Protein AF-J9EA24-F1 (afdb_monomer)

InterPro domains:
  IPR001423 Lysophospholipase patatin, conserved site [PS01237] (153-185)
  IPR002641 Patatin-like phospholipase domain [PF01734] (150-312)
  IPR002641 Patatin-like phospholipase domain [PS51635] (150-314)
  IPR016035 Acyl transferase/acyl hydrolase/lysophospholipase [SSF52151] (144-358)
  IPR050301 Neuropathy target esterase [PTHR14226] (118-351)
  IPR056556 Lysophospholipase NTE1-like, P-loop domain [PF24179] (1-145)

Mean predicted aligned error: 7.75 Å

Nearest PDB structures (foldseek):
  5fya-assembly1_A  TM=8.480E-01  e=3.368E-13  Pseudomonas aeruginosa PAO1
  5fqu-assembly1_A  TM=8.178E-01  e=2.805E-11  Pseudomonas aeruginosa PAO1
  4pka-assembly1_X  TM=7.188E-01  e=1.635E-08  Solanum cardiophyllum
  1oxw-assembly1_B  TM=7.095E-01  e=4.200E-08  Solanum cardiophyllum

Organism: Wuchereria bancrofti (NCBI:txid6293)

pLDDT: mean 87.62, std 10.11, range [52.34, 98.62]

Solvent-accessible surface area (backbone atoms only — not comparable to full-atom values): 20803 Å² total; per-residue (Å²): 116,69,67,61,55,51,47,62,75,70,41,98,73,85,84,79,85,65,60,99,53,93,41,78,62,27,57,47,48,68,70,70,42,74,59,48,78,47,78,44,59,44,91,53,59,61,86,77,50,86,57,57,68,63,57,56,64,72,37,70,91,49,82,80,49,48,28,38,37,37,30,38,35,60,70,80,59,80,64,62,62,68,45,61,67,60,55,59,95,49,82,58,79,46,71,46,53,31,64,44,57,68,88,77,71,71,72,54,74,93,80,47,56,68,68,58,54,51,51,48,43,56,74,67,48,73,79,48,85,81,60,63,79,38,47,64,43,35,50,51,24,49,78,68,53,58,16,31,23,39,26,28,13,23,38,60,83,49,29,64,53,52,57,55,51,55,48,53,33,56,78,70,66,52,58,75,46,29,36,22,15,8,18,43,12,16,48,55,31,50,41,47,24,50,42,68,89,56,36,66,63,52,52,50,52,50,54,56,58,70,69,45,61,67,65,55,66,74,32,52,45,83,65,83,69,16,42,26,68,42,61,66,60,50,50,52,32,33,70,71,46,50,91,42,37,36,59,27,27,59,29,52,47,38,33,29,21,22,30,67,76,78,71,41,78,41,79,46,55,64,50,55,38,33,57,55,32,49,17,7,54,15,45,83,51,49,25,49,61,39,67,40,89,88,80,64,44,36,21,23,23,8,50,86,71,44,34,62,52,52,65,59,47,44,74,73,51,30,63,43,76,51,73,46,81,40,56,80,77,86,77,83,84,60,55,87,64,75,97,63,85,55,70,66,57,54,50,56,46,73,71,35,92,86,49,78,88,78,43,70,80,49,85,78,67,72,107

Secondary structure (DSSP, 8-state):
-HHHHHHHHH-S---PPPPSS--HHHHHHHHH-SEEEEEEETTS-GGG-TTHHHHHHTTTT-TTSEEEEEEEEETT-SS---HHHHHTT---SEEEEEEEPHHHH---TTTS-HHHHHHHHHHHTTTSPP-TTSHHHHHHHHHTT--EEEEE---GGGGHHHHHHHHHHHHTT---SEEEESTHHHHHHHHHHH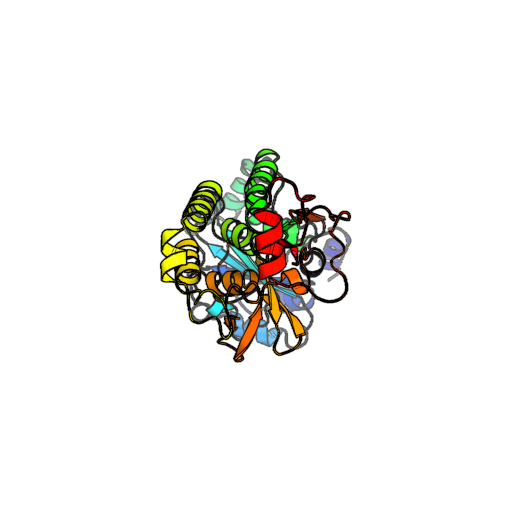-STTHHHHHHHHHHHHH-HHHHHHTB--TTS-SB-SHHHHHHHHHHHTT-BGGG-SS-EEEEEEETTTTEEEEE-SSBHHHHHHHHT--TTTSPPEEPTTT--EEEETHHHHSS-HHHHHHTT-SEEEEE--PPP--------TT---HHHHHHHHH-TTS-------TTT--

Sequence (367 aa):
MHWLNLQEDTYPLIIYECDTSATSWTRRCLRQADAILFVANGEQKPFQQSLMDDYLNMNEDGIRTNKELILLWDEKTVEPQGTIEWLKGSWFSGHHHVRIHKRMVQWNLKKVSESDIVSFYEQNIYGGKVDSGSDFSRLARILTGNAIGVVLGGGGARGASHVGVLRAMQEHGIPIDMIGGTSIGSMIGGLYAQEVEDLEQRAKSWFMMMASIWPKIWDLTYAHSAMFTGAGFNHGLQDLFSDSLIEDLWIPYFCISTDISNSEMRVHRTGPLWAYCRASMSLAGYLPPLCDPVDGHLLLDGGYVNNLPADVMQSMGAKIVIAVDVGSAAETNLYNYGDSLSGFWVLLKKLNPFAEPIKVLNMEEIQ

Foldseek 3Di:
DVVVVVVVVVDPDDDDDADLDDDPSNLVCLVPDLEAEAEDALVDAPVVSVCPVVSVVSCPVVLPRAYEYEHEYEQPDLWRDDVCRVVVVDSHPYYAYFHDDPLVVVDDCVPDPPVNSVVCCVVPPPPDDDQCAHSVVLVVCQVSLNAEEEEEFDDPPLSLCVLVVLVVCVVVSNYHSAYEYFASRLLLRQLCQSPPPCSNVLVVVLSVLVPDPVVLVVQADDQPWARGACPSVLVSLCVSQPQDWLSTGNHQYWYWWQFPVVRDIDIDRTDGSSQVSSLLNAQGRHYFFRQDPPPRTGTHHNCVPCRWPQVVVVVSSHPHYHTDDSHDDDDPPAACPDPDDDPVVLVVQVPDPPHDDHHDDDSSRVD

Structure (mmCIF, N/CA/C/O backbone):
data_AF-J9EA24-F1
#
_entry.id   AF-J9EA24-F1
#
loop_
_atom_site.group_PDB
_atom_site.id
_atom_site.type_symbol
_atom_site.label_atom_id
_atom_site.label_alt_id
_atom_site.label_comp_id
_atom_site.label_asym_id
_atom_site.label_entity_id
_atom_site.label_seq_id
_atom_site.pdbx_PDB_ins_code
_atom_site.Cartn_x
_atom_site.Cartn_y
_atom_site.Cartn_z
_atom_site.occupancy
_atom_site.B_iso_or_equiv
_atom_site.auth_seq_id
_atom_site.auth_comp_id
_atom_site.auth_asym_id
_atom_site.auth_atom_id
_atom_site.pdbx_PDB_model_num
ATOM 1 N N . MET A 1 1 ? -25.204 -18.818 28.331 1.00 59.34 1 MET A N 1
ATOM 2 C CA . MET A 1 1 ? -24.541 -19.207 27.063 1.00 59.34 1 MET A CA 1
ATOM 3 C C . MET A 1 1 ? -25.438 -18.998 25.852 1.00 59.34 1 MET A C 1
ATOM 5 O O . MET A 1 1 ? -24.945 -18.462 24.881 1.00 59.34 1 MET A O 1
ATOM 9 N N . HIS A 1 2 ? -26.732 -19.326 25.920 1.00 78.94 2 HIS A N 1
ATOM 10 C CA . HIS A 1 2 ? -27.647 -19.216 24.775 1.00 78.94 2 HIS A CA 1
ATOM 11 C C . HIS A 1 2 ? -27.789 -17.804 24.169 1.00 78.94 2 HIS A C 1
ATOM 13 O O . HIS A 1 2 ? -27.882 -17.683 22.957 1.00 78.94 2 HIS A O 1
ATOM 19 N N . TRP A 1 3 ? -27.756 -16.743 24.987 1.00 89.44 3 TRP A N 1
ATOM 20 C CA . TRP A 1 3 ? -27.942 -15.374 24.489 1.00 89.44 3 TRP A CA 1
ATOM 21 C C . TRP A 1 3 ? -26.831 -14.899 23.540 1.00 89.44 3 TRP A C 1
ATOM 23 O O . TRP A 1 3 ? -27.152 -14.326 22.509 1.00 89.44 3 TRP A O 1
ATOM 33 N N . LEU A 1 4 ? -25.553 -15.157 23.855 1.00 85.12 4 LEU A N 1
ATOM 34 C CA . LEU A 1 4 ? -24.433 -14.698 23.019 1.00 85.12 4 LEU A CA 1
ATOM 35 C C . LEU A 1 4 ? -24.449 -15.399 21.656 1.00 85.12 4 LEU A C 1
ATOM 37 O O . LEU A 1 4 ? -24.400 -14.730 20.636 1.00 85.12 4 LEU A O 1
ATOM 41 N N . ASN A 1 5 ? -24.644 -16.721 21.656 1.00 86.31 5 ASN A N 1
ATOM 42 C CA . ASN A 1 5 ? -24.787 -17.499 20.427 1.00 86.31 5 ASN A CA 1
ATOM 43 C C . ASN A 1 5 ? -25.972 -16.999 19.584 1.00 86.31 5 ASN A C 1
ATOM 45 O O . ASN A 1 5 ? -25.868 -16.907 18.373 1.00 86.31 5 ASN A O 1
ATOM 49 N N . LEU A 1 6 ? -27.086 -16.613 20.220 1.00 90.81 6 LEU A N 1
ATOM 50 C CA . LEU A 1 6 ? -28.213 -16.021 19.499 1.00 90.81 6 LEU A CA 1
ATOM 51 C C . LEU A 1 6 ? -27.837 -14.681 18.854 1.00 90.81 6 LEU A C 1
ATOM 53 O O . LEU A 1 6 ? -28.303 -14.398 17.755 1.00 90.81 6 LEU A O 1
ATOM 57 N N . GLN A 1 7 ? -27.024 -13.849 19.518 1.00 91.38 7 GLN A N 1
ATOM 58 C CA . GLN A 1 7 ? -26.512 -12.632 18.886 1.00 91.38 7 GLN A CA 1
ATOM 59 C C . GLN A 1 7 ? -25.631 -12.992 17.684 1.00 91.38 7 GLN A C 1
ATOM 61 O O . GLN A 1 7 ? -25.868 -12.438 16.614 1.00 91.38 7 GLN A O 1
ATOM 66 N N . GLU A 1 8 ? -24.687 -13.930 17.849 1.00 87.69 8 GLU A N 1
ATOM 67 C CA . GLU A 1 8 ? -23.779 -14.437 16.796 1.00 87.69 8 GLU A CA 1
ATOM 68 C C . GLU A 1 8 ? -24.547 -14.957 15.573 1.00 87.69 8 GLU A C 1
ATOM 70 O O . GLU A 1 8 ? -24.171 -14.663 14.444 1.00 87.69 8 GLU A O 1
ATOM 75 N N . ASP A 1 9 ? -25.677 -15.634 15.785 1.00 88.69 9 ASP A N 1
ATOM 76 C CA . ASP A 1 9 ? -26.545 -16.111 14.701 1.00 88.69 9 ASP A CA 1
ATOM 77 C C . ASP A 1 9 ? -27.373 -14.986 14.046 1.00 88.69 9 ASP A C 1
ATOM 79 O O . ASP A 1 9 ? -27.813 -15.112 12.902 1.00 88.69 9 ASP A O 1
ATOM 83 N N . THR A 1 10 ? -27.640 -13.895 14.772 1.00 93.62 10 THR A N 1
ATOM 84 C CA . THR A 1 10 ? -28.529 -12.809 14.319 1.00 93.62 10 THR A CA 1
ATOM 85 C C . THR A 1 10 ? -27.782 -11.728 13.545 1.00 93.62 10 THR A C 1
ATOM 87 O O . THR A 1 10 ? -28.318 -11.188 12.574 1.00 93.62 10 THR A O 1
ATOM 90 N N . TYR A 1 11 ? -26.574 -11.370 13.984 1.00 90.94 11 TYR A N 1
ATOM 91 C CA . TYR A 1 11 ? -25.823 -10.246 13.431 1.00 90.94 11 TYR A CA 1
ATOM 92 C C . TYR A 1 11 ? -24.631 -10.725 12.600 1.00 90.94 11 TYR A C 1
ATOM 94 O O . TYR A 1 11 ? -23.867 -11.565 13.060 1.00 90.94 11 TYR A O 1
ATOM 102 N N . PRO A 1 12 ? -24.405 -10.141 11.408 1.00 85.38 12 PRO A N 1
ATOM 103 C CA . PRO A 1 12 ? -23.291 -10.533 10.543 1.00 85.38 12 PRO A CA 1
ATOM 104 C C . PRO A 1 12 ? -21.921 -10.094 11.080 1.00 85.38 12 PRO A C 1
ATOM 106 O O . PRO A 1 12 ? -20.898 -10.556 10.589 1.00 85.38 12 PRO A O 1
ATOM 109 N N . LEU A 1 13 ? -21.898 -9.165 12.039 1.00 88.19 13 LEU A N 1
ATOM 110 C CA . LEU A 1 13 ? -20.693 -8.673 12.693 1.00 88.19 13 LEU A CA 1
ATOM 111 C C . LEU A 1 13 ? -21.010 -8.383 14.159 1.00 88.19 13 LEU A C 1
ATOM 113 O O . LEU A 1 13 ? -21.983 -7.687 14.457 1.00 88.19 13 LEU A O 1
ATOM 117 N N . ILE A 1 14 ? -20.159 -8.877 15.055 1.00 90.75 14 ILE A N 1
ATOM 118 C CA . ILE A 1 14 ? -20.225 -8.606 16.490 1.00 90.75 14 ILE A CA 1
ATOM 119 C C . ILE A 1 14 ? -18.840 -8.211 16.967 1.00 90.75 14 ILE A C 1
ATOM 121 O O . ILE A 1 14 ? -17.849 -8.850 16.625 1.00 90.75 14 ILE A O 1
ATOM 125 N N . ILE A 1 15 ? -18.785 -7.153 17.768 1.00 90.75 15 ILE A N 1
ATOM 126 C CA . ILE A 1 15 ? -17.555 -6.680 18.391 1.00 90.75 15 ILE A CA 1
ATOM 127 C C . ILE A 1 15 ? -17.640 -7.012 19.876 1.00 90.75 15 ILE A C 1
ATOM 129 O O . ILE A 1 15 ? -18.575 -6.590 20.557 1.00 90.75 15 ILE A O 1
ATOM 133 N N . TYR A 1 16 ? -16.662 -7.765 20.373 1.00 91.62 16 TYR A N 1
ATOM 134 C CA . TYR A 1 16 ? -16.484 -7.964 21.805 1.00 91.62 16 TYR A CA 1
ATOM 135 C C . TYR A 1 16 ? -15.452 -6.976 22.337 1.00 91.62 16 TYR A C 1
ATOM 137 O O . TYR A 1 16 ? -14.303 -6.972 21.899 1.00 91.62 16 TYR A O 1
ATOM 145 N N . GLU A 1 17 ? -15.845 -6.172 23.317 1.00 91.75 17 GLU A N 1
ATOM 146 C CA . GLU A 1 17 ? -14.912 -5.350 24.081 1.00 91.75 17 GLU A CA 1
ATOM 147 C C . GLU A 1 17 ? -14.310 -6.190 25.213 1.00 91.75 17 GLU A C 1
ATOM 149 O O . GLU A 1 17 ? -15.036 -6.807 25.995 1.00 91.75 17 GLU A O 1
ATOM 154 N N . CYS A 1 18 ? -12.981 -6.271 25.267 1.00 88.25 18 CYS A N 1
ATOM 155 C CA . CYS A 1 18 ? -12.272 -6.994 26.321 1.00 88.25 18 CYS A CA 1
ATOM 156 C C . CYS A 1 18 ? -12.068 -6.102 27.549 1.00 88.25 18 CYS A C 1
ATOM 158 O O . CYS A 1 18 ? -11.883 -4.893 27.425 1.00 88.25 18 CYS A O 1
ATOM 160 N N . ASP A 1 19 ? -12.030 -6.713 28.734 1.00 86.75 19 ASP A N 1
ATOM 161 C CA . ASP A 1 19 ? -11.658 -5.992 29.948 1.00 86.75 19 ASP A CA 1
ATOM 162 C C . ASP A 1 19 ? -10.172 -5.608 29.911 1.00 86.75 19 ASP A C 1
ATOM 164 O O . ASP A 1 19 ? -9.358 -6.250 29.249 1.00 86.75 19 ASP A O 1
ATOM 168 N N . THR A 1 20 ? -9.785 -4.621 30.720 1.00 78.44 20 THR A N 1
ATOM 169 C CA . THR A 1 20 ? -8.378 -4.216 30.898 1.00 78.44 20 THR A CA 1
ATOM 170 C C . THR A 1 20 ? -7.525 -5.254 31.626 1.00 78.44 20 THR A C 1
ATOM 172 O O . THR A 1 20 ? -6.310 -5.091 31.709 1.00 78.44 20 THR A O 1
ATOM 175 N N . SER A 1 21 ? -8.132 -6.334 32.127 1.00 80.44 21 SER A N 1
ATOM 176 C CA . SER A 1 21 ? -7.436 -7.458 32.753 1.00 80.44 21 SER A CA 1
ATOM 177 C C . SER A 1 21 ? -7.869 -8.803 32.166 1.00 80.44 21 SER A C 1
ATOM 179 O O . SER A 1 21 ? -8.876 -8.928 31.467 1.00 80.44 21 SER A O 1
ATOM 181 N N . ALA A 1 22 ? -7.112 -9.844 32.503 1.00 78.19 22 ALA A N 1
ATOM 182 C CA . ALA A 1 22 ? -7.307 -11.221 32.068 1.00 78.19 22 ALA A CA 1
ATOM 183 C C . ALA A 1 22 ? -8.506 -11.942 32.718 1.00 78.19 22 ALA A C 1
ATOM 185 O O . ALA A 1 22 ? -8.363 -13.010 33.330 1.00 78.19 22 ALA A O 1
ATOM 186 N N . THR A 1 23 ? -9.694 -11.357 32.600 1.00 87.06 23 THR A N 1
ATOM 187 C CA . THR A 1 23 ? -10.938 -11.898 33.151 1.00 87.06 23 THR A CA 1
ATOM 188 C C . THR A 1 23 ? -11.407 -13.137 32.380 1.00 87.06 23 THR A C 1
ATOM 190 O O . THR A 1 23 ? -10.930 -13.466 31.289 1.00 87.06 23 THR A O 1
ATOM 193 N N . SER A 1 24 ? -12.388 -13.849 32.942 1.00 87.25 24 SER A N 1
ATOM 194 C CA . SER A 1 24 ? -13.070 -14.939 32.236 1.00 87.25 24 SER A CA 1
ATOM 195 C C . SER A 1 24 ? -13.804 -14.462 30.979 1.00 87.25 24 SER A C 1
ATOM 197 O O . SER A 1 24 ? -13.957 -15.250 30.045 1.00 87.25 24 SER A O 1
ATOM 199 N N . TRP A 1 25 ? -14.229 -13.195 30.945 1.00 89.50 25 TRP A N 1
ATOM 200 C CA . TRP A 1 25 ? -14.815 -12.562 29.769 1.00 89.50 25 TRP A CA 1
ATOM 201 C C . TRP A 1 25 ? -13.758 -12.347 28.685 1.00 89.50 25 TRP A C 1
ATOM 203 O O . TRP A 1 25 ? -13.912 -12.895 27.598 1.00 89.50 25 TRP A O 1
ATOM 213 N N . THR A 1 26 ? -12.628 -11.708 29.001 1.00 86.81 26 THR A N 1
ATOM 214 C CA . THR A 1 26 ? -11.543 -11.492 28.029 1.00 86.81 26 THR A CA 1
ATOM 215 C C . THR A 1 26 ? -11.041 -12.803 27.422 1.00 86.81 26 THR A C 1
ATOM 217 O O . THR A 1 26 ? -10.947 -12.928 26.203 1.00 86.81 26 THR A O 1
ATOM 220 N N . ARG A 1 27 ? -10.822 -13.846 28.236 1.00 83.75 27 ARG A N 1
ATOM 221 C CA . ARG A 1 27 ? -10.434 -15.177 27.720 1.00 83.75 27 ARG A CA 1
ATOM 222 C C . ARG A 1 27 ? -11.481 -15.781 26.787 1.00 83.75 27 ARG A C 1
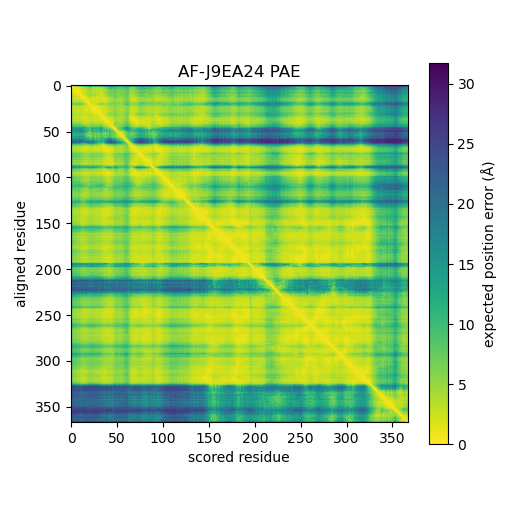ATOM 224 O O . ARG A 1 27 ? -11.139 -16.507 25.858 1.00 83.75 27 ARG A O 1
ATOM 231 N N . ARG A 1 28 ? -12.765 -15.515 27.039 1.00 85.56 28 ARG A N 1
ATOM 232 C CA . ARG A 1 28 ? -13.853 -15.968 26.171 1.00 85.56 28 ARG A CA 1
ATOM 233 C C . ARG A 1 28 ? -13.836 -15.219 24.840 1.00 85.56 28 ARG A C 1
ATOM 235 O O . ARG A 1 28 ? -13.918 -15.890 23.816 1.00 85.56 28 ARG A O 1
ATOM 242 N N . CYS A 1 29 ? -13.695 -13.893 24.863 1.00 87.94 29 CYS A N 1
ATOM 243 C CA . CYS A 1 29 ? -13.591 -13.061 23.663 1.00 87.94 29 CYS A CA 1
ATOM 244 C C . CYS A 1 29 ? -12.446 -13.538 22.767 1.00 87.94 29 CYS A C 1
ATOM 246 O O . CYS A 1 29 ? -12.671 -13.847 21.602 1.00 87.94 29 CYS A O 1
ATOM 248 N N . LEU A 1 30 ? -11.247 -13.704 23.340 1.00 84.75 30 LEU A N 1
ATOM 249 C CA . LEU A 1 30 ? -10.053 -14.132 22.603 1.00 84.75 30 LEU A CA 1
ATOM 250 C C . LEU A 1 30 ? -10.203 -15.520 21.966 1.00 84.75 30 LEU A C 1
ATOM 252 O O . LEU A 1 30 ? -9.674 -15.756 20.886 1.00 84.75 30 LEU A O 1
ATOM 256 N N . ARG A 1 31 ? -10.941 -16.431 22.613 1.00 82.00 31 ARG A N 1
ATOM 257 C CA . ARG A 1 31 ? -11.166 -17.792 22.105 1.00 82.00 31 ARG A CA 1
ATOM 258 C C . ARG A 1 31 ? -12.258 -17.872 21.034 1.00 82.00 31 ARG A C 1
ATOM 260 O O . ARG A 1 31 ? -12.216 -18.780 20.213 1.00 82.00 31 ARG A O 1
ATOM 267 N N . GLN A 1 32 ? -13.278 -17.014 21.098 1.00 84.75 32 GLN A N 1
ATOM 268 C CA . GLN A 1 32 ? -14.404 -17.038 20.152 1.00 84.75 32 GLN A CA 1
ATOM 269 C C . GLN A 1 32 ? -14.184 -16.152 18.924 1.00 84.75 32 GLN A C 1
ATOM 271 O O . GLN A 1 32 ? -14.878 -16.343 17.935 1.00 84.75 32 GLN A O 1
ATOM 276 N N . ALA A 1 33 ? -13.275 -15.182 18.989 1.00 87.12 33 ALA A N 1
ATOM 277 C CA . ALA A 1 33 ? -13.077 -14.229 17.910 1.00 87.12 33 ALA A CA 1
ATOM 278 C C . ALA A 1 33 ? -12.471 -14.874 16.651 1.00 87.12 33 ALA A C 1
ATOM 280 O O . ALA A 1 33 ? -11.490 -15.615 16.736 1.00 87.12 33 ALA A O 1
ATOM 281 N N . ASP A 1 34 ? -13.007 -14.508 15.484 1.00 86.06 34 ASP A N 1
ATOM 282 C CA . ASP A 1 34 ? -12.403 -14.799 14.175 1.00 86.06 34 ASP A CA 1
ATOM 283 C C . ASP A 1 34 ? -11.206 -13.880 13.878 1.00 86.06 34 ASP A C 1
ATOM 285 O O . ASP A 1 34 ? -10.247 -14.270 13.208 1.00 86.06 34 ASP A O 1
ATOM 289 N N . ALA A 1 35 ? -11.249 -12.658 14.417 1.00 87.81 35 ALA A N 1
ATOM 290 C CA . ALA A 1 35 ? -10.183 -11.671 14.346 1.00 87.81 35 ALA A CA 1
ATOM 291 C C . ALA A 1 35 ? -10.051 -10.928 15.681 1.00 87.81 35 ALA A C 1
ATOM 293 O O . ALA A 1 35 ? -11.047 -10.540 16.293 1.00 87.81 35 ALA A O 1
ATOM 294 N N . ILE A 1 36 ? -8.815 -10.712 16.125 1.00 88.81 36 ILE A N 1
ATOM 295 C CA . ILE A 1 36 ? -8.498 -9.981 17.351 1.00 88.81 36 ILE A CA 1
ATOM 296 C C . ILE A 1 36 ? -7.889 -8.640 16.964 1.00 88.81 36 ILE A C 1
ATOM 298 O O . ILE A 1 36 ? -6.860 -8.584 16.291 1.00 88.81 36 ILE A O 1
ATOM 302 N N . LEU A 1 37 ? -8.526 -7.567 17.423 1.00 91.31 37 LEU A N 1
ATOM 303 C CA . LEU A 1 37 ? -8.092 -6.198 17.184 1.00 91.31 37 LEU A CA 1
ATOM 304 C C . LEU A 1 37 ? -7.349 -5.683 18.414 1.00 91.31 37 LEU A C 1
ATOM 306 O O . LEU A 1 37 ? -7.948 -5.497 19.475 1.00 91.31 37 LEU A O 1
ATOM 310 N N . PHE A 1 38 ? -6.052 -5.439 18.273 1.00 89.38 38 PHE A N 1
ATOM 311 C CA . PHE A 1 38 ? -5.259 -4.790 19.311 1.00 89.38 38 PHE A CA 1
ATOM 312 C C . PHE A 1 38 ? -5.244 -3.292 19.056 1.00 89.38 38 PHE A C 1
ATOM 314 O O . PHE A 1 38 ? -4.629 -2.833 18.101 1.00 89.38 38 PHE A O 1
ATOM 321 N N . VAL A 1 39 ? -5.930 -2.528 19.902 1.00 91.06 39 VAL A N 1
ATOM 322 C CA . VAL A 1 39 ? -6.009 -1.071 19.776 1.00 91.06 39 VAL A CA 1
ATOM 323 C C . VAL A 1 39 ? -5.009 -0.429 20.726 1.00 91.06 39 VAL A C 1
ATOM 325 O O . VAL A 1 39 ? -5.075 -0.643 21.935 1.00 91.06 39 VAL A O 1
ATOM 328 N N . ALA A 1 40 ? -4.105 0.378 20.183 1.00 91.12 40 ALA A N 1
ATOM 329 C CA . ALA A 1 40 ? -3.064 1.058 20.938 1.00 91.12 40 ALA A CA 1
ATOM 330 C C . ALA A 1 40 ? -2.931 2.522 20.505 1.00 91.12 40 ALA A C 1
ATOM 332 O O . ALA A 1 40 ? -3.269 2.896 19.382 1.00 91.12 40 ALA A O 1
ATOM 333 N N . ASN A 1 41 ? -2.423 3.364 21.405 1.00 91.31 41 ASN A N 1
ATOM 334 C CA . ASN A 1 41 ? -1.991 4.710 21.041 1.00 91.31 41 ASN A CA 1
ATOM 335 C C . ASN A 1 41 ? -0.650 4.623 20.293 1.00 91.31 41 ASN A C 1
ATOM 337 O O . ASN A 1 41 ? 0.329 4.152 20.871 1.00 91.31 41 ASN A O 1
ATOM 341 N N . GLY A 1 42 ? -0.617 5.086 19.041 1.00 91.81 42 GLY A N 1
ATOM 342 C CA . GLY A 1 42 ? 0.572 5.075 18.187 1.00 91.81 42 GLY A CA 1
ATOM 343 C C . GLY A 1 42 ? 1.688 6.006 18.660 1.00 91.81 42 GLY A C 1
ATOM 344 O O . GLY A 1 42 ? 2.855 5.732 18.406 1.00 91.81 42 GLY A O 1
ATOM 345 N N . GLU A 1 43 ? 1.367 7.052 19.428 1.00 90.12 43 GLU A N 1
ATOM 346 C CA . GLU A 1 43 ? 2.370 7.960 20.007 1.00 90.12 43 GLU A CA 1
ATOM 347 C C . GLU A 1 43 ? 3.139 7.333 21.183 1.00 90.12 43 GLU A C 1
ATOM 349 O O . GLU A 1 43 ? 4.151 7.871 21.638 1.00 90.12 43 GLU A O 1
ATOM 354 N N . GLN A 1 44 ? 2.649 6.210 21.713 1.00 89.06 44 GLN A N 1
ATOM 355 C CA . GLN A 1 44 ? 3.283 5.484 22.808 1.00 89.06 44 GLN A CA 1
ATOM 356 C C . GLN A 1 44 ? 4.088 4.301 22.281 1.00 89.06 44 GLN A C 1
ATOM 358 O O . GLN A 1 44 ? 3.807 3.742 21.226 1.00 89.06 44 GLN A O 1
ATOM 363 N N . LYS A 1 45 ? 5.094 3.884 23.051 1.00 84.94 45 LYS A N 1
ATOM 364 C CA . LYS A 1 45 ? 5.900 2.705 22.714 1.00 84.94 45 LYS A CA 1
ATOM 365 C C . LYS A 1 45 ? 5.259 1.421 23.254 1.00 84.94 45 LYS A C 1
ATOM 367 O O . LYS A 1 45 ? 4.672 1.470 24.338 1.00 84.94 45 LYS A O 1
ATOM 372 N N . PRO A 1 46 ? 5.446 0.259 22.598 1.00 81.62 46 PRO A N 1
ATOM 373 C CA . PRO A 1 46 ? 4.814 -1.000 23.007 1.00 81.62 46 PRO A CA 1
ATOM 374 C C . PRO A 1 46 ? 5.156 -1.407 24.444 1.00 81.62 46 PRO A C 1
ATOM 376 O O . PRO A 1 46 ? 4.273 -1.785 25.203 1.00 81.62 46 PRO A O 1
ATOM 379 N N . PHE A 1 47 ? 6.409 -1.227 24.880 1.00 71.12 47 PHE A N 1
ATOM 380 C CA . PHE A 1 47 ? 6.828 -1.570 26.250 1.00 71.12 47 PHE A CA 1
ATOM 381 C C . PHE A 1 47 ? 6.148 -0.728 27.341 1.00 71.12 47 PHE A C 1
ATOM 383 O O . PHE A 1 47 ? 6.174 -1.094 28.514 1.00 71.12 47 PHE A O 1
ATOM 390 N N . GLN A 1 48 ? 5.578 0.427 26.983 1.00 64.25 48 GLN A N 1
ATOM 391 C CA . GLN A 1 48 ? 4.822 1.255 27.924 1.00 64.25 48 GLN A CA 1
ATOM 392 C C . GLN A 1 48 ? 3.413 0.692 28.153 1.00 64.25 48 GLN A C 1
ATOM 394 O O . GLN A 1 48 ? 2.731 1.118 29.085 1.00 64.25 48 GLN A O 1
ATOM 399 N N . GLN A 1 49 ? 2.987 -0.281 27.344 1.00 64.38 49 GLN A N 1
ATOM 400 C CA . GLN A 1 49 ? 1.685 -0.925 27.423 1.00 64.38 49 GLN A CA 1
ATOM 401 C C . GLN A 1 49 ? 1.845 -2.329 28.019 1.00 64.38 49 GLN A C 1
ATOM 403 O O . GLN A 1 49 ? 2.043 -3.320 27.326 1.00 64.38 49 GLN A O 1
ATOM 408 N N . SER A 1 50 ? 1.748 -2.409 29.348 1.00 59.81 50 SER A N 1
ATOM 409 C CA . SER A 1 50 ? 2.054 -3.595 30.168 1.00 59.81 50 SER A CA 1
ATOM 410 C C . SER A 1 50 ? 1.182 -4.837 29.927 1.00 59.81 50 SER A C 1
ATOM 412 O O . SER A 1 50 ? 1.337 -5.821 30.637 1.00 59.81 50 SER A O 1
ATOM 414 N N . LEU A 1 51 ? 0.219 -4.783 29.009 1.00 66.19 51 LEU A N 1
ATOM 415 C CA . LEU A 1 51 ? -0.841 -5.785 28.865 1.00 66.19 51 LEU A CA 1
ATOM 416 C C . LEU A 1 51 ? -0.662 -6.700 27.647 1.00 66.19 51 LEU A C 1
ATOM 418 O O . LEU A 1 51 ? -1.317 -7.735 27.557 1.00 66.19 51 LEU A O 1
ATOM 422 N N . MET A 1 52 ? 0.191 -6.317 26.697 1.00 67.62 52 MET A N 1
ATOM 423 C CA . MET A 1 52 ? 0.279 -6.987 25.401 1.00 67.62 52 MET A CA 1
ATOM 424 C C . MET A 1 52 ? 0.812 -8.420 25.527 1.00 67.62 52 MET A C 1
ATOM 426 O O . MET A 1 52 ? 0.157 -9.351 25.061 1.00 67.62 52 MET A O 1
ATOM 430 N N . ASP A 1 53 ? 1.934 -8.611 26.222 1.00 67.31 53 ASP A N 1
ATOM 431 C CA . ASP A 1 53 ? 2.550 -9.933 26.402 1.00 67.31 53 ASP A CA 1
ATOM 432 C C . ASP A 1 53 ? 1.631 -10.897 27.169 1.00 67.31 53 ASP A C 1
ATOM 434 O O . ASP A 1 53 ? 1.499 -12.068 26.806 1.00 67.31 53 ASP A O 1
ATOM 438 N N . ASP A 1 54 ? 0.922 -10.395 28.184 1.00 68.75 54 ASP A N 1
ATOM 439 C CA . ASP A 1 54 ? -0.015 -11.188 28.983 1.00 68.75 54 ASP A CA 1
ATOM 440 C C . ASP A 1 54 ? -1.196 -11.698 28.142 1.00 68.75 54 ASP A C 1
ATOM 442 O O . ASP A 1 54 ? -1.555 -12.875 28.229 1.00 68.75 54 ASP A O 1
ATOM 446 N N . TYR A 1 55 ? -1.787 -10.854 27.286 1.00 70.06 55 TYR A N 1
ATOM 447 C CA . TYR A 1 55 ? -2.890 -11.270 26.410 1.00 70.06 55 TYR A CA 1
ATOM 448 C C . TYR A 1 55 ? -2.449 -12.206 25.290 1.00 70.06 55 TYR A C 1
ATOM 450 O O . TYR A 1 55 ? -3.202 -13.106 24.907 1.00 70.06 55 TYR A O 1
ATOM 458 N N . LEU A 1 56 ? -1.238 -12.013 24.772 1.00 66.38 56 LEU A N 1
ATOM 459 C CA . LEU A 1 56 ? -0.689 -12.847 23.708 1.00 66.38 56 LEU A CA 1
ATOM 460 C C . LEU A 1 56 ? -0.362 -14.259 24.215 1.00 66.38 56 LEU A C 1
ATOM 462 O O . LEU A 1 56 ? -0.721 -15.225 23.541 1.00 66.38 56 LEU A O 1
ATOM 466 N N . ASN A 1 57 ? 0.188 -14.388 25.428 1.00 64.56 57 ASN A N 1
ATOM 467 C CA . ASN A 1 57 ? 0.445 -15.682 26.076 1.00 64.56 57 ASN A CA 1
ATOM 468 C C . ASN A 1 57 ? -0.848 -16.415 26.481 1.00 64.56 57 ASN A C 1
ATOM 470 O O . ASN A 1 57 ? -0.890 -17.639 26.559 1.00 64.56 57 ASN A O 1
ATOM 474 N N . MET A 1 58 ? -1.948 -15.694 26.716 1.00 64.62 58 MET A N 1
ATOM 475 C CA . MET A 1 58 ? -3.237 -16.312 27.064 1.00 64.62 58 MET A CA 1
ATOM 476 C C . MET A 1 58 ? -3.927 -17.020 25.904 1.00 64.62 58 MET A C 1
ATOM 478 O O . MET A 1 58 ? -4.852 -17.799 26.139 1.00 64.62 58 MET A O 1
ATOM 482 N N . ASN A 1 59 ? -3.495 -16.751 24.674 1.00 62.69 59 ASN A N 1
ATOM 483 C CA . ASN A 1 59 ? -4.065 -17.338 23.472 1.00 62.69 59 ASN A CA 1
ATOM 484 C C . ASN A 1 59 ? -3.132 -18.382 22.831 1.00 62.69 59 ASN A C 1
ATOM 486 O O . ASN A 1 59 ? -3.171 -18.568 21.616 1.00 62.69 59 ASN A O 1
ATOM 490 N N . GLU A 1 60 ? -2.295 -19.060 23.630 1.00 56.25 60 GLU A N 1
ATOM 491 C CA . GLU A 1 60 ? -1.396 -20.137 23.170 1.00 56.25 60 GLU A CA 1
ATOM 492 C C . GLU A 1 60 ? -2.139 -21.285 22.454 1.00 56.25 60 GLU A C 1
ATOM 494 O O . GLU A 1 60 ? -1.588 -21.886 21.537 1.00 56.25 60 GLU A O 1
ATOM 499 N N . ASP A 1 61 ? -3.414 -21.540 22.772 1.00 54.16 61 ASP A N 1
ATOM 500 C CA . ASP A 1 61 ? -4.253 -22.507 22.040 1.00 54.16 61 ASP A CA 1
ATOM 501 C C . ASP A 1 61 ? -4.869 -21.924 20.740 1.00 54.16 61 ASP A C 1
ATOM 503 O O . ASP A 1 61 ? -5.337 -22.664 19.873 1.00 54.16 61 ASP A O 1
ATOM 507 N N . GLY A 1 62 ? -4.872 -20.594 20.583 1.00 52.34 62 GLY A N 1
ATOM 508 C CA . GLY A 1 62 ? -5.512 -19.826 19.502 1.00 52.34 62 GLY A CA 1
ATOM 509 C C . GLY A 1 62 ? -4.544 -19.303 18.436 1.00 52.34 62 GLY A C 1
ATOM 510 O O . GLY A 1 62 ? -4.788 -18.260 17.830 1.00 52.34 62 GLY A O 1
ATOM 511 N N . ILE A 1 63 ? -3.450 -20.028 18.177 1.00 53.69 63 ILE A N 1
ATOM 512 C CA . ILE A 1 63 ? -2.362 -19.684 17.230 1.00 53.69 63 ILE A CA 1
ATOM 513 C C . ILE A 1 63 ? -2.853 -19.341 15.802 1.00 53.69 63 ILE A C 1
ATOM 515 O O . ILE A 1 63 ? -2.100 -18.779 15.014 1.00 53.69 63 ILE A O 1
ATOM 519 N N . ARG A 1 64 ? -4.112 -19.634 15.451 1.00 61.56 64 ARG A N 1
ATOM 520 C CA . ARG A 1 64 ? -4.675 -19.405 14.108 1.00 61.56 64 ARG A CA 1
ATOM 521 C C . ARG A 1 64 ? -5.559 -18.168 13.949 1.00 61.56 64 ARG A C 1
ATOM 523 O O . ARG A 1 64 ? -5.925 -17.872 12.816 1.00 61.56 64 ARG A O 1
ATOM 530 N N . THR A 1 65 ? -5.934 -17.476 15.022 1.00 74.00 65 THR A N 1
ATOM 531 C CA . THR A 1 65 ? -6.824 -16.311 14.903 1.00 74.00 65 THR A CA 1
ATOM 532 C C . THR A 1 65 ? -6.067 -15.124 14.318 1.00 74.00 65 THR A C 1
ATOM 534 O O . THR A 1 65 ? -4.964 -14.819 14.780 1.00 74.00 65 THR A O 1
ATOM 537 N N . ASN A 1 66 ? -6.655 -14.449 13.324 1.00 81.06 66 ASN A N 1
ATOM 538 C CA . ASN A 1 66 ? -6.040 -13.277 12.708 1.00 81.06 66 ASN A CA 1
ATOM 539 C C . ASN A 1 66 ? -5.889 -12.156 13.751 1.00 81.06 66 ASN A C 1
ATOM 541 O O . ASN A 1 66 ? -6.842 -11.849 14.468 1.00 81.06 66 ASN A O 1
ATOM 545 N N . LYS A 1 67 ? -4.699 -11.564 13.863 1.00 86.88 67 LYS A N 1
ATOM 546 C CA . LYS A 1 67 ? -4.397 -10.498 14.830 1.00 86.88 67 LYS A CA 1
ATOM 547 C C . LYS A 1 67 ? -4.022 -9.242 14.063 1.00 86.88 67 LYS A C 1
ATOM 549 O O . LYS A 1 67 ? -2.979 -9.221 13.411 1.00 86.88 67 LYS A O 1
ATOM 554 N N . GLU A 1 68 ? -4.844 -8.211 14.190 1.00 90.62 68 GLU A N 1
ATOM 555 C CA . GLU A 1 68 ? -4.639 -6.917 13.540 1.00 90.62 68 GLU A CA 1
ATOM 556 C C . GLU A 1 68 ? -4.288 -5.863 14.588 1.00 90.62 68 GLU A C 1
ATOM 558 O O . GLU A 1 68 ? -4.976 -5.718 15.606 1.00 90.62 68 GLU A O 1
ATOM 563 N N . LEU A 1 69 ? -3.218 -5.115 14.336 1.00 93.25 69 LEU A N 1
ATOM 564 C CA . LEU A 1 69 ? -2.822 -3.982 15.163 1.00 93.25 69 LEU A CA 1
ATOM 565 C C . LEU A 1 69 ? -3.491 -2.700 14.653 1.00 93.25 69 LEU A C 1
ATOM 567 O O . LEU A 1 69 ? -3.351 -2.335 13.491 1.00 93.25 69 LEU A O 1
ATOM 571 N N . ILE A 1 70 ? -4.173 -1.971 15.528 1.00 95.50 70 ILE A N 1
ATOM 572 C CA . ILE A 1 70 ? -4.776 -0.671 15.236 1.00 95.50 70 ILE A CA 1
ATOM 573 C C . ILE A 1 70 ? -4.049 0.383 16.063 1.00 95.50 70 ILE A C 1
ATOM 575 O O . ILE A 1 70 ? -4.186 0.438 17.286 1.00 95.50 70 ILE A O 1
ATOM 579 N N . LEU A 1 71 ? -3.299 1.242 15.381 1.00 95.94 71 LEU A N 1
ATOM 580 C CA . LEU A 1 71 ? -2.591 2.360 15.990 1.00 95.94 71 LEU A CA 1
ATOM 581 C C . LEU A 1 71 ? -3.396 3.641 15.795 1.00 95.94 71 LEU A C 1
ATOM 583 O O . LEU A 1 71 ? -3.645 4.083 14.670 1.00 95.94 71 LEU A O 1
ATOM 587 N N . LEU A 1 72 ? -3.816 4.212 16.918 1.00 95.94 72 LEU A N 1
ATOM 588 C CA . LEU A 1 72 ? -4.561 5.458 16.986 1.00 95.94 72 LEU A CA 1
ATOM 589 C C . LEU A 1 72 ? -3.597 6.642 17.047 1.00 95.94 72 LEU A C 1
ATOM 591 O O . LEU A 1 72 ? -2.705 6.661 17.895 1.00 95.94 72 LEU A O 1
ATOM 595 N N . TRP A 1 73 ? -3.821 7.635 16.194 1.00 95.44 73 TRP A N 1
ATOM 596 C CA . TRP A 1 73 ? -2.993 8.838 16.077 1.00 95.44 73 TRP A CA 1
ATOM 597 C C . TRP A 1 73 ? -3.838 10.095 16.195 1.00 95.44 73 TRP A C 1
ATOM 599 O O . TRP A 1 73 ? -4.970 10.105 15.708 1.00 95.44 73 TRP A O 1
ATOM 609 N N . ASP A 1 74 ? -3.294 11.158 16.787 1.00 93.06 74 ASP A N 1
ATOM 610 C CA . ASP A 1 74 ? -3.958 12.462 16.793 1.00 93.06 74 ASP A CA 1
ATOM 611 C C . ASP A 1 74 ? -4.250 12.929 15.356 1.00 93.06 74 ASP A C 1
ATOM 613 O O . ASP A 1 74 ? -3.504 12.662 14.415 1.00 93.06 74 ASP A O 1
ATOM 617 N N . GLU A 1 75 ? -5.353 13.652 15.178 1.00 89.19 75 GLU A N 1
ATOM 618 C CA . GLU A 1 75 ? -5.769 14.182 13.874 1.00 89.19 75 GLU A CA 1
ATOM 619 C C . GLU A 1 75 ? -4.707 15.096 13.236 1.00 89.19 75 GLU A C 1
ATOM 621 O O . GLU A 1 75 ? -4.686 15.257 12.019 1.00 89.19 75 GLU A O 1
ATOM 626 N N . LYS A 1 76 ? -3.816 15.685 14.044 1.00 89.94 76 LYS A N 1
ATOM 627 C CA . LYS A 1 76 ? -2.720 16.554 13.591 1.00 89.94 76 LYS A CA 1
ATOM 628 C C . LYS A 1 76 ? -1.431 15.806 13.269 1.00 89.94 76 LYS A C 1
ATOM 630 O O . LYS A 1 76 ? -0.468 16.450 12.850 1.00 89.94 76 LYS A O 1
ATOM 635 N N . THR A 1 77 ? -1.363 14.501 13.519 1.00 91.62 77 THR A N 1
ATOM 636 C CA . THR A 1 77 ? -0.188 13.707 13.168 1.00 91.62 77 THR A CA 1
ATOM 637 C C . THR A 1 77 ? 0.001 13.760 11.654 1.00 91.62 77 THR A C 1
ATOM 639 O O . THR A 1 77 ? -0.902 13.411 10.896 1.00 91.62 77 THR A O 1
ATOM 642 N N . VAL A 1 78 ? 1.177 14.221 11.223 1.00 89.25 78 VAL A N 1
ATOM 643 C CA . VAL A 1 78 ? 1.533 14.305 9.799 1.00 89.25 78 VAL A CA 1
ATOM 644 C C . VAL A 1 78 ? 1.810 12.905 9.258 1.00 89.25 78 VAL A C 1
ATOM 646 O O . VAL A 1 78 ? 1.193 12.482 8.284 1.00 89.25 78 VAL A O 1
ATOM 649 N N . GLU A 1 79 ? 2.662 12.150 9.952 1.00 91.00 79 GLU A N 1
ATOM 650 C CA . GLU A 1 79 ? 3.054 10.793 9.575 1.00 91.00 79 GLU A CA 1
ATOM 651 C C . GLU A 1 79 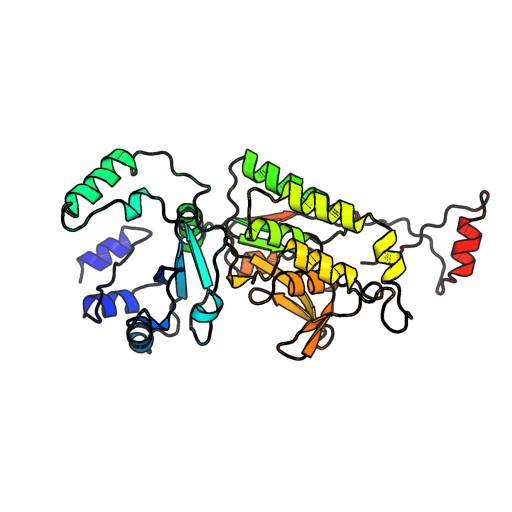? 3.179 9.903 10.828 1.00 91.00 79 GLU A C 1
ATOM 653 O O . GLU A 1 79 ? 3.733 10.364 11.835 1.00 91.00 79 GLU A O 1
ATOM 658 N N . PRO A 1 80 ? 2.658 8.662 10.802 1.00 95.00 80 PRO A N 1
ATOM 659 C CA . PRO A 1 80 ? 2.939 7.633 11.798 1.00 95.00 80 PRO A CA 1
ATOM 660 C C . PRO A 1 80 ? 4.441 7.369 11.875 1.00 95.00 80 PRO A C 1
ATOM 662 O O . PRO A 1 80 ? 5.143 7.483 10.879 1.00 95.00 80 PRO A O 1
ATOM 665 N N . GLN A 1 81 ? 4.957 7.028 13.053 1.00 93.69 81 GLN A N 1
ATOM 666 C CA . GLN A 1 81 ? 6.374 6.694 13.210 1.00 93.69 81 GLN A CA 1
ATOM 667 C C . GLN A 1 81 ? 6.586 5.621 14.269 1.00 93.69 81 GLN A C 1
ATOM 669 O O . GLN A 1 81 ? 5.908 5.590 15.297 1.00 93.69 81 GLN A O 1
ATOM 674 N N . GLY A 1 82 ? 7.601 4.783 14.062 1.00 92.50 82 GLY A N 1
ATOM 675 C CA . GLY A 1 82 ? 8.017 3.794 15.058 1.00 92.50 82 GLY A CA 1
ATOM 676 C C . GLY A 1 82 ? 7.150 2.536 15.069 1.00 92.50 82 GLY A C 1
ATOM 677 O O . GLY A 1 82 ? 7.235 1.741 16.009 1.00 92.50 82 GLY A O 1
ATOM 678 N N . THR A 1 83 ? 6.367 2.303 14.015 1.00 94.12 83 THR A N 1
ATOM 679 C CA . THR A 1 83 ? 5.519 1.111 13.870 1.00 94.12 83 THR A CA 1
ATOM 680 C C . THR A 1 83 ? 6.342 -0.171 13.889 1.00 94.12 83 THR A C 1
ATOM 682 O O . THR A 1 83 ? 5.914 -1.187 14.431 1.00 94.12 83 THR A O 1
ATOM 685 N N . ILE A 1 84 ? 7.591 -0.122 13.424 1.00 91.44 84 ILE A N 1
ATOM 686 C CA . ILE A 1 84 ? 8.505 -1.264 13.490 1.00 91.44 84 ILE A CA 1
ATOM 687 C C . ILE A 1 84 ? 8.746 -1.774 14.919 1.00 91.44 84 ILE A C 1
ATOM 689 O O . ILE A 1 84 ? 8.985 -2.964 15.108 1.00 91.44 84 ILE A O 1
ATOM 693 N N . GLU A 1 85 ? 8.684 -0.913 15.943 1.00 90.00 85 GLU A N 1
ATOM 694 C CA . GLU A 1 85 ? 8.820 -1.346 17.342 1.00 90.00 85 GLU A CA 1
ATOM 695 C C . GLU A 1 85 ? 7.637 -2.221 17.770 1.00 90.00 85 GLU A C 1
ATOM 697 O O . GLU A 1 85 ? 7.826 -3.149 18.551 1.00 90.00 85 GLU A O 1
ATOM 702 N N . TRP A 1 86 ? 6.448 -1.964 17.218 1.00 89.31 86 TRP A N 1
ATOM 703 C CA . TRP A 1 86 ? 5.243 -2.761 17.437 1.00 89.31 86 TRP A CA 1
ATOM 704 C C . TRP A 1 86 ? 5.259 -4.087 16.683 1.00 89.31 86 TRP A C 1
ATOM 706 O O . TRP A 1 86 ? 4.737 -5.082 17.178 1.00 89.31 86 TRP A O 1
ATOM 716 N N . LEU A 1 87 ? 5.845 -4.094 15.484 1.00 88.50 87 LEU A N 1
ATOM 717 C CA . LEU A 1 87 ? 5.871 -5.267 14.612 1.00 88.50 87 LEU A CA 1
ATOM 718 C C . LEU A 1 87 ? 7.010 -6.240 14.958 1.00 88.50 87 LEU A C 1
ATOM 720 O O . LEU A 1 87 ? 6.882 -7.448 14.741 1.00 88.50 87 LEU A O 1
ATOM 724 N N . LYS A 1 88 ? 8.120 -5.744 15.518 1.00 83.25 88 LYS A N 1
ATOM 725 C CA . LYS A 1 88 ? 9.296 -6.549 15.889 1.00 83.25 88 LYS A CA 1
ATOM 726 C C . LYS A 1 88 ? 8.948 -7.645 16.892 1.00 83.25 88 LYS A C 1
ATOM 728 O O . LYS A 1 88 ? 8.527 -7.368 18.008 1.00 83.25 88 LYS A O 1
ATOM 733 N N . GLY A 1 89 ? 9.192 -8.897 16.503 1.00 68.06 89 GLY A N 1
ATOM 734 C CA . GLY A 1 89 ? 8.922 -10.058 17.358 1.00 68.06 89 GLY A CA 1
ATOM 735 C C . GLY A 1 89 ? 7.436 -10.267 17.663 1.00 68.06 89 GLY A C 1
ATOM 736 O O . GLY A 1 89 ? 7.113 -11.047 18.552 1.00 68.06 89 GLY A O 1
ATOM 737 N N . SER A 1 90 ? 6.548 -9.571 16.946 1.00 69.31 90 SER A N 1
ATOM 738 C CA . SER A 1 90 ? 5.105 -9.663 17.128 1.00 69.31 90 SER A CA 1
ATOM 739 C C . SER A 1 90 ? 4.494 -10.772 16.269 1.00 69.31 90 SER A C 1
ATOM 741 O O . SER A 1 90 ? 5.108 -11.283 15.332 1.00 69.31 90 SER A O 1
ATOM 743 N N . TRP A 1 91 ? 3.247 -11.118 16.583 1.00 71.44 91 TRP A N 1
ATOM 744 C CA . TRP A 1 91 ? 2.440 -12.100 15.852 1.00 71.44 91 TRP A CA 1
ATOM 745 C C . TRP A 1 91 ? 1.283 -11.441 15.091 1.00 71.44 91 TRP A C 1
ATOM 747 O O . TRP A 1 91 ? 0.277 -12.098 14.813 1.00 71.44 91 TRP A O 1
ATOM 757 N N . PHE A 1 92 ? 1.380 -10.137 14.820 1.00 85.25 92 PHE A N 1
ATOM 758 C CA . PHE A 1 92 ? 0.377 -9.438 14.026 1.00 85.25 92 PHE A CA 1
ATOM 759 C C . PHE A 1 92 ? 0.473 -9.871 12.567 1.00 85.25 92 PHE A C 1
ATOM 761 O O . PHE A 1 92 ? 1.560 -9.989 12.006 1.00 85.25 92 PHE A O 1
ATOM 768 N N . SER A 1 93 ? -0.680 -10.117 11.958 1.00 83.69 93 SER A N 1
ATOM 769 C CA . SER A 1 93 ? -0.773 -10.434 10.528 1.00 83.69 93 SER A CA 1
ATOM 770 C C . SER A 1 93 ? -0.838 -9.165 9.672 1.00 83.69 93 SER A C 1
ATOM 772 O O . SER A 1 93 ? -0.486 -9.187 8.490 1.00 83.69 93 SER A O 1
ATOM 774 N N . GLY A 1 94 ? -1.235 -8.052 10.286 1.00 88.56 94 GLY A N 1
ATOM 775 C CA . GLY A 1 94 ? -1.299 -6.739 9.674 1.00 88.56 94 GLY A CA 1
ATOM 776 C C . GLY A 1 94 ? -1.431 -5.631 10.713 1.00 88.56 94 GLY A C 1
ATOM 777 O O . GLY A 1 94 ? -1.551 -5.865 11.923 1.00 88.56 94 GLY A O 1
ATOM 778 N N . HIS A 1 95 ? -1.357 -4.399 10.220 1.00 94.56 95 HIS A N 1
ATOM 779 C CA . HIS A 1 95 ? -1.525 -3.203 11.024 1.00 94.56 95 HIS A CA 1
ATOM 780 C C . HIS A 1 95 ? -2.238 -2.100 10.246 1.00 94.56 95 HIS A C 1
ATOM 782 O O . HIS A 1 95 ? -2.205 -2.037 9.013 1.00 94.56 95 HIS A O 1
ATOM 788 N N . HIS A 1 96 ? -2.886 -1.213 10.994 1.00 96.31 96 HIS A N 1
ATOM 789 C CA . HIS A 1 96 ? -3.674 -0.110 10.476 1.00 96.31 96 HIS A CA 1
ATOM 790 C C . HIS A 1 96 ? -3.446 1.145 11.309 1.00 96.31 96 HIS A C 1
ATOM 792 O O . HIS A 1 96 ? -3.580 1.130 12.534 1.00 96.31 96 HIS A O 1
ATOM 798 N N . HIS A 1 97 ? -3.176 2.256 10.634 1.00 97.06 97 HIS A N 1
ATOM 799 C CA . HIS A 1 97 ? -3.157 3.572 11.257 1.00 97.06 97 HIS A CA 1
ATOM 800 C C . HIS A 1 97 ? -4.513 4.246 11.110 1.00 97.06 97 HIS A C 1
ATOM 802 O O . HIS A 1 97 ? -5.109 4.236 10.028 1.00 97.06 97 HIS A O 1
ATOM 808 N N . VAL A 1 98 ? -5.002 4.824 12.205 1.00 96.38 98 VAL A N 1
ATOM 809 C CA . VAL A 1 98 ? -6.298 5.499 12.261 1.00 96.38 98 VAL A CA 1
ATOM 810 C C . VAL A 1 98 ? -6.148 6.842 12.960 1.00 96.38 98 VAL A C 1
ATOM 812 O O . VAL A 1 98 ? -5.777 6.898 14.133 1.00 96.38 98 VAL A O 1
ATOM 815 N N . ARG A 1 99 ? -6.481 7.931 12.261 1.00 94.31 99 ARG A N 1
ATOM 816 C CA . ARG A 1 99 ? -6.601 9.256 12.872 1.00 94.31 99 ARG A CA 1
ATOM 817 C C . ARG A 1 99 ? -7.854 9.321 13.733 1.00 94.31 99 ARG A C 1
ATOM 819 O O . ARG A 1 99 ? -8.966 9.065 13.262 1.00 94.31 99 ARG A O 1
ATOM 826 N N . ILE A 1 100 ? -7.690 9.684 15.001 1.00 93.12 100 ILE A N 1
ATOM 827 C CA . ILE A 1 100 ? -8.816 9.876 15.912 1.00 93.12 100 ILE A CA 1
ATOM 828 C C . ILE A 1 100 ? -9.368 11.285 15.771 1.00 93.12 100 ILE A C 1
ATOM 830 O O . ILE A 1 100 ? -8.665 12.279 15.920 1.00 93.12 100 ILE A O 1
ATOM 834 N N . HIS A 1 101 ? -10.671 11.379 15.529 1.00 89.19 101 HIS A N 1
ATOM 835 C CA . HIS A 1 101 ? -11.340 12.670 15.501 1.00 89.19 101 HIS A CA 1
ATOM 836 C C . HIS A 1 101 ? -11.336 13.310 16.890 1.00 89.19 101 HIS A C 1
ATOM 838 O O . HIS A 1 101 ? -11.583 12.635 17.896 1.00 89.19 101 HIS A O 1
ATOM 844 N N . LYS A 1 102 ? -11.234 14.643 16.946 1.00 88.69 102 LYS A N 1
ATOM 845 C CA . LYS A 1 102 ? -11.335 15.425 18.194 1.00 88.69 102 LYS A CA 1
ATOM 846 C C . LYS A 1 102 ? -12.522 15.035 19.091 1.00 88.69 102 LYS A C 1
ATOM 848 O O . LYS A 1 102 ? -12.418 15.069 20.318 1.00 88.69 102 LYS A O 1
ATOM 853 N N . ARG A 1 103 ? -13.645 14.616 18.495 1.00 89.06 103 ARG A N 1
ATOM 854 C CA . ARG A 1 103 ? -14.845 14.153 19.219 1.00 89.06 103 ARG A CA 1
ATOM 855 C C . ARG A 1 103 ? -14.611 12.933 20.120 1.00 89.06 103 ARG A C 1
ATOM 857 O O . ARG A 1 103 ? -15.410 12.697 21.018 1.00 89.06 103 ARG A O 1
ATOM 864 N N . MET A 1 104 ? -13.557 12.153 19.882 1.00 89.19 104 MET A N 1
ATOM 865 C CA . MET A 1 104 ? -13.219 10.963 20.670 1.00 89.19 104 MET A CA 1
ATOM 866 C C . MET A 1 104 ? -12.427 11.316 21.933 1.00 89.19 104 MET A C 1
ATOM 868 O O . MET A 1 104 ? -12.570 10.644 22.947 1.00 89.19 104 MET A O 1
ATOM 872 N N . VAL A 1 105 ? -11.649 12.402 21.899 1.00 88.62 105 VAL A N 1
ATOM 873 C CA . VAL A 1 105 ? -10.708 12.787 22.971 1.00 88.62 105 VAL A CA 1
ATOM 874 C C . VAL A 1 105 ? -11.121 14.036 23.752 1.00 88.62 105 VAL A C 1
ATOM 876 O O . VAL A 1 105 ? -10.460 14.426 24.708 1.00 88.62 105 VAL A O 1
ATOM 879 N N . GLN A 1 106 ? -12.234 14.673 23.385 1.00 89.00 106 GLN A N 1
ATOM 880 C CA . GLN A 1 106 ? -12.725 15.889 24.048 1.00 89.00 106 GLN A CA 1
ATOM 881 C C . GLN A 1 106 ? -13.305 15.666 25.459 1.00 89.00 106 GLN A C 1
ATOM 883 O O . GLN A 1 106 ? -13.594 16.633 26.167 1.00 89.00 106 GLN A O 1
ATOM 888 N N . TRP A 1 107 ? -13.529 14.416 25.865 1.00 91.31 107 TRP A N 1
ATOM 889 C CA . TRP A 1 107 ? -14.294 14.091 27.067 1.00 91.31 107 TRP A CA 1
ATOM 890 C C . TRP A 1 107 ? -13.438 14.128 28.330 1.00 91.31 107 TRP A C 1
ATOM 892 O O . TRP A 1 107 ? -12.412 13.462 28.438 1.00 91.31 107 TRP A O 1
ATOM 902 N N . ASN A 1 108 ? -13.908 14.855 29.344 1.00 91.69 108 ASN A N 1
ATOM 903 C CA . ASN A 1 108 ? -13.366 14.742 30.691 1.00 91.69 108 ASN A CA 1
ATOM 904 C C . ASN A 1 108 ? -14.176 13.707 31.474 1.00 91.69 108 ASN A C 1
ATOM 906 O O . ASN A 1 108 ? -15.232 14.029 32.018 1.00 91.69 108 ASN A O 1
ATOM 910 N N . LEU A 1 109 ? -13.646 12.488 31.569 1.00 88.19 109 LEU A N 1
ATOM 911 C CA . LEU A 1 109 ? -14.309 11.343 32.209 1.00 88.19 109 LEU A CA 1
ATOM 912 C C . LEU A 1 109 ? -14.596 11.540 33.712 1.00 88.19 109 LEU A C 1
ATOM 914 O O . LEU A 1 109 ? -15.365 10.789 34.295 1.00 88.19 109 LEU A O 1
ATOM 918 N N . LYS A 1 110 ? -14.023 12.567 34.361 1.00 91.56 110 LYS A N 1
ATOM 919 C CA . LYS A 1 110 ? -14.382 12.940 35.746 1.00 91.56 110 LYS A CA 1
ATOM 920 C C . LYS A 1 110 ? -15.656 13.784 35.835 1.00 91.56 110 LYS A C 1
ATOM 922 O O . LYS A 1 110 ? -16.166 13.992 36.931 1.00 91.56 110 LYS A O 1
ATOM 927 N N . LYS A 1 111 ? -16.106 14.351 34.714 1.00 92.12 111 LYS A N 1
ATOM 928 C CA . LYS A 1 111 ? -17.230 15.297 34.634 1.00 92.12 111 LYS A CA 1
ATOM 929 C C . LYS A 1 111 ? -18.384 14.801 33.771 1.00 92.12 111 LYS A C 1
ATOM 931 O O . LYS A 1 111 ? -19.481 15.324 33.911 1.00 92.12 111 LYS A O 1
ATOM 936 N N . VAL A 1 112 ? -18.119 13.866 32.867 1.00 92.06 112 VAL A N 1
ATOM 937 C CA . VAL A 1 112 ? -19.074 13.372 31.875 1.00 92.06 112 VAL A CA 1
ATOM 938 C C . VAL A 1 112 ? -19.259 11.880 32.103 1.00 92.06 112 VAL A C 1
ATOM 940 O O . VAL A 1 112 ? -18.269 11.162 32.246 1.00 92.06 112 VAL A O 1
ATOM 943 N N . SER A 1 113 ? -20.511 11.434 32.167 1.00 92.94 113 SER A N 1
ATOM 944 C CA . SER A 1 113 ? -20.834 10.014 32.286 1.00 92.94 113 SER A CA 1
ATOM 945 C C . SER A 1 113 ? -20.777 9.326 30.923 1.00 92.94 113 SER A C 1
ATOM 947 O O . SER A 1 113 ? -20.929 9.961 29.881 1.00 92.94 113 SER A O 1
ATOM 949 N N . GLU A 1 114 ? -20.605 8.008 30.919 1.00 89.81 114 GLU A N 1
ATOM 950 C CA . GLU A 1 114 ? -20.637 7.211 29.689 1.00 89.81 114 GLU A CA 1
ATOM 951 C C . GLU A 1 114 ? -21.957 7.389 28.922 1.00 89.81 114 GLU A C 1
ATOM 953 O O . GLU A 1 114 ? -21.947 7.572 27.706 1.00 89.81 114 GLU A O 1
ATOM 958 N N . SER A 1 115 ? -23.091 7.459 29.629 1.00 92.31 115 SER A N 1
ATOM 959 C CA . SER A 1 115 ? -24.403 7.700 29.017 1.00 92.31 115 SER A CA 1
ATOM 960 C C . SER A 1 115 ? -24.499 9.035 28.278 1.00 92.31 115 SER A C 1
ATOM 962 O O . SER A 1 115 ? -25.184 9.116 27.257 1.00 92.31 115 SER A O 1
ATOM 964 N N . ASP A 1 116 ? -23.805 10.075 28.751 1.00 92.00 116 ASP A N 1
ATOM 965 C CA . ASP A 1 116 ? -23.774 11.374 28.069 1.00 92.00 116 ASP A CA 1
ATOM 966 C C . ASP A 1 116 ? -22.997 11.275 26.749 1.00 92.00 116 ASP A C 1
ATOM 968 O O . ASP A 1 116 ? -23.402 11.846 25.735 1.00 92.00 116 ASP A O 1
ATOM 972 N N . ILE A 1 117 ? -21.896 10.514 26.750 1.00 92.06 117 ILE A N 1
ATOM 973 C CA . ILE A 1 117 ? -21.079 10.263 25.558 1.00 92.06 117 ILE A CA 1
ATOM 974 C C . ILE A 1 117 ? -21.896 9.470 24.537 1.00 92.06 117 ILE A C 1
ATOM 976 O O . ILE A 1 117 ? -21.985 9.880 23.380 1.00 92.06 117 ILE A O 1
ATOM 980 N N . VAL A 1 118 ? -22.544 8.380 24.956 1.00 91.25 118 VAL A N 1
ATOM 981 C CA . VAL A 1 118 ? -23.397 7.564 24.077 1.00 91.25 118 VAL A CA 1
ATOM 982 C C . VAL A 1 118 ? -24.519 8.409 23.475 1.00 91.25 118 VAL A C 1
ATOM 984 O O . VAL A 1 118 ? -24.674 8.432 22.255 1.00 91.25 118 VAL A O 1
ATOM 987 N N . SER A 1 119 ? -25.219 9.197 24.298 1.00 92.38 119 SER A N 1
ATOM 988 C CA . SER A 1 119 ? -26.287 10.095 23.834 1.00 92.38 119 SER A CA 1
ATOM 989 C C . SER A 1 119 ? -25.783 11.104 22.797 1.00 92.38 119 SER A C 1
ATOM 991 O O . SER A 1 119 ? -26.470 11.389 21.814 1.00 92.38 119 SER A O 1
ATOM 993 N N . PHE A 1 120 ? -24.564 11.630 22.970 1.00 91.81 120 PHE A N 1
ATOM 994 C CA . PHE A 1 120 ? -23.940 12.497 21.974 1.00 91.81 120 PHE A CA 1
ATOM 995 C C . PHE A 1 120 ? -23.730 11.769 20.639 1.00 91.81 120 PHE A C 1
ATOM 997 O O . PHE A 1 120 ? -24.071 12.327 19.593 1.00 91.81 120 PHE A O 1
ATOM 1004 N N . TYR A 1 121 ? -23.198 10.544 20.644 1.00 90.75 121 TYR A N 1
ATOM 1005 C CA . TYR A 1 121 ? -22.987 9.781 19.408 1.00 90.75 121 TYR A CA 1
ATOM 1006 C C . TYR A 1 121 ? -24.305 9.405 18.722 1.00 90.75 121 TYR A C 1
ATOM 1008 O O . TYR A 1 121 ? -24.409 9.537 17.501 1.00 90.75 121 TYR A O 1
ATOM 1016 N N . GLU A 1 122 ? -25.330 9.027 19.486 1.00 90.81 122 GLU A N 1
ATOM 1017 C CA . GLU A 1 122 ? -26.659 8.717 18.952 1.00 90.81 122 GLU A CA 1
ATOM 1018 C C . GLU A 1 122 ? -27.294 9.915 18.244 1.00 90.81 122 GLU A C 1
ATOM 1020 O O . GLU A 1 122 ? -27.804 9.784 17.131 1.00 90.81 122 GLU A O 1
ATOM 1025 N N . GLN A 1 123 ? -27.216 11.098 18.854 1.00 89.38 123 GLN A N 1
ATOM 1026 C CA . GLN A 1 123 ? -27.844 12.306 18.316 1.00 89.38 123 GLN A CA 1
ATOM 1027 C C . GLN A 1 123 ? -27.058 12.931 17.162 1.00 89.38 123 GLN A C 1
ATOM 1029 O O . GLN A 1 123 ? -27.658 13.483 16.243 1.00 89.38 123 GLN A O 1
ATOM 1034 N N . ASN A 1 124 ? -25.723 12.880 17.211 1.00 86.38 124 ASN A N 1
ATOM 1035 C CA . ASN A 1 124 ? -24.880 13.657 16.300 1.00 86.38 124 ASN A CA 1
ATOM 1036 C C . ASN A 1 124 ? -24.226 12.812 15.203 1.00 86.38 124 ASN A C 1
ATOM 1038 O O . ASN A 1 124 ? -23.851 13.364 14.170 1.00 86.38 124 ASN A O 1
ATOM 1042 N N . ILE A 1 125 ? -24.038 11.504 15.419 1.00 85.44 125 ILE A N 1
ATOM 1043 C CA . ILE A 1 125 ? -23.217 10.663 14.536 1.00 85.44 125 ILE A CA 1
ATOM 1044 C C . ILE A 1 125 ? -24.029 9.551 13.872 1.00 85.44 125 ILE A C 1
ATOM 1046 O O . ILE A 1 125 ? -23.954 9.424 12.653 1.00 85.44 125 ILE A O 1
ATOM 1050 N N . TYR A 1 126 ? -24.823 8.772 14.618 1.00 82.50 126 TYR A N 1
ATOM 1051 C CA . TYR A 1 126 ? -25.516 7.602 14.048 1.00 82.50 126 TYR A CA 1
ATOM 1052 C C . TYR A 1 126 ? -26.543 7.945 12.960 1.00 82.50 126 TYR A C 1
ATOM 1054 O O . TYR A 1 126 ? -26.776 7.131 12.071 1.00 82.50 126 TYR A O 1
ATOM 1062 N N . GLY A 1 127 ? -27.121 9.150 12.981 1.00 75.50 127 GLY A N 1
ATOM 1063 C CA . GLY A 1 127 ? -28.007 9.637 11.915 1.00 75.50 127 GLY A CA 1
ATOM 1064 C C . GLY A 1 127 ? -27.297 10.343 10.751 1.00 75.50 127 GLY A C 1
ATOM 1065 O O . GLY A 1 127 ? -27.956 10.762 9.800 1.00 75.50 127 GLY A O 1
ATOM 1066 N N . GLY A 1 128 ? -25.978 10.536 10.833 1.00 80.88 128 GLY A N 1
ATOM 1067 C CA . GLY A 1 128 ? -25.198 11.300 9.862 1.00 80.88 128 GLY A CA 1
ATOM 1068 C C . GLY A 1 128 ? -24.838 10.511 8.602 1.00 80.88 128 GLY A C 1
ATOM 1069 O O . GLY A 1 128 ? -24.874 9.282 8.564 1.00 80.88 128 GLY A O 1
ATOM 1070 N N . LYS A 1 129 ? -24.430 11.230 7.549 1.00 83.94 129 LYS A N 1
ATOM 1071 C CA . LYS A 1 129 ? -23.829 10.604 6.365 1.00 83.94 129 LYS A CA 1
ATOM 1072 C C . LYS A 1 129 ? -22.452 10.052 6.744 1.00 83.94 129 LYS A C 1
ATOM 1074 O O . LYS A 1 129 ? -21.610 10.798 7.237 1.00 83.94 129 LYS A O 1
ATOM 1079 N N . VAL A 1 130 ? -22.228 8.766 6.485 1.00 85.31 130 VAL A N 1
ATOM 1080 C CA . VAL A 1 130 ? -20.922 8.125 6.683 1.00 85.31 130 VAL A CA 1
ATOM 1081 C C . VAL A 1 130 ? -19.905 8.744 5.726 1.00 85.31 130 VAL A C 1
ATOM 1083 O O . VAL A 1 130 ? -20.139 8.805 4.517 1.00 85.31 130 VAL A O 1
ATOM 1086 N N . ASP A 1 131 ? -18.777 9.187 6.272 1.00 88.50 131 ASP A N 1
ATOM 1087 C CA . ASP A 1 131 ? -17.628 9.613 5.484 1.00 88.50 131 ASP A CA 1
ATOM 1088 C C . ASP A 1 131 ? -16.870 8.379 4.980 1.00 88.50 131 ASP A C 1
ATOM 1090 O O . ASP A 1 131 ? -16.177 7.698 5.745 1.00 88.50 131 ASP A O 1
ATOM 1094 N N . SER A 1 132 ? -17.022 8.075 3.689 1.00 87.38 132 SER A N 1
ATOM 1095 C CA . SER A 1 132 ? -16.359 6.941 3.045 1.00 87.38 132 SER A CA 1
ATOM 1096 C C . SER A 1 132 ? -14.836 7.081 3.019 1.00 87.38 132 SER A C 1
ATOM 1098 O O . SER A 1 132 ? -14.165 6.048 2.982 1.00 87.38 132 SER A O 1
ATOM 1100 N N . GLY A 1 133 ? -14.302 8.305 3.077 1.00 88.12 133 GLY A N 1
ATOM 1101 C CA . GLY A 1 133 ? -12.867 8.590 3.044 1.00 88.12 133 GLY A CA 1
ATOM 1102 C C . GLY A 1 133 ? -12.161 8.458 4.394 1.00 88.12 133 GLY A C 1
ATOM 1103 O O . GLY A 1 133 ? -10.937 8.385 4.420 1.00 88.12 133 GLY A O 1
ATOM 1104 N N . SER A 1 134 ? -12.903 8.391 5.504 1.00 91.75 134 SER A N 1
ATOM 1105 C CA . SER A 1 134 ? -12.302 8.321 6.842 1.00 91.75 134 SER A CA 1
ATOM 1106 C C . SER A 1 134 ? -11.513 7.029 7.091 1.00 91.75 134 SER A C 1
ATOM 1108 O O . SER A 1 134 ? -11.854 5.953 6.588 1.00 91.75 134 SER A O 1
ATOM 1110 N N . ASP A 1 135 ? -10.500 7.118 7.956 1.00 94.56 135 ASP A N 1
ATOM 1111 C CA . ASP A 1 135 ? -9.674 5.975 8.362 1.00 94.56 135 ASP A CA 1
ATOM 1112 C C . ASP A 1 135 ? -10.503 4.861 9.031 1.00 94.56 135 ASP A C 1
ATOM 1114 O O . ASP A 1 135 ? -10.246 3.676 8.820 1.00 94.56 135 ASP A O 1
ATOM 1118 N N . PHE A 1 136 ? -11.556 5.224 9.773 1.00 93.19 136 PHE A N 1
ATOM 1119 C CA . PHE A 1 136 ? -12.504 4.262 10.344 1.00 93.19 136 PHE A CA 1
ATOM 1120 C C . PHE A 1 136 ? -13.308 3.531 9.269 1.00 93.19 136 PHE A C 1
ATOM 1122 O O . PHE A 1 136 ? -13.510 2.323 9.372 1.00 93.19 136 PHE A O 1
ATOM 1129 N N . SER A 1 137 ? -13.748 4.236 8.224 1.00 94.19 137 SER A N 1
ATOM 1130 C CA . SER A 1 137 ? -14.442 3.609 7.099 1.00 94.19 137 SER A CA 1
ATOM 1131 C C . SER A 1 137 ? -13.514 2.687 6.306 1.00 94.19 137 SER A C 1
ATOM 1133 O O . SER A 1 137 ? -13.960 1.619 5.883 1.00 94.19 137 SER A O 1
ATOM 1135 N N . ARG A 1 138 ? -12.229 3.046 6.151 1.00 96.00 138 ARG A N 1
ATOM 1136 C CA . ARG A 1 138 ? -11.202 2.151 5.586 1.00 96.00 138 ARG A CA 1
ATOM 113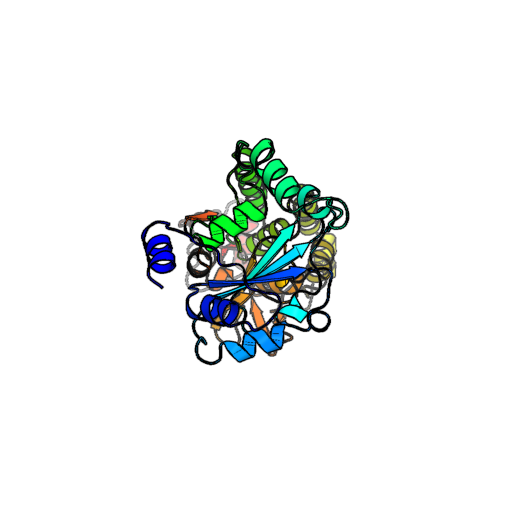7 C C . ARG A 1 138 ? -11.068 0.886 6.424 1.00 96.00 138 ARG A C 1
ATOM 1139 O O . ARG A 1 138 ? -11.227 -0.210 5.893 1.00 96.00 138 ARG A O 1
ATOM 1146 N N . LEU A 1 139 ? -10.845 1.030 7.731 1.00 94.56 139 LEU A N 1
ATOM 1147 C CA . LEU A 1 139 ? -10.721 -0.105 8.645 1.00 94.56 139 LEU A CA 1
ATOM 1148 C C . LEU A 1 139 ? -11.966 -1.004 8.595 1.00 94.56 139 LEU A C 1
ATOM 1150 O O . LEU A 1 139 ? -11.844 -2.216 8.453 1.00 94.56 139 LEU A O 1
ATOM 1154 N N . ALA A 1 140 ? -13.169 -0.425 8.629 1.00 93.25 140 ALA A N 1
ATOM 1155 C CA . ALA A 1 140 ? -14.415 -1.181 8.535 1.00 93.25 140 ALA A CA 1
ATOM 1156 C C . ALA A 1 140 ? -14.529 -1.961 7.214 1.00 93.25 140 ALA A C 1
ATOM 1158 O O . ALA A 1 140 ? -14.952 -3.118 7.216 1.00 93.25 140 ALA A O 1
ATOM 1159 N N . ARG A 1 141 ? -14.128 -1.370 6.079 1.00 95.06 141 ARG A N 1
ATOM 1160 C CA . ARG A 1 141 ? -14.100 -2.078 4.789 1.00 95.06 141 ARG A CA 1
ATOM 1161 C C . ARG A 1 141 ? -13.089 -3.217 4.782 1.00 95.06 141 ARG A C 1
ATOM 1163 O O . ARG A 1 141 ? -13.428 -4.284 4.283 1.00 95.06 141 ARG A O 1
ATOM 1170 N N . ILE A 1 142 ? -11.905 -3.033 5.362 1.00 93.12 142 ILE A N 1
ATOM 1171 C CA . ILE A 1 142 ? -10.898 -4.097 5.478 1.00 93.12 142 ILE A CA 1
ATOM 1172 C C . ILE A 1 142 ? -11.436 -5.251 6.331 1.00 93.12 142 ILE A C 1
ATOM 1174 O O . ILE A 1 142 ? -11.507 -6.381 5.854 1.00 93.12 142 ILE A O 1
ATOM 1178 N N . LEU A 1 143 ? -11.920 -4.961 7.542 1.00 89.44 143 LEU A N 1
ATOM 1179 C CA . LEU A 1 143 ? -12.407 -5.979 8.480 1.00 89.44 143 LEU A CA 1
ATOM 1180 C C . LEU A 1 143 ? -13.643 -6.734 7.977 1.00 89.44 143 LEU A C 1
ATOM 1182 O O . LEU A 1 143 ? -13.832 -7.900 8.305 1.00 89.44 143 LEU A O 1
ATOM 1186 N N . THR A 1 144 ? -14.484 -6.091 7.165 1.00 90.75 144 THR A N 1
ATOM 1187 C CA . THR A 1 144 ? -15.672 -6.728 6.568 1.00 90.75 144 THR A CA 1
ATOM 1188 C C . THR A 1 144 ? -15.396 -7.386 5.213 1.00 90.75 144 THR A C 1
ATOM 1190 O O . THR A 1 144 ? -16.336 -7.833 4.553 1.00 90.75 144 THR A O 1
ATOM 1193 N N . GLY A 1 145 ? -14.136 -7.427 4.761 1.00 91.94 145 GLY A N 1
ATOM 1194 C CA . GLY A 1 145 ? -13.760 -8.017 3.474 1.00 91.94 145 GLY A CA 1
ATOM 1195 C C . GLY A 1 145 ? -14.337 -7.268 2.270 1.00 91.94 145 GLY A C 1
ATOM 1196 O O . GLY A 1 145 ? -14.671 -7.881 1.263 1.00 91.94 145 GLY A O 1
ATOM 1197 N N . ASN A 1 146 ? -14.512 -5.950 2.379 1.00 95.56 146 ASN A N 1
ATOM 1198 C CA . ASN A 1 146 ? -15.009 -5.048 1.335 1.00 95.56 146 ASN A CA 1
ATOM 1199 C C . ASN A 1 146 ? -13.963 -4.011 0.888 1.00 95.56 146 ASN A C 1
ATOM 1201 O O . ASN A 1 146 ? -14.331 -2.998 0.292 1.00 95.56 146 ASN A O 1
ATOM 1205 N N . ALA A 1 147 ? -12.683 -4.245 1.183 1.00 96.75 147 ALA A N 1
ATOM 1206 C CA . ALA A 1 147 ? -11.601 -3.332 0.836 1.00 96.75 147 ALA A CA 1
ATOM 1207 C C . ALA A 1 147 ? -11.477 -3.116 -0.680 1.00 96.75 147 ALA A C 1
ATOM 1209 O O . ALA A 1 147 ? -11.591 -4.062 -1.472 1.00 96.75 147 ALA A O 1
ATOM 1210 N N . ILE A 1 148 ? -11.203 -1.869 -1.063 1.00 98.06 148 ILE A N 1
ATOM 1211 C CA . ILE A 1 148 ? -10.869 -1.470 -2.432 1.00 98.06 148 ILE A CA 1
ATOM 1212 C C . ILE A 1 148 ? -9.360 -1.234 -2.518 1.00 98.06 148 ILE A C 1
ATOM 1214 O O . ILE A 1 148 ? -8.824 -0.314 -1.898 1.00 98.06 148 ILE A O 1
ATOM 1218 N N . GLY A 1 149 ? -8.683 -2.077 -3.291 1.00 98.31 149 GLY A N 1
ATOM 1219 C CA . GLY A 1 149 ? -7.251 -1.992 -3.549 1.00 98.31 149 GLY A CA 1
ATOM 1220 C C . GLY A 1 149 ? -6.952 -1.338 -4.895 1.00 98.31 149 GLY A C 1
ATOM 1221 O O . GLY A 1 149 ? -7.630 -1.615 -5.887 1.00 98.31 149 GLY A O 1
ATOM 1222 N N . VAL A 1 150 ? -5.911 -0.509 -4.950 1.00 98.62 150 VAL A N 1
ATOM 1223 C CA . VAL A 1 150 ? -5.398 0.079 -6.197 1.00 98.62 150 VAL A CA 1
ATOM 1224 C C . VAL A 1 150 ? -4.002 -0.446 -6.494 1.00 98.62 150 VAL A C 1
ATOM 1226 O O . VAL A 1 150 ? -3.126 -0.419 -5.634 1.00 98.62 150 VAL A O 1
ATOM 1229 N N . VAL A 1 151 ? -3.781 -0.896 -7.726 1.00 98.44 151 VAL A N 1
ATOM 1230 C CA . VAL A 1 151 ? -2.469 -1.341 -8.198 1.00 98.44 151 VAL A CA 1
ATOM 1231 C C . VAL A 1 151 ? -2.009 -0.475 -9.355 1.00 98.44 151 VAL A C 1
ATOM 1233 O O . VAL A 1 151 ? -2.720 -0.327 -10.347 1.00 98.44 151 VAL A O 1
ATOM 1236 N N . LEU A 1 152 ? -0.805 0.075 -9.229 1.00 98.31 152 LEU A N 1
ATOM 1237 C CA . LEU A 1 152 ? -0.190 0.955 -10.215 1.00 98.31 152 LEU A CA 1
ATOM 1238 C C . LEU A 1 152 ? 0.950 0.223 -10.929 1.00 98.31 152 LEU A C 1
ATOM 1240 O O . LEU A 1 152 ? 1.943 -0.157 -10.304 1.00 98.31 152 LEU A O 1
ATOM 1244 N N . GLY A 1 153 ? 0.808 0.023 -12.238 1.00 96.31 153 GLY A N 1
ATOM 1245 C CA . GLY A 1 153 ? 1.805 -0.680 -13.040 1.00 96.31 153 GLY A CA 1
ATOM 1246 C C . GLY A 1 153 ? 3.057 0.143 -13.355 1.00 96.31 153 GLY A C 1
ATOM 1247 O O . GLY A 1 153 ? 3.068 1.377 -13.243 1.00 96.31 153 GLY A O 1
ATOM 1248 N N . GLY A 1 154 ? 4.112 -0.544 -13.790 1.00 92.62 154 GLY A N 1
ATOM 1249 C CA . GLY A 1 154 ? 5.326 0.086 -14.311 1.00 92.62 154 GLY A CA 1
ATOM 1250 C C . GLY A 1 154 ? 5.145 0.646 -15.728 1.00 92.62 154 GLY A C 1
ATOM 1251 O O . GLY A 1 154 ? 4.287 0.201 -16.491 1.00 92.62 154 GLY A O 1
ATOM 1252 N N . GLY A 1 155 ? 5.956 1.649 -16.084 1.00 84.88 155 GLY A N 1
ATOM 1253 C CA . GLY A 1 155 ? 5.928 2.286 -17.413 1.00 84.88 155 GLY A CA 1
ATOM 1254 C C . GLY A 1 155 ? 6.726 3.591 -17.533 1.00 84.88 155 GLY A C 1
ATOM 1255 O O . GLY A 1 155 ? 6.400 4.451 -18.359 1.00 84.88 155 GLY A O 1
ATOM 1256 N N . GLY A 1 156 ? 7.740 3.787 -16.679 1.00 85.81 156 GLY A N 1
ATOM 1257 C CA . GLY A 1 156 ? 8.616 4.962 -16.701 1.00 85.81 156 GLY A CA 1
ATOM 1258 C C . GLY A 1 156 ? 7.852 6.293 -16.673 1.00 85.81 156 GLY A C 1
ATOM 1259 O O . GLY A 1 156 ? 6.978 6.511 -15.836 1.00 85.81 156 GLY A O 1
ATOM 1260 N N . ALA A 1 157 ? 8.151 7.191 -17.616 1.00 84.50 157 ALA A N 1
ATOM 1261 C CA . ALA A 1 157 ? 7.530 8.519 -17.688 1.00 84.50 157 ALA A CA 1
ATOM 1262 C C . ALA A 1 157 ? 5.996 8.493 -17.864 1.00 84.50 157 ALA A C 1
ATOM 1264 O O . ALA A 1 157 ? 5.316 9.433 -17.449 1.00 84.50 157 ALA A O 1
ATOM 1265 N N . ARG A 1 158 ? 5.426 7.417 -18.429 1.00 88.75 158 ARG A N 1
ATOM 1266 C CA . ARG A 1 158 ? 3.966 7.263 -18.598 1.00 88.75 158 ARG A CA 1
ATOM 1267 C C . ARG A 1 158 ? 3.245 7.135 -17.258 1.00 88.75 158 ARG A C 1
ATOM 1269 O O . ARG A 1 158 ? 2.069 7.488 -17.166 1.00 88.75 158 ARG A O 1
ATOM 1276 N N . GLY A 1 159 ? 3.965 6.729 -16.210 1.00 89.69 159 GLY A N 1
ATOM 1277 C CA . GLY A 1 159 ? 3.458 6.661 -14.842 1.00 89.69 159 GLY A CA 1
ATOM 1278 C C . GLY A 1 159 ? 3.008 8.001 -14.263 1.00 89.69 159 GLY A C 1
ATOM 1279 O O . GLY A 1 159 ? 2.287 8.005 -13.273 1.00 89.69 159 GLY A O 1
ATOM 1280 N N . ALA A 1 160 ? 3.328 9.140 -14.894 1.00 92.06 160 ALA A N 1
ATOM 1281 C CA . ALA A 1 160 ? 2.728 10.426 -14.529 1.00 92.06 160 ALA A CA 1
ATOM 1282 C C . ALA A 1 160 ? 1.186 10.409 -14.619 1.00 92.06 160 ALA A C 1
ATOM 1284 O O . ALA A 1 160 ? 0.514 11.140 -13.894 1.00 92.06 160 ALA A O 1
ATOM 1285 N N . SER A 1 161 ? 0.615 9.545 -15.466 1.00 94.50 161 SER A N 1
ATOM 1286 C CA . SER A 1 161 ? -0.837 9.357 -15.574 1.00 94.50 161 SER A CA 1
ATOM 1287 C C . SER A 1 161 ? -1.479 8.751 -14.320 1.00 94.50 161 SER A C 1
ATOM 1289 O O . SER A 1 161 ? -2.648 9.041 -14.060 1.00 94.50 161 SER A O 1
ATOM 1291 N N . HIS A 1 162 ? -0.725 8.013 -13.491 1.00 97.38 162 HIS A N 1
ATOM 1292 C CA . HIS A 1 162 ? -1.216 7.453 -12.223 1.00 97.38 162 HIS A CA 1
ATOM 1293 C C . HIS A 1 162 ? -1.754 8.538 -11.288 1.00 97.38 162 HIS A C 1
ATOM 1295 O O . HIS A 1 162 ? -2.800 8.352 -10.673 1.00 97.38 162 HIS A O 1
ATOM 1301 N N . VAL A 1 163 ? -1.103 9.707 -11.245 1.00 96.31 163 VAL A N 1
ATOM 1302 C CA . VAL A 1 163 ? -1.562 10.866 -10.457 1.00 96.31 163 VAL A CA 1
ATOM 1303 C C . VAL A 1 163 ? -2.962 11.304 -10.895 1.00 96.31 163 VAL A C 1
ATOM 1305 O O . VAL A 1 163 ? -3.824 11.568 -10.062 1.00 96.31 163 VAL A O 1
ATOM 1308 N N . GLY A 1 164 ? -3.216 11.330 -12.207 1.00 96.06 164 GLY A N 1
ATOM 1309 C CA . GLY A 1 164 ? -4.526 11.672 -12.758 1.00 96.06 164 GLY A CA 1
ATOM 1310 C C . GLY A 1 164 ? -5.607 10.649 -12.405 1.00 96.06 164 GLY A C 1
ATOM 1311 O O . GLY A 1 164 ? -6.737 11.041 -12.120 1.00 96.06 164 GLY A O 1
ATOM 1312 N N . VAL A 1 165 ? -5.263 9.357 -12.377 1.00 97.06 165 VAL A N 1
ATOM 1313 C CA . VAL A 1 165 ? -6.191 8.290 -11.966 1.00 97.06 165 VAL A CA 1
ATOM 1314 C C . VAL A 1 165 ? -6.550 8.421 -10.488 1.00 97.06 165 VAL A C 1
ATOM 1316 O O . VAL A 1 165 ? -7.734 8.430 -10.155 1.00 97.06 165 VAL A O 1
ATOM 1319 N N . LEU A 1 166 ? -5.556 8.590 -9.613 1.00 96.88 166 LEU A N 1
ATOM 1320 C CA . LEU A 1 166 ? -5.781 8.764 -8.175 1.00 96.88 166 LEU A CA 1
ATOM 1321 C C . LEU A 1 166 ? -6.633 10.009 -7.888 1.00 96.88 166 LEU A C 1
ATOM 1323 O O . LEU A 1 166 ? -7.590 9.931 -7.119 1.00 96.88 166 LEU A O 1
ATOM 1327 N N . ARG A 1 167 ? -6.365 11.124 -8.581 1.00 95.12 167 ARG A N 1
ATOM 1328 C CA . ARG A 1 167 ? -7.189 12.339 -8.491 1.00 95.12 167 ARG A CA 1
ATOM 1329 C C . ARG A 1 167 ? -8.634 12.085 -8.924 1.00 95.12 167 ARG A C 1
ATOM 1331 O O . ARG A 1 167 ? -9.562 12.459 -8.215 1.00 95.12 167 ARG A O 1
ATOM 1338 N N . ALA A 1 168 ? -8.842 11.408 -10.054 1.00 96.50 168 ALA A N 1
ATOM 1339 C CA . ALA A 1 168 ? -10.187 11.090 -10.529 1.00 96.50 168 ALA A CA 1
ATOM 1340 C C . ALA A 1 168 ? -10.953 10.207 -9.527 1.00 96.50 168 ALA A C 1
ATOM 1342 O O . ALA A 1 168 ? -12.146 10.419 -9.312 1.00 96.50 168 ALA A O 1
ATOM 1343 N N . MET A 1 169 ? -10.283 9.249 -8.879 1.00 95.50 169 MET A N 1
ATOM 1344 C CA . MET A 1 169 ? -10.899 8.423 -7.835 1.00 95.50 169 MET A CA 1
ATOM 1345 C C . MET A 1 169 ? -11.350 9.259 -6.633 1.00 95.50 169 MET A C 1
ATOM 1347 O O . MET A 1 169 ? -12.482 9.092 -6.173 1.00 95.50 169 MET A O 1
ATOM 1351 N N . GLN A 1 170 ? -10.515 10.196 -6.175 1.00 92.38 170 GLN A N 1
ATOM 1352 C CA . GLN A 1 170 ? -10.861 11.122 -5.093 1.00 92.38 170 GLN A CA 1
ATOM 1353 C C . GLN A 1 170 ? -12.057 12.010 -5.453 1.00 92.38 170 GLN A C 1
ATOM 1355 O O . GLN A 1 170 ? -12.998 12.114 -4.669 1.00 92.38 170 GLN A O 1
ATOM 1360 N N . GLU A 1 171 ? -12.063 12.601 -6.653 1.00 93.81 171 GLU A N 1
ATOM 1361 C CA . GLU A 1 171 ? -13.155 13.456 -7.146 1.00 93.81 171 GLU A CA 1
ATOM 1362 C C . GLU A 1 171 ? -14.502 12.716 -7.205 1.00 93.81 171 GLU A C 1
ATOM 1364 O O . GLU A 1 171 ? -15.554 13.309 -6.964 1.00 93.81 171 GLU A O 1
ATOM 1369 N N . HIS A 1 172 ? -14.476 11.408 -7.479 1.00 95.19 172 HIS A N 1
ATOM 1370 C CA . HIS A 1 172 ? -15.667 10.554 -7.511 1.00 95.19 172 HIS A CA 1
ATOM 1371 C C . HIS A 1 172 ? -15.992 9.907 -6.154 1.00 95.19 172 HIS A C 1
ATOM 1373 O O . HIS A 1 172 ? -16.949 9.138 -6.057 1.00 95.19 172 HIS A O 1
ATOM 1379 N N . GLY A 1 173 ? -15.221 10.206 -5.102 1.00 92.94 173 GLY A N 1
ATOM 1380 C CA . GLY A 1 173 ? -15.424 9.658 -3.761 1.00 92.94 173 GLY A CA 1
ATOM 1381 C C . GLY A 1 173 ? -15.195 8.146 -3.665 1.00 92.94 173 GLY A C 1
ATOM 1382 O O . GLY A 1 173 ? -15.797 7.497 -2.806 1.00 92.94 173 GLY A O 1
ATOM 1383 N N . ILE A 1 174 ? -14.363 7.580 -4.545 1.00 95.31 174 ILE A N 1
ATOM 1384 C CA . ILE A 1 174 ? -13.983 6.164 -4.524 1.00 95.31 174 ILE A CA 1
ATOM 1385 C C . ILE A 1 174 ? -12.835 5.998 -3.516 1.00 95.31 174 ILE A C 1
ATOM 1387 O O . ILE A 1 174 ? -11.746 6.521 -3.760 1.00 95.31 174 ILE A O 1
ATOM 1391 N N . PRO A 1 175 ? -13.044 5.301 -2.383 1.00 95.44 175 PRO A N 1
ATOM 1392 C CA . PRO A 1 175 ? -12.000 5.145 -1.381 1.00 95.44 175 PRO A CA 1
ATOM 1393 C C . PRO A 1 175 ? -10.897 4.197 -1.861 1.00 95.44 175 PRO A C 1
ATOM 1395 O O . PRO A 1 175 ? -11.152 3.252 -2.607 1.00 95.44 175 PRO A O 1
ATOM 1398 N N . ILE A 1 176 ? -9.678 4.444 -1.383 1.00 96.94 176 ILE A N 1
ATOM 1399 C CA . ILE A 1 176 ? -8.510 3.584 -1.586 1.00 96.94 176 ILE A CA 1
ATOM 1400 C C . ILE A 1 176 ? -8.103 3.058 -0.214 1.00 96.94 176 ILE A C 1
ATOM 1402 O O . ILE A 1 176 ? -7.617 3.814 0.626 1.00 96.94 176 ILE A O 1
ATOM 1406 N N . ASP A 1 177 ? -8.350 1.772 0.021 1.00 97.62 177 ASP A N 1
ATOM 1407 C CA . ASP A 1 177 ? -8.113 1.130 1.316 1.00 97.62 177 ASP A CA 1
ATOM 1408 C C . ASP A 1 177 ? -6.730 0.482 1.399 1.00 97.62 177 ASP A C 1
ATOM 1410 O O . ASP A 1 177 ? -6.193 0.306 2.488 1.00 97.62 177 ASP A O 1
ATOM 1414 N N . MET A 1 178 ? -6.166 0.129 0.246 1.00 97.69 178 MET A N 1
ATOM 1415 C CA . MET A 1 178 ? -4.834 -0.443 0.080 1.00 97.69 178 MET A CA 1
ATOM 1416 C C . MET A 1 178 ? -4.278 0.020 -1.266 1.00 97.69 178 MET A C 1
ATOM 1418 O O . MET A 1 178 ? -5.032 0.163 -2.234 1.00 97.69 178 MET A O 1
ATOM 1422 N N . ILE A 1 179 ? -2.970 0.234 -1.357 1.00 98.44 179 ILE A N 1
ATOM 1423 C CA . ILE A 1 179 ? -2.331 0.639 -2.610 1.00 98.44 179 ILE A CA 1
ATOM 1424 C C . ILE A 1 179 ? -1.010 -0.093 -2.811 1.00 98.44 179 ILE A C 1
ATOM 1426 O O . ILE A 1 179 ? -0.298 -0.383 -1.863 1.00 98.44 179 ILE A O 1
ATOM 1430 N N . GLY A 1 180 ? -0.661 -0.423 -4.043 1.00 98.31 180 GLY A N 1
ATOM 1431 C CA . GLY A 1 180 ? 0.649 -0.991 -4.326 1.00 98.31 180 GLY A CA 1
ATOM 1432 C C . GLY A 1 180 ? 1.056 -0.799 -5.768 1.00 98.31 180 GLY A C 1
ATOM 1433 O O . GLY A 1 180 ? 0.266 -0.337 -6.594 1.00 98.31 180 GLY A O 1
ATOM 1434 N N . GLY A 1 181 ? 2.298 -1.135 -6.087 1.00 97.81 181 GLY A N 1
ATOM 1435 C CA . GLY A 1 181 ? 2.747 -0.980 -7.461 1.00 97.81 181 GLY A CA 1
ATOM 1436 C C . GLY A 1 181 ? 4.160 -1.437 -7.760 1.00 97.81 181 GLY A C 1
ATOM 1437 O O . GLY A 1 181 ? 4.912 -1.888 -6.893 1.00 97.81 181 GLY A O 1
ATOM 1438 N N . THR A 1 182 ? 4.494 -1.268 -9.033 1.00 97.50 182 THR A N 1
ATOM 1439 C CA . THR A 1 182 ? 5.760 -1.682 -9.636 1.00 97.50 182 THR A CA 1
ATOM 1440 C C . THR A 1 182 ? 6.435 -0.488 -10.289 1.00 97.50 182 THR A C 1
ATOM 1442 O O . THR A 1 182 ? 5.778 0.297 -10.978 1.00 97.50 182 THR A O 1
ATOM 1445 N N . SER A 1 183 ? 7.748 -0.347 -10.114 1.00 95.06 183 SER A N 1
ATOM 1446 C CA . SER A 1 183 ? 8.541 0.707 -10.744 1.00 95.06 183 SER A CA 1
ATOM 1447 C C . SER A 1 183 ? 7.966 2.093 -10.447 1.00 95.06 183 SER A C 1
ATOM 1449 O O . SER A 1 183 ? 7.744 2.449 -9.293 1.00 95.06 183 SER A O 1
ATOM 1451 N N . ILE A 1 184 ? 7.673 2.902 -11.463 1.00 95.50 184 ILE A N 1
ATOM 1452 C CA . ILE A 1 184 ? 7.044 4.212 -11.256 1.00 95.50 184 ILE A CA 1
ATOM 1453 C C . ILE A 1 184 ? 5.724 4.136 -10.463 1.00 95.50 184 ILE A C 1
ATOM 1455 O O . ILE A 1 184 ? 5.406 5.059 -9.715 1.00 95.50 184 ILE A O 1
ATOM 1459 N N . GLY A 1 185 ? 4.979 3.034 -10.585 1.00 97.12 185 GLY A N 1
ATOM 1460 C CA . GLY A 1 185 ? 3.768 2.785 -9.813 1.00 97.12 185 GLY A CA 1
ATOM 1461 C C . GLY A 1 185 ? 4.040 2.573 -8.324 1.00 97.12 185 GLY A C 1
ATOM 1462 O O . GLY A 1 185 ? 3.242 3.023 -7.505 1.00 97.12 185 GLY A O 1
ATOM 1463 N N . SER A 1 186 ? 5.186 1.984 -7.955 1.00 97.50 186 SER A N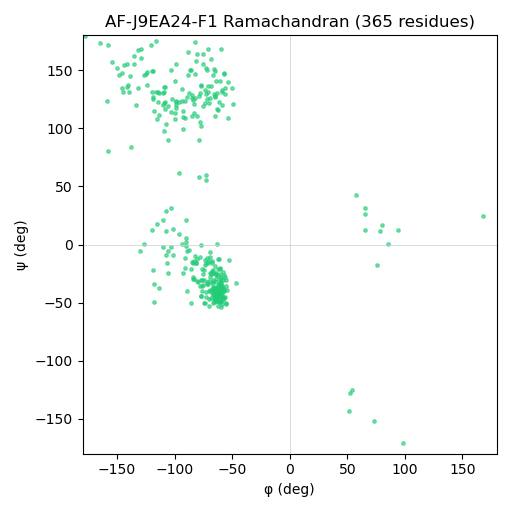 1
ATOM 1464 C CA . SER A 1 186 ? 5.592 1.886 -6.548 1.00 97.50 186 SER A CA 1
ATOM 1465 C C . SER A 1 186 ? 5.835 3.279 -5.970 1.00 97.50 186 SER A C 1
ATOM 1467 O O . SER A 1 186 ? 5.309 3.623 -4.922 1.00 97.50 186 SER A O 1
ATOM 1469 N N . MET A 1 187 ? 6.556 4.134 -6.698 1.00 96.62 187 MET A N 1
ATOM 1470 C CA . MET A 1 187 ? 6.854 5.491 -6.239 1.00 96.62 187 MET A CA 1
ATOM 1471 C C . MET A 1 187 ? 5.578 6.329 -6.052 1.00 96.62 187 MET A C 1
ATOM 1473 O O . MET A 1 187 ? 5.378 6.906 -4.985 1.00 96.62 187 MET A O 1
ATOM 1477 N N . ILE A 1 188 ? 4.672 6.346 -7.037 1.00 97.69 188 ILE A N 1
ATOM 1478 C CA . ILE A 1 188 ? 3.403 7.085 -6.918 1.00 97.69 188 ILE A CA 1
ATOM 1479 C C . ILE A 1 188 ? 2.503 6.488 -5.824 1.00 97.69 188 ILE A C 1
ATOM 1481 O O . ILE A 1 188 ? 1.884 7.236 -5.068 1.00 97.69 188 ILE A O 1
ATOM 1485 N N . GLY A 1 189 ? 2.449 5.158 -5.711 1.00 97.62 189 GLY A N 1
ATOM 1486 C CA . GLY A 1 189 ? 1.676 4.476 -4.674 1.00 97.62 189 GLY A CA 1
ATOM 1487 C C . GLY A 1 189 ? 2.197 4.772 -3.268 1.00 97.62 189 GLY A C 1
ATOM 1488 O O . GLY A 1 189 ? 1.404 5.052 -2.374 1.00 97.62 189 GLY A O 1
ATOM 1489 N N . GLY A 1 190 ? 3.520 4.792 -3.096 1.00 97.31 190 GLY A N 1
ATOM 1490 C CA . GLY A 1 190 ? 4.179 5.146 -1.842 1.00 97.31 190 GLY A CA 1
ATOM 1491 C C . GLY A 1 190 ? 3.927 6.600 -1.453 1.00 97.31 190 GLY A C 1
ATOM 1492 O O . GLY A 1 190 ? 3.616 6.872 -0.299 1.00 97.31 190 GLY A O 1
ATOM 1493 N N . LEU A 1 191 ? 3.969 7.527 -2.420 1.00 96.00 191 LEU A N 1
ATOM 1494 C CA . LEU A 1 191 ? 3.627 8.934 -2.183 1.00 96.00 191 LEU A CA 1
ATOM 1495 C C . LEU A 1 191 ? 2.191 9.082 -1.681 1.00 96.00 191 LEU A C 1
ATOM 1497 O O . LEU A 1 191 ? 1.963 9.745 -0.675 1.00 96.00 191 LEU A O 1
ATOM 1501 N N . TYR A 1 192 ? 1.240 8.433 -2.356 1.00 96.62 192 TYR A N 1
ATOM 1502 C CA . TYR A 1 192 ? -0.169 8.472 -1.970 1.00 96.62 192 TYR A CA 1
ATOM 1503 C C . TYR A 1 192 ? -0.410 7.846 -0.589 1.00 96.62 192 TYR A C 1
ATOM 1505 O O . TYR A 1 192 ? -1.211 8.355 0.192 1.00 96.62 192 TYR A O 1
ATOM 1513 N N . ALA A 1 193 ? 0.282 6.745 -0.283 1.00 96.44 193 ALA A N 1
ATOM 1514 C CA . ALA A 1 193 ? 0.174 6.066 1.002 1.00 96.44 193 ALA A CA 1
ATOM 1515 C C . ALA A 1 193 ? 0.795 6.858 2.161 1.00 96.44 193 ALA A C 1
ATOM 1517 O O . ALA A 1 193 ? 0.295 6.770 3.284 1.00 96.44 193 ALA A O 1
ATOM 1518 N N . GLN A 1 194 ? 1.851 7.633 1.889 1.00 93.12 194 GLN A N 1
ATOM 1519 C CA . GLN A 1 194 ? 2.479 8.520 2.865 1.00 93.12 194 GLN A CA 1
ATOM 1520 C C . GLN A 1 194 ? 1.632 9.760 3.127 1.00 93.12 194 GLN A C 1
ATOM 1522 O O . GLN A 1 194 ? 1.393 10.101 4.276 1.00 93.12 194 GLN A O 1
ATOM 1527 N N . GLU A 1 195 ? 1.189 10.457 2.080 1.00 82.81 195 GLU A N 1
ATOM 1528 C CA . GLU A 1 195 ? 0.415 11.683 2.238 1.00 82.81 195 GLU A CA 1
ATOM 1529 C C . GLU A 1 195 ? -0.402 11.997 0.986 1.00 82.81 195 GLU A C 1
ATOM 1531 O O . GLU A 1 195 ? 0.111 12.154 -0.121 1.00 82.81 195 GLU A O 1
ATOM 1536 N N . VAL A 1 196 ? -1.710 12.126 1.186 1.00 75.75 196 VAL A N 1
ATOM 1537 C CA . VAL A 1 196 ? -2.673 12.241 0.093 1.00 75.75 196 VAL A CA 1
ATOM 1538 C C . VAL A 1 196 ? -2.730 13.662 -0.490 1.00 75.75 196 VAL A C 1
ATOM 1540 O O . VAL A 1 196 ? -2.977 13.817 -1.686 1.00 75.75 196 VAL A O 1
ATOM 1543 N N . GLU A 1 197 ? -2.502 14.700 0.323 1.00 80.44 197 GLU A N 1
ATOM 1544 C CA . GLU A 1 197 ? -2.748 16.101 -0.061 1.00 80.44 197 GLU A CA 1
ATOM 1545 C C . GLU A 1 197 ? -1.682 16.687 -1.008 1.00 80.44 197 GLU A C 1
ATOM 1547 O O . GLU A 1 197 ? -2.029 17.439 -1.919 1.00 80.44 197 GLU A O 1
ATOM 1552 N N . ASP A 1 198 ? -0.406 16.313 -0.858 1.00 83.56 198 ASP A N 1
ATOM 1553 C CA . ASP A 1 198 ? 0.716 16.884 -1.633 1.00 83.56 198 ASP A CA 1
ATOM 1554 C C . ASP A 1 198 ? 1.188 15.984 -2.799 1.00 83.56 198 ASP A C 1
ATOM 1556 O O . ASP A 1 198 ? 2.253 16.186 -3.393 1.00 83.56 198 ASP A O 1
ATOM 1560 N N . LEU A 1 199 ? 0.400 14.964 -3.167 1.00 90.69 199 LEU A N 1
ATOM 1561 C CA . LEU A 1 199 ? 0.792 13.983 -4.187 1.00 90.69 199 LEU A CA 1
ATOM 1562 C C . LEU A 1 199 ? 1.169 14.642 -5.525 1.00 90.69 199 LEU A C 1
ATOM 1564 O O . LEU A 1 199 ? 2.217 14.335 -6.097 1.00 90.69 199 LEU A O 1
ATOM 1568 N N . GLU A 1 200 ? 0.315 15.525 -6.055 1.00 91.38 200 GLU A N 1
ATOM 1569 C CA . GLU A 1 200 ? 0.497 16.089 -7.401 1.00 91.38 200 GLU A CA 1
ATOM 1570 C C . GLU A 1 200 ? 1.759 16.960 -7.482 1.00 91.38 200 GLU A C 1
ATOM 1572 O O . GLU A 1 200 ? 2.530 16.858 -8.442 1.00 91.38 200 GLU A O 1
ATOM 1577 N N . GLN A 1 201 ? 2.015 17.783 -6.463 1.00 91.75 201 GLN A N 1
ATOM 1578 C CA . GLN A 1 201 ? 3.176 18.671 -6.425 1.00 91.75 201 GLN A CA 1
ATOM 1579 C C . GLN A 1 201 ? 4.481 17.898 -6.183 1.00 91.75 201 GLN A C 1
ATOM 1581 O O . GLN A 1 201 ? 5.476 18.175 -6.870 1.00 91.75 201 GLN A O 1
ATOM 1586 N N . ARG A 1 202 ? 4.489 16.893 -5.298 1.00 92.00 202 ARG A N 1
ATOM 1587 C CA . ARG A 1 202 ? 5.658 16.021 -5.073 1.00 92.00 202 ARG A CA 1
ATOM 1588 C C . ARG A 1 202 ? 5.992 15.199 -6.314 1.00 92.00 202 ARG A C 1
ATOM 1590 O O . ARG A 1 202 ? 7.134 15.227 -6.779 1.00 92.00 202 ARG A O 1
ATOM 1597 N N . ALA A 1 203 ? 4.991 14.569 -6.934 1.00 92.69 203 ALA A N 1
ATOM 1598 C CA . ALA A 1 203 ? 5.173 13.814 -8.173 1.00 92.69 203 ALA A CA 1
ATOM 1599 C C . ALA A 1 203 ? 5.671 14.712 -9.318 1.00 92.69 203 ALA A C 1
ATOM 1601 O O . ALA A 1 203 ? 6.619 14.364 -10.022 1.00 92.69 203 ALA A O 1
ATOM 1602 N N . LYS A 1 204 ? 5.091 15.907 -9.489 1.00 91.12 204 LYS A N 1
ATOM 1603 C CA . LYS A 1 204 ? 5.536 16.876 -10.503 1.00 91.12 204 LYS A CA 1
ATOM 1604 C C . LYS A 1 204 ? 6.994 17.290 -10.300 1.00 91.12 204 LYS A C 1
ATOM 1606 O O . LYS A 1 204 ? 7.751 17.323 -11.270 1.00 91.12 204 LYS A O 1
ATOM 1611 N N . SER A 1 205 ? 7.386 17.583 -9.062 1.00 89.62 205 SER A N 1
ATOM 1612 C CA . SER A 1 205 ? 8.762 17.962 -8.718 1.00 89.62 205 SER A CA 1
ATOM 1613 C C . SER A 1 205 ? 9.746 16.835 -9.040 1.00 89.62 205 SER A C 1
ATOM 1615 O O . SER A 1 205 ? 10.779 17.079 -9.665 1.00 89.62 205 SER A O 1
ATOM 1617 N N . TRP A 1 206 ? 9.375 15.591 -8.722 1.00 88.56 206 TRP A N 1
ATOM 1618 C CA . TRP A 1 206 ? 10.129 14.394 -9.094 1.00 88.56 206 TRP A CA 1
ATOM 1619 C C . TRP A 1 206 ? 10.306 14.255 -10.614 1.00 88.56 206 TRP A C 1
ATOM 1621 O O . TRP A 1 206 ? 11.431 14.133 -11.104 1.00 88.56 206 TRP A O 1
ATOM 1631 N N . PHE A 1 207 ? 9.222 14.338 -11.392 1.00 89.38 207 PHE A N 1
ATOM 1632 C CA . PHE A 1 207 ? 9.305 14.226 -12.854 1.00 89.38 207 PHE A CA 1
ATOM 1633 C C . PHE A 1 207 ? 10.140 15.350 -13.485 1.00 89.38 207 PHE A C 1
ATOM 1635 O O . PHE A 1 207 ? 10.893 15.097 -14.427 1.00 89.38 207 PHE A O 1
ATOM 1642 N N . MET A 1 208 ? 10.064 16.575 -12.957 1.00 87.12 208 MET A N 1
ATOM 1643 C CA . MET A 1 208 ? 10.908 17.689 -13.408 1.00 87.12 208 MET A CA 1
ATOM 1644 C C . MET A 1 208 ? 12.391 17.455 -13.100 1.00 87.12 208 MET A C 1
ATOM 1646 O O . MET A 1 208 ? 13.238 17.709 -13.958 1.00 87.12 208 MET A O 1
ATOM 1650 N N . MET A 1 209 ? 12.711 16.926 -11.915 1.00 84.38 209 MET A N 1
ATOM 1651 C CA . MET A 1 209 ? 14.076 16.537 -11.551 1.00 84.38 209 MET A CA 1
ATOM 1652 C C . MET A 1 209 ? 14.612 15.457 -12.503 1.00 84.38 209 MET A C 1
ATOM 1654 O O . MET A 1 209 ? 15.714 15.593 -13.034 1.00 84.38 209 MET A O 1
ATOM 1658 N N . MET A 1 210 ? 13.810 14.428 -12.791 1.00 79.31 210 MET A N 1
ATOM 1659 C CA . MET A 1 210 ? 14.177 13.319 -13.683 1.00 79.31 210 MET A CA 1
ATOM 1660 C C . MET A 1 210 ? 14.301 13.716 -15.158 1.00 79.31 210 MET A C 1
ATOM 1662 O O . MET A 1 210 ? 15.043 13.073 -15.910 1.00 79.31 210 MET A O 1
ATOM 1666 N N . ALA A 1 211 ? 13.621 14.783 -15.582 1.00 79.25 211 ALA A N 1
ATOM 1667 C CA . ALA A 1 211 ? 13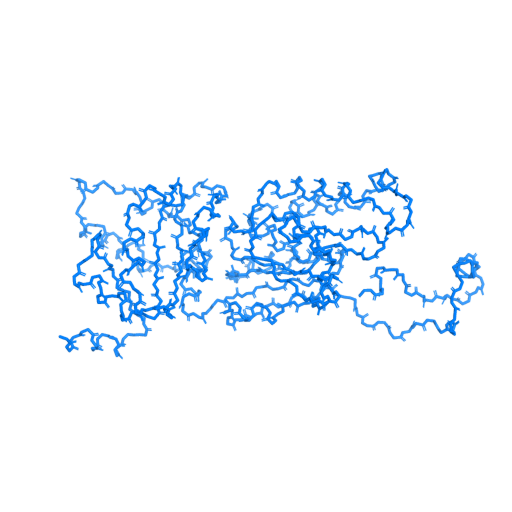.790 15.374 -16.907 1.00 79.25 211 ALA A CA 1
ATOM 1668 C C . ALA A 1 211 ? 15.110 16.159 -17.045 1.00 79.25 211 ALA A C 1
ATOM 1670 O O . ALA A 1 211 ? 15.563 16.410 -18.163 1.00 79.25 211 ALA A O 1
ATOM 1671 N N . SER A 1 212 ? 15.751 16.533 -15.933 1.00 77.69 212 SER A N 1
ATOM 1672 C CA . SER A 1 212 ? 17.014 17.267 -15.957 1.00 77.69 212 SER A CA 1
ATOM 1673 C C . SER A 1 212 ? 18.175 16.383 -16.423 1.00 77.69 212 SER A C 1
ATOM 1675 O O . SER A 1 212 ? 18.388 15.271 -15.942 1.00 77.69 212 SER A O 1
ATOM 1677 N N . ILE A 1 213 ? 18.956 16.903 -17.370 1.00 66.06 213 ILE A N 1
ATOM 1678 C CA . ILE A 1 213 ? 20.092 16.198 -17.985 1.00 66.06 213 ILE A CA 1
ATOM 1679 C C . ILE A 1 213 ? 21.354 16.319 -17.115 1.00 66.06 213 ILE A C 1
ATOM 1681 O O . ILE A 1 213 ? 22.191 15.419 -17.097 1.00 66.06 213 ILE A O 1
ATOM 1685 N N . TRP A 1 214 ? 21.490 17.415 -16.364 1.00 60.88 214 TRP A N 1
ATOM 1686 C CA . TRP A 1 214 ? 22.717 17.740 -15.635 1.00 60.88 214 TRP A CA 1
ATOM 1687 C C . TRP A 1 214 ? 23.086 16.720 -14.547 1.00 60.88 214 TRP A C 1
ATOM 1689 O O . TRP A 1 214 ? 24.228 16.267 -14.565 1.00 60.88 214 TRP A O 1
ATOM 1699 N N . PRO A 1 215 ? 22.172 16.281 -13.657 1.00 67.31 215 PRO A N 1
ATOM 1700 C CA . PRO A 1 215 ? 22.497 15.251 -12.668 1.00 67.31 215 PRO A CA 1
ATOM 1701 C C . PRO A 1 215 ? 22.888 13.916 -13.312 1.00 67.31 215 PRO A C 1
ATOM 1703 O O . PRO A 1 215 ? 23.797 13.252 -12.827 1.00 67.31 215 PRO A O 1
ATOM 1706 N N . LYS A 1 216 ? 22.266 13.552 -14.444 1.00 64.12 216 LYS A N 1
ATOM 1707 C CA . LYS A 1 216 ? 22.571 12.307 -15.170 1.00 64.12 216 LYS A CA 1
ATOM 1708 C C . LYS A 1 216 ? 23.994 12.309 -15.720 1.00 64.12 216 LYS A C 1
ATOM 1710 O O . LYS A 1 216 ? 24.691 11.312 -15.606 1.00 64.12 216 LYS A O 1
ATOM 1715 N N . ILE A 1 217 ? 24.444 13.433 -16.282 1.00 62.94 217 ILE A N 1
ATOM 1716 C CA . ILE A 1 217 ? 25.814 13.559 -16.806 1.00 62.94 217 ILE A CA 1
ATOM 1717 C C . ILE A 1 217 ? 26.851 13.318 -15.703 1.00 62.94 217 ILE A C 1
ATOM 1719 O O . ILE A 1 217 ? 27.844 12.638 -15.945 1.00 62.94 217 ILE A O 1
ATOM 1723 N N . TRP A 1 218 ? 26.620 13.855 -14.503 1.00 62.0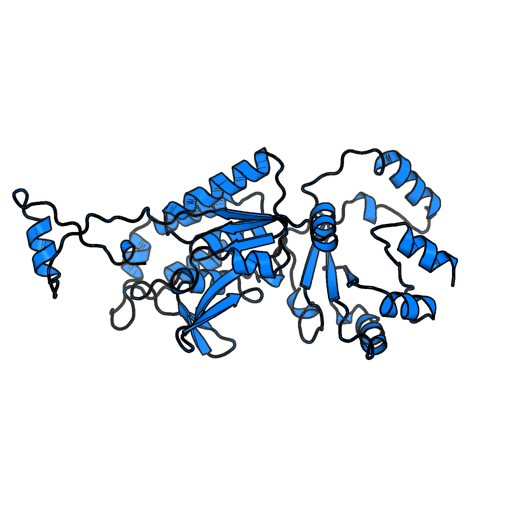9 218 TRP A N 1
ATOM 1724 C CA . TRP A 1 218 ? 27.543 13.703 -13.374 1.00 62.09 218 TRP A CA 1
ATOM 1725 C C . TRP A 1 218 ? 27.480 12.328 -12.701 1.00 62.09 218 TRP A C 1
ATOM 1727 O O . TRP A 1 218 ? 28.445 11.939 -12.052 1.00 62.09 218 TRP A O 1
ATOM 1737 N N . ASP A 1 219 ? 26.377 11.597 -12.870 1.00 74.81 219 ASP A N 1
ATOM 1738 C CA . ASP A 1 219 ? 26.178 10.254 -12.312 1.00 74.81 219 ASP A CA 1
ATOM 1739 C C . ASP A 1 219 ? 26.640 9.127 -13.258 1.00 74.81 219 ASP A C 1
ATOM 1741 O O . ASP A 1 219 ? 26.546 7.945 -12.920 1.00 74.81 219 ASP A O 1
ATOM 1745 N N . LEU A 1 220 ? 27.125 9.477 -14.457 1.00 68.44 220 LEU A N 1
ATOM 1746 C CA . LEU A 1 220 ? 27.615 8.516 -15.441 1.00 68.44 220 LEU A CA 1
ATOM 1747 C C . LEU A 1 220 ? 28.876 7.819 -14.915 1.00 68.44 220 LEU A C 1
ATOM 1749 O O . LEU A 1 220 ? 29.837 8.468 -14.500 1.00 68.44 220 LEU A O 1
ATOM 1753 N N . THR A 1 221 ? 28.894 6.491 -14.970 1.00 72.12 221 THR A N 1
ATOM 1754 C CA . THR A 1 221 ? 30.006 5.679 -14.460 1.00 72.12 221 THR A CA 1
ATOM 1755 C C . THR A 1 221 ? 30.634 4.813 -15.547 1.00 72.12 221 THR A C 1
ATOM 1757 O O . THR A 1 221 ? 30.140 4.729 -16.673 1.00 72.12 221 THR A O 1
ATOM 1760 N N . TYR A 1 222 ? 31.760 4.169 -15.229 1.00 68.19 222 TYR A N 1
ATOM 1761 C CA . TYR A 1 222 ? 32.327 3.153 -16.108 1.00 68.19 222 TYR A CA 1
ATOM 1762 C C . TYR A 1 222 ? 31.348 1.982 -16.189 1.00 68.19 222 TYR A C 1
ATOM 1764 O O . TYR A 1 222 ? 31.153 1.265 -15.206 1.00 68.19 222 TYR A O 1
ATOM 1772 N N . ALA A 1 223 ? 30.734 1.808 -17.360 1.00 70.81 223 ALA A N 1
ATOM 1773 C CA . ALA A 1 223 ? 29.647 0.864 -17.597 1.00 70.81 223 ALA A CA 1
ATOM 1774 C C . ALA A 1 223 ? 30.112 -0.605 -17.625 1.00 70.81 223 ALA A C 1
ATOM 1776 O O . ALA A 1 223 ? 29.961 -1.301 -18.625 1.00 70.81 223 ALA A O 1
ATOM 1777 N N . HIS A 1 224 ? 30.699 -1.080 -16.524 1.00 70.25 224 HIS A N 1
ATOM 1778 C CA . HIS A 1 224 ? 30.967 -2.498 -16.306 1.00 70.25 224 HIS A CA 1
ATOM 1779 C C . HIS A 1 224 ? 29.688 -3.244 -15.909 1.00 70.25 224 HIS A C 1
ATOM 1781 O O . HIS A 1 224 ? 29.419 -4.316 -16.441 1.00 70.25 224 HIS A O 1
ATOM 1787 N N . SER A 1 225 ? 28.891 -2.661 -15.005 1.00 65.38 225 SER A N 1
ATOM 1788 C CA . SER A 1 225 ? 27.621 -3.224 -14.521 1.00 65.38 225 SER A CA 1
ATOM 1789 C C . SER A 1 225 ? 26.395 -2.359 -14.846 1.00 65.38 225 SER A C 1
ATOM 1791 O O . SER A 1 225 ? 25.329 -2.908 -15.109 1.00 65.38 225 SER A O 1
ATOM 1793 N N . ALA A 1 226 ? 26.525 -1.026 -14.854 1.00 78.00 226 ALA A N 1
ATOM 1794 C CA . ALA A 1 226 ? 25.441 -0.087 -15.159 1.00 78.00 226 ALA A CA 1
ATOM 1795 C C . ALA A 1 226 ? 25.971 1.249 -15.708 1.00 78.00 226 ALA A C 1
ATOM 1797 O O . ALA A 1 226 ? 27.119 1.612 -15.454 1.00 78.00 226 ALA A O 1
ATOM 1798 N N . MET A 1 227 ? 25.134 1.985 -16.448 1.00 76.06 227 MET A N 1
ATOM 1799 C CA . MET A 1 227 ? 25.482 3.292 -17.027 1.00 76.06 227 MET A CA 1
ATOM 1800 C C . MET A 1 227 ? 25.578 4.417 -15.988 1.00 76.06 227 MET A C 1
ATOM 1802 O O . MET A 1 227 ? 26.396 5.323 -16.154 1.00 76.06 227 MET A O 1
ATOM 1806 N N . PHE A 1 228 ? 24.778 4.356 -14.923 1.00 81.88 228 PHE A N 1
ATOM 1807 C CA . PHE A 1 228 ? 24.754 5.351 -13.849 1.00 81.88 228 PHE A CA 1
ATOM 1808 C C . PHE A 1 228 ? 25.105 4.707 -12.508 1.00 81.88 228 PHE A C 1
ATOM 1810 O O . PHE A 1 228 ? 24.796 3.535 -12.296 1.00 81.88 228 PHE A O 1
ATOM 1817 N N . THR A 1 229 ? 25.725 5.450 -11.582 1.00 81.81 229 THR A N 1
ATOM 1818 C CA . THR A 1 229 ? 25.957 4.918 -10.220 1.00 81.81 229 THR A CA 1
ATOM 1819 C C . THR A 1 229 ? 24.648 4.766 -9.446 1.00 81.81 229 THR A C 1
ATOM 1821 O O . THR A 1 229 ? 24.529 3.898 -8.582 1.00 81.81 229 THR A O 1
ATOM 1824 N N . GLY A 1 230 ? 23.652 5.596 -9.768 1.00 83.44 230 GLY A N 1
ATOM 1825 C CA . GLY A 1 230 ? 22.372 5.648 -9.081 1.00 83.44 230 GLY A CA 1
ATOM 1826 C C . GLY A 1 230 ? 22.373 6.536 -7.843 1.00 83.44 230 GLY A C 1
ATOM 1827 O O . GLY A 1 230 ? 21.323 6.668 -7.224 1.00 83.44 230 GLY A O 1
ATOM 1828 N N . ALA A 1 231 ? 23.490 7.180 -7.490 1.00 85.44 231 ALA A N 1
ATOM 1829 C CA . ALA A 1 231 ? 23.565 8.063 -6.329 1.00 85.44 231 ALA A CA 1
ATOM 1830 C C . ALA A 1 231 ? 22.589 9.243 -6.443 1.00 85.44 231 ALA A C 1
ATOM 1832 O O . ALA A 1 231 ? 21.867 9.535 -5.493 1.00 85.44 231 ALA A O 1
ATOM 1833 N N . GLY A 1 232 ? 22.504 9.875 -7.620 1.00 84.44 232 GLY A N 1
ATOM 1834 C CA . GLY A 1 232 ? 21.561 10.975 -7.848 1.00 84.44 232 GLY A CA 1
ATOM 1835 C C . GLY A 1 232 ? 20.101 10.526 -7.764 1.00 84.44 232 GLY A C 1
ATOM 1836 O O . GLY A 1 232 ? 19.263 11.224 -7.199 1.00 84.44 232 GLY A O 1
ATOM 1837 N N . PHE A 1 233 ? 19.805 9.328 -8.273 1.00 86.56 233 PHE A N 1
ATOM 1838 C CA . PHE A 1 233 ? 18.468 8.741 -8.191 1.00 86.56 233 PHE A CA 1
ATOM 1839 C C . PHE A 1 233 ? 18.099 8.381 -6.742 1.00 86.56 233 PHE A C 1
ATOM 1841 O O . PHE A 1 233 ? 16.981 8.651 -6.309 1.00 86.56 233 PHE A O 1
ATOM 1848 N N . ASN A 1 234 ? 19.042 7.816 -5.979 1.00 91.19 234 ASN A N 1
ATOM 1849 C CA . ASN A 1 234 ? 18.865 7.505 -4.560 1.00 91.19 234 ASN A CA 1
ATOM 1850 C C . ASN A 1 234 ? 18.595 8.776 -3.754 1.00 91.19 234 ASN A C 1
ATOM 1852 O O . ASN A 1 234 ? 17.613 8.814 -3.025 1.00 91.19 234 ASN A O 1
ATOM 1856 N N . HIS A 1 235 ? 19.418 9.815 -3.931 1.00 89.19 235 HIS A N 1
ATOM 1857 C CA . HIS A 1 235 ? 19.224 11.102 -3.263 1.00 89.19 235 HIS A CA 1
ATOM 1858 C C . HIS A 1 235 ? 17.865 11.700 -3.578 1.00 89.19 235 HIS A C 1
ATOM 1860 O O . HIS A 1 235 ? 17.159 12.110 -2.671 1.00 89.19 235 HIS A O 1
ATOM 1866 N N . GLY A 1 236 ? 17.453 11.682 -4.843 1.00 89.38 236 GLY A N 1
ATOM 1867 C CA . GLY A 1 236 ? 16.148 12.207 -5.187 1.00 89.38 236 GLY A CA 1
ATOM 1868 C C . GLY A 1 236 ? 14.995 11.426 -4.529 1.00 89.38 236 GLY A C 1
ATOM 1869 O O . GLY A 1 236 ? 14.008 12.041 -4.138 1.00 89.38 236 GLY A O 1
ATOM 1870 N N . LEU A 1 237 ? 15.089 10.094 -4.413 1.00 91.69 237 LEU A N 1
ATOM 1871 C CA . LEU A 1 237 ? 14.071 9.297 -3.713 1.00 91.69 237 LEU A CA 1
ATOM 1872 C C . LEU A 1 237 ? 14.117 9.496 -2.193 1.00 91.69 237 LEU A C 1
ATOM 1874 O O . LEU A 1 237 ? 13.069 9.475 -1.555 1.00 91.69 237 LEU A O 1
ATOM 1878 N N . GLN A 1 238 ? 15.303 9.700 -1.621 1.00 92.62 238 GLN A N 1
ATOM 1879 C CA . GLN A 1 238 ? 15.475 10.072 -0.216 1.00 92.62 238 GLN A CA 1
ATOM 1880 C C . GLN A 1 238 ? 14.893 11.459 0.060 1.00 92.62 238 GLN A C 1
ATOM 1882 O O . GLN A 1 238 ? 14.190 11.625 1.040 1.00 92.62 238 GLN A O 1
ATOM 1887 N N . ASP A 1 239 ? 15.096 12.437 -0.820 1.00 90.88 239 ASP A N 1
ATOM 1888 C CA . ASP A 1 239 ? 14.470 13.757 -0.699 1.00 90.88 239 ASP A CA 1
ATOM 1889 C C . ASP A 1 239 ? 12.945 13.653 -0.839 1.00 90.88 239 ASP A C 1
ATOM 1891 O O . ASP A 1 239 ? 12.195 14.355 -0.161 1.00 90.88 239 ASP A O 1
ATOM 1895 N N . LEU A 1 240 ? 12.479 12.759 -1.717 1.00 91.44 240 LEU A N 1
ATOM 1896 C CA . LEU A 1 240 ? 11.060 12.548 -1.961 1.00 91.44 240 LEU A CA 1
ATOM 1897 C C . LEU A 1 240 ? 10.359 11.918 -0.756 1.00 91.44 240 LEU A C 1
ATOM 1899 O O . LEU A 1 240 ? 9.282 12.382 -0.404 1.00 91.44 240 LEU A O 1
ATOM 1903 N N . PHE A 1 241 ? 10.934 10.874 -0.157 1.00 93.50 241 PHE A N 1
ATOM 1904 C CA . PHE A 1 241 ? 10.304 10.084 0.909 1.00 93.50 241 PHE A CA 1
ATOM 1905 C C . PHE A 1 241 ? 10.868 10.346 2.307 1.00 93.50 241 PHE A C 1
ATOM 1907 O O . PHE A 1 241 ? 10.332 9.817 3.271 1.00 93.50 241 PHE A O 1
ATOM 1914 N N . SER A 1 242 ? 11.921 11.150 2.441 1.00 90.31 242 SER A N 1
ATOM 1915 C CA . SER A 1 242 ? 12.674 11.303 3.692 1.00 90.31 242 SER A CA 1
ATOM 1916 C C . SER A 1 242 ? 13.093 9.933 4.266 1.00 90.31 242 SER A C 1
ATOM 1918 O O . SER A 1 242 ? 13.427 9.012 3.514 1.00 90.31 242 SER A O 1
ATOM 1920 N N . ASP A 1 243 ? 13.072 9.784 5.590 1.00 90.94 243 ASP A N 1
ATOM 1921 C CA . ASP A 1 243 ? 13.404 8.539 6.293 1.00 90.94 243 ASP A CA 1
ATOM 1922 C C . ASP A 1 243 ? 12.182 7.627 6.522 1.00 90.94 243 ASP A C 1
ATOM 1924 O O . ASP A 1 243 ? 12.196 6.773 7.410 1.00 90.94 243 ASP A O 1
ATOM 1928 N N . SER A 1 244 ? 11.114 7.796 5.737 1.00 95.06 244 SER A N 1
ATOM 1929 C CA . SER A 1 244 ? 9.872 7.046 5.912 1.00 95.06 244 SER A CA 1
ATOM 1930 C C . SER A 1 244 ? 10.035 5.550 5.675 1.00 95.06 244 SER A C 1
ATOM 1932 O O . SER A 1 244 ? 10.711 5.089 4.742 1.00 95.06 244 SER A O 1
ATOM 1934 N N . LEU A 1 245 ? 9.354 4.781 6.517 1.00 96.69 245 LEU A N 1
ATOM 1935 C CA . LEU A 1 245 ? 9.267 3.331 6.433 1.00 96.69 245 LEU A CA 1
ATOM 1936 C C . LEU A 1 245 ? 7.910 2.926 5.855 1.00 96.69 245 LEU A C 1
ATOM 1938 O O . LEU A 1 245 ? 6.916 3.622 6.040 1.00 96.69 245 LEU A O 1
ATOM 1942 N N . ILE A 1 246 ? 7.851 1.790 5.162 1.00 97.31 246 ILE A N 1
ATOM 1943 C CA . ILE A 1 246 ? 6.601 1.300 4.564 1.00 97.31 246 ILE A CA 1
ATOM 1944 C C . ILE A 1 246 ? 5.534 1.044 5.637 1.00 97.31 246 ILE A C 1
ATOM 1946 O O . ILE A 1 246 ? 4.360 1.355 5.447 1.00 97.31 246 ILE A O 1
ATOM 1950 N N . GLU A 1 247 ? 5.937 0.477 6.767 1.00 95.94 247 GLU A N 1
ATOM 1951 C CA . GLU A 1 247 ? 5.053 0.185 7.888 1.00 95.94 247 GLU A CA 1
ATOM 1952 C C . GLU A 1 247 ? 4.526 1.437 8.587 1.00 95.94 247 GLU A C 1
ATOM 1954 O O . GLU A 1 247 ? 3.575 1.318 9.341 1.00 95.94 247 GLU A O 1
ATOM 1959 N N . ASP A 1 248 ? 5.098 2.610 8.336 1.00 96.75 248 ASP A N 1
ATOM 1960 C CA . ASP A 1 248 ? 4.656 3.877 8.914 1.00 96.75 248 ASP A CA 1
ATOM 1961 C C . ASP A 1 248 ? 3.652 4.616 7.997 1.00 96.75 248 ASP A C 1
ATOM 1963 O O . ASP A 1 248 ? 3.153 5.683 8.333 1.00 96.75 248 ASP A O 1
ATOM 1967 N N . LEU A 1 249 ? 3.297 4.064 6.832 1.00 97.12 249 LEU A N 1
ATOM 1968 C CA . LEU A 1 249 ? 2.403 4.728 5.877 1.00 97.12 249 LEU A CA 1
ATOM 1969 C C . LEU A 1 249 ? 0.932 4.647 6.292 1.00 97.12 249 LEU A C 1
ATOM 1971 O O . LEU A 1 249 ? 0.429 3.581 6.641 1.00 97.12 249 LEU A O 1
ATOM 1975 N N . TRP A 1 250 ? 0.192 5.755 6.162 1.00 96.00 250 TRP A N 1
ATOM 1976 C CA . TRP A 1 250 ? -1.229 5.839 6.539 1.00 96.00 250 TRP A CA 1
ATOM 1977 C C . TRP A 1 250 ? -2.117 4.798 5.862 1.00 96.00 250 TRP A C 1
ATOM 1979 O O . TRP A 1 250 ? -3.095 4.328 6.454 1.00 96.00 250 TRP A O 1
ATOM 1989 N N . ILE A 1 251 ? -1.804 4.477 4.609 1.00 96.38 251 ILE A N 1
ATOM 1990 C CA . ILE A 1 251 ? -2.533 3.497 3.811 1.00 96.38 251 ILE A CA 1
ATOM 1991 C C . ILE A 1 251 ? -1.643 2.263 3.657 1.00 96.38 251 ILE A C 1
ATOM 1993 O O . ILE A 1 251 ? -0.486 2.413 3.263 1.00 96.38 251 ILE A O 1
ATOM 1997 N N . PRO A 1 252 ? -2.169 1.048 3.908 1.00 96.75 252 PRO A N 1
ATOM 1998 C CA . PRO A 1 252 ? -1.443 -0.184 3.642 1.00 96.75 252 PRO A CA 1
ATOM 1999 C C . PRO A 1 252 ? -0.853 -0.191 2.231 1.00 96.75 252 PRO A C 1
ATOM 2001 O O . PRO A 1 252 ? -1.584 -0.076 1.240 1.00 96.75 252 PRO A O 1
ATOM 2004 N N . TYR A 1 253 ? 0.469 -0.328 2.169 1.00 98.19 253 TYR A N 1
ATOM 2005 C CA . TYR A 1 253 ? 1.241 -0.237 0.941 1.00 98.19 253 TYR A CA 1
ATOM 2006 C C . TYR A 1 253 ? 2.081 -1.488 0.695 1.00 98.19 253 TYR A C 1
ATOM 2008 O O . TYR A 1 253 ? 2.555 -2.134 1.634 1.00 98.19 253 TYR A O 1
ATOM 2016 N N . PHE A 1 254 ? 2.288 -1.812 -0.580 1.00 98.38 254 PHE A N 1
ATOM 2017 C CA . PHE A 1 254 ? 3.348 -2.721 -0.994 1.00 98.38 254 PHE A CA 1
ATOM 2018 C C . PHE A 1 254 ? 4.006 -2.265 -2.295 1.00 98.38 254 PHE A C 1
ATOM 2020 O O . PHE A 1 254 ? 3.384 -1.632 -3.150 1.00 98.38 254 PHE A O 1
ATOM 2027 N N . CYS A 1 255 ? 5.249 -2.681 -2.500 1.00 97.94 255 CYS A N 1
ATOM 2028 C CA . CYS A 1 255 ? 5.842 -2.693 -3.830 1.00 97.94 255 CYS A CA 1
ATOM 2029 C C . CYS A 1 255 ? 6.523 -4.007 -4.131 1.00 97.94 255 CYS A C 1
ATOM 2031 O O . CYS A 1 255 ? 6.734 -4.830 -3.242 1.00 97.94 255 CYS A O 1
ATOM 2033 N N . ILE A 1 256 ? 6.856 -4.203 -5.399 1.00 97.56 256 ILE A N 1
ATOM 2034 C CA . ILE A 1 256 ? 7.531 -5.416 -5.831 1.00 97.56 256 ILE A CA 1
ATOM 2035 C C . ILE A 1 256 ? 8.902 -5.132 -6.434 1.00 97.56 256 ILE A C 1
ATOM 2037 O O . ILE A 1 256 ? 9.125 -4.100 -7.067 1.00 97.56 256 ILE A O 1
ATOM 2041 N N . SER A 1 257 ? 9.817 -6.075 -6.283 1.00 97.56 257 SER A N 1
ATOM 2042 C CA . SER A 1 257 ? 11.092 -6.086 -6.997 1.00 97.56 257 SER A CA 1
ATOM 2043 C C . SER A 1 257 ? 11.380 -7.480 -7.534 1.00 97.56 257 SER A C 1
ATOM 2045 O O . SER A 1 257 ? 10.839 -8.473 -7.043 1.00 97.56 257 SER A O 1
ATOM 2047 N N . THR A 1 258 ? 12.292 -7.554 -8.492 1.00 97.19 258 THR A N 1
ATOM 2048 C CA . THR A 1 258 ? 12.856 -8.819 -8.964 1.00 97.19 258 THR A CA 1
ATOM 2049 C C . THR A 1 258 ? 14.126 -9.116 -8.180 1.00 97.19 258 THR A C 1
ATOM 2051 O O . THR A 1 258 ? 15.098 -8.372 -8.289 1.00 97.19 258 THR A O 1
ATOM 2054 N N . ASP A 1 259 ? 14.137 -10.183 -7.389 1.00 96.94 259 ASP A N 1
ATOM 2055 C CA . ASP A 1 259 ? 15.359 -10.691 -6.766 1.00 96.94 259 ASP A CA 1
ATOM 2056 C C . ASP A 1 259 ? 16.126 -11.521 -7.794 1.00 96.94 259 ASP A C 1
ATOM 2058 O O . ASP A 1 259 ? 15.684 -12.600 -8.188 1.00 96.94 259 ASP A O 1
ATOM 2062 N N . ILE A 1 260 ? 17.276 -11.020 -8.242 1.00 95.69 260 ILE A N 1
ATOM 2063 C CA . ILE A 1 260 ? 18.105 -11.724 -9.228 1.00 95.69 260 ILE A CA 1
ATOM 2064 C C . ILE A 1 260 ? 19.041 -12.754 -8.598 1.00 95.69 260 ILE A C 1
ATOM 2066 O O . ILE A 1 260 ? 19.555 -13.610 -9.316 1.00 95.69 260 ILE A O 1
ATOM 2070 N N . SER A 1 261 ? 19.254 -12.707 -7.281 1.00 94.69 261 SER A N 1
ATOM 2071 C CA . SER A 1 261 ? 20.010 -13.743 -6.574 1.00 94.69 261 SER A CA 1
ATOM 2072 C C . SER A 1 261 ? 19.241 -15.066 -6.590 1.00 94.69 261 SER A C 1
ATOM 2074 O O . SER A 1 261 ? 19.840 -16.117 -6.816 1.00 94.69 261 SER A O 1
ATOM 2076 N N . ASN A 1 262 ? 17.915 -15.000 -6.427 1.00 93.94 262 ASN A N 1
ATOM 2077 C CA . ASN A 1 262 ? 17.022 -16.166 -6.410 1.00 93.94 262 ASN A CA 1
ATOM 2078 C C . ASN A 1 262 ? 16.142 -16.318 -7.663 1.00 93.94 262 ASN A C 1
ATOM 2080 O O . ASN A 1 262 ? 15.507 -17.355 -7.835 1.00 93.94 262 ASN A O 1
ATOM 2084 N N . SER A 1 263 ? 16.115 -15.322 -8.552 1.00 93.69 263 SER A N 1
ATOM 2085 C CA . SER A 1 263 ? 15.209 -15.259 -9.714 1.00 93.69 263 SER A CA 1
ATOM 2086 C C . SER A 1 263 ? 13.723 -15.323 -9.334 1.00 93.69 263 SER A C 1
ATOM 2088 O O . SER A 1 263 ? 12.937 -16.012 -9.984 1.00 93.69 263 SER A O 1
ATOM 2090 N N . GLU A 1 264 ? 13.333 -14.605 -8.279 1.00 95.25 264 GLU A N 1
ATOM 2091 C CA . GLU A 1 264 ? 11.967 -14.609 -7.747 1.00 95.25 264 GLU A CA 1
ATOM 2092 C C . GLU A 1 264 ? 11.394 -13.199 -7.560 1.00 95.25 264 GLU A C 1
ATOM 2094 O O . GLU A 1 264 ? 12.114 -12.200 -7.491 1.00 95.25 264 GLU A O 1
ATOM 2099 N N . MET A 1 265 ? 10.066 -13.116 -7.477 1.00 96.81 265 MET A N 1
ATOM 2100 C CA . MET A 1 265 ? 9.376 -11.885 -7.103 1.00 96.81 265 MET A CA 1
ATOM 2101 C C . MET A 1 265 ? 9.460 -11.688 -5.591 1.00 96.81 265 MET A C 1
ATOM 2103 O O . MET A 1 265 ? 9.083 -12.575 -4.827 1.00 96.81 265 MET A O 1
ATOM 2107 N N . ARG A 1 266 ? 9.858 -10.489 -5.160 1.00 96.88 266 ARG A N 1
ATOM 2108 C CA . ARG A 1 266 ? 9.754 -10.059 -3.762 1.00 96.88 266 ARG A CA 1
ATOM 2109 C C . ARG A 1 266 ? 8.689 -8.995 -3.602 1.00 96.88 266 ARG A C 1
ATOM 2111 O O . ARG A 1 266 ? 8.647 -8.048 -4.383 1.00 96.88 266 ARG A O 1
ATOM 2118 N N . VAL A 1 267 ? 7.871 -9.145 -2.564 1.00 97.62 267 VAL A N 1
ATOM 2119 C CA . VAL A 1 267 ? 6.870 -8.162 -2.143 1.00 97.62 267 VAL A CA 1
ATOM 2120 C C . VAL A 1 267 ? 7.372 -7.478 -0.877 1.00 97.62 267 VAL A C 1
ATOM 2122 O O . VAL A 1 267 ? 7.568 -8.127 0.148 1.00 97.62 267 VAL A O 1
ATOM 2125 N N . HIS A 1 268 ? 7.550 -6.165 -0.942 1.00 97.25 268 HIS A N 1
ATOM 2126 C CA . HIS A 1 268 ? 8.026 -5.339 0.161 1.00 97.25 268 HIS A CA 1
ATOM 2127 C C . HIS A 1 268 ? 6.848 -4.670 0.852 1.00 97.25 268 HIS A C 1
ATOM 2129 O O . HIS A 1 268 ? 6.103 -3.915 0.226 1.00 97.25 268 HIS A O 1
ATOM 2135 N N . ARG A 1 269 ? 6.688 -4.953 2.145 1.00 95.62 269 ARG A N 1
ATOM 2136 C CA . ARG A 1 269 ? 5.642 -4.384 3.017 1.00 95.62 269 ARG A CA 1
ATOM 2137 C C . ARG A 1 269 ? 6.198 -3.746 4.292 1.00 95.62 269 ARG A C 1
ATOM 2139 O O . ARG A 1 269 ? 5.428 -3.279 5.121 1.00 95.62 269 ARG A O 1
ATOM 2146 N N . THR A 1 270 ? 7.515 -3.767 4.465 1.00 94.12 270 THR A N 1
ATOM 2147 C CA . THR A 1 270 ? 8.220 -3.237 5.636 1.00 94.12 270 THR A CA 1
ATOM 2148 C C . THR A 1 270 ? 9.605 -2.760 5.223 1.00 94.12 270 THR A C 1
ATOM 2150 O O . THR A 1 270 ? 10.194 -3.344 4.314 1.00 94.12 270 THR A O 1
ATOM 2153 N N . GLY A 1 271 ? 10.146 -1.775 5.932 1.00 94.81 271 GLY A N 1
ATOM 2154 C CA . GLY A 1 271 ? 11.480 -1.214 5.753 1.00 94.81 271 GLY A CA 1
ATOM 2155 C C . GLY A 1 271 ? 11.501 0.083 4.931 1.00 94.81 271 GLY A C 1
ATOM 2156 O O . GLY A 1 271 ? 10.453 0.678 4.679 1.00 94.81 271 GLY A O 1
ATOM 2157 N N . PRO A 1 272 ? 12.697 0.572 4.552 1.00 96.06 272 PRO A N 1
ATOM 2158 C CA . PRO A 1 272 ? 12.873 1.912 3.990 1.00 96.06 272 PRO A CA 1
ATOM 2159 C C . PRO A 1 272 ? 12.139 2.096 2.657 1.00 96.06 272 PRO A C 1
ATOM 2161 O O . PRO A 1 272 ? 12.490 1.473 1.649 1.00 96.06 272 PRO A O 1
ATOM 2164 N N . LEU A 1 273 ? 11.158 3.006 2.632 1.00 96.81 273 LEU A N 1
ATOM 2165 C CA . LEU A 1 273 ? 10.291 3.231 1.472 1.00 96.81 273 LEU A CA 1
ATOM 2166 C C . LEU A 1 273 ? 11.093 3.656 0.240 1.00 96.81 273 LEU A C 1
ATOM 2168 O O . LEU A 1 273 ? 10.928 3.085 -0.840 1.00 96.81 273 LEU A O 1
ATOM 2172 N N . TRP A 1 274 ? 12.004 4.621 0.401 1.00 96.00 274 TRP A N 1
ATOM 2173 C CA . TRP A 1 274 ? 12.830 5.110 -0.704 1.00 96.00 274 TRP A CA 1
ATOM 2174 C C . TRP A 1 274 ? 13.680 3.994 -1.319 1.00 96.00 274 TRP A C 1
ATOM 2176 O O . TRP A 1 274 ? 13.837 3.945 -2.538 1.00 96.00 274 TRP A O 1
ATOM 2186 N N . ALA A 1 275 ? 14.198 3.078 -0.496 1.00 96.00 275 ALA A N 1
ATOM 2187 C CA . ALA A 1 275 ? 15.088 2.016 -0.941 1.00 96.00 275 ALA A CA 1
ATOM 2188 C C . ALA A 1 275 ? 14.314 0.953 -1.726 1.00 96.00 275 ALA A C 1
ATOM 2190 O O . ALA A 1 275 ? 14.724 0.573 -2.820 1.00 96.00 275 ALA A O 1
ATOM 2191 N N . TYR A 1 276 ? 13.149 0.517 -1.246 1.00 97.38 276 TYR A N 1
ATOM 2192 C CA . TYR A 1 276 ? 12.367 -0.479 -1.980 1.00 97.38 276 TYR A CA 1
ATOM 2193 C C . TYR A 1 276 ? 11.672 0.100 -3.217 1.00 97.38 276 TYR A C 1
ATOM 2195 O O . TYR A 1 276 ? 11.581 -0.584 -4.237 1.00 97.38 276 TYR A O 1
ATOM 2203 N N . CYS A 1 277 ? 11.297 1.383 -3.212 1.00 96.56 277 CYS A N 1
ATOM 2204 C CA . CYS A 1 277 ? 10.938 2.091 -4.445 1.00 96.56 277 CYS A CA 1
ATOM 2205 C C . CYS A 1 277 ? 12.125 2.163 -5.417 1.00 96.56 277 CYS A C 1
ATOM 2207 O O . CYS A 1 277 ? 11.966 1.889 -6.605 1.00 96.56 277 CYS A O 1
ATOM 2209 N N . ARG A 1 278 ? 13.335 2.459 -4.922 1.00 95.12 278 ARG A N 1
ATOM 2210 C CA . ARG A 1 278 ? 14.559 2.465 -5.733 1.00 95.12 278 ARG A CA 1
ATOM 2211 C C . ARG A 1 278 ? 14.820 1.106 -6.372 1.00 95.12 278 ARG A C 1
ATOM 2213 O O . ARG A 1 278 ? 15.146 1.078 -7.557 1.00 95.12 278 ARG A O 1
ATOM 2220 N N . ALA A 1 279 ? 14.687 0.022 -5.609 1.00 96.06 279 ALA A N 1
ATOM 2221 C CA . ALA A 1 279 ? 14.815 -1.348 -6.100 1.00 96.06 279 ALA A CA 1
ATOM 2222 C C . ALA A 1 279 ? 13.770 -1.647 -7.178 1.00 96.06 279 ALA A C 1
ATOM 2224 O O . ALA A 1 279 ? 14.122 -2.103 -8.262 1.00 96.06 279 ALA A O 1
ATOM 2225 N N . SER A 1 280 ? 12.506 -1.307 -6.911 1.00 96.44 280 SER A N 1
ATOM 2226 C CA . SER A 1 280 ? 11.393 -1.494 -7.844 1.00 96.44 280 SER A CA 1
ATOM 2227 C C . SER A 1 280 ? 11.566 -0.720 -9.155 1.00 96.44 280 SER A C 1
ATOM 2229 O O . SER A 1 280 ? 10.964 -1.112 -10.142 1.00 96.44 280 SER A O 1
ATOM 2231 N N . MET A 1 281 ? 12.408 0.321 -9.186 1.00 93.69 281 MET A N 1
ATOM 2232 C CA . MET A 1 281 ? 12.736 1.149 -10.360 1.00 93.69 281 MET A CA 1
ATOM 2233 C C . MET A 1 281 ? 14.156 0.898 -10.926 1.00 93.69 281 MET A C 1
ATOM 2235 O O . MET A 1 281 ? 14.667 1.693 -11.720 1.00 93.69 281 MET A O 1
ATOM 2239 N N . SER A 1 282 ? 14.846 -0.164 -10.493 1.00 92.31 282 SER A N 1
ATOM 2240 C CA . SER A 1 282 ? 16.207 -0.513 -10.937 1.00 92.31 282 SER A CA 1
ATOM 2241 C C . SER A 1 282 ? 16.208 -1.203 -12.307 1.00 92.31 282 SER A C 1
ATOM 2243 O O . SER A 1 282 ? 16.179 -2.432 -12.388 1.00 92.31 282 SER A O 1
ATOM 2245 N N . LEU A 1 283 ? 16.298 -0.435 -13.392 1.00 88.06 283 LEU A N 1
ATOM 2246 C CA . LEU A 1 283 ? 16.420 -1.004 -14.740 1.00 88.06 283 LEU A CA 1
ATOM 2247 C C . LEU A 1 283 ? 17.807 -1.608 -14.989 1.00 88.06 283 LEU A C 1
ATOM 2249 O O . LEU A 1 283 ? 18.829 -0.937 -14.801 1.00 88.06 283 LEU A O 1
ATOM 2253 N N . ALA A 1 284 ? 17.840 -2.854 -15.467 1.00 85.88 284 ALA A N 1
ATOM 2254 C CA . ALA A 1 284 ? 19.071 -3.578 -15.766 1.00 85.88 284 ALA A CA 1
ATOM 2255 C C . ALA A 1 284 ? 19.949 -2.804 -16.766 1.00 85.88 284 ALA A C 1
ATOM 2257 O O . ALA A 1 284 ? 19.489 -2.352 -17.814 1.00 85.88 284 ALA A O 1
ATOM 2258 N N . GLY A 1 285 ? 21.229 -2.626 -16.434 1.00 81.81 285 GLY A N 1
ATOM 2259 C CA . GLY A 1 285 ? 22.190 -1.882 -17.255 1.00 81.81 285 GLY A CA 1
ATOM 2260 C C . GLY A 1 285 ? 22.043 -0.355 -17.203 1.00 81.81 285 GLY A C 1
ATOM 2261 O O . GLY A 1 285 ? 22.999 0.349 -17.528 1.00 81.81 285 GLY A O 1
ATOM 2262 N N . TYR A 1 286 ? 20.909 0.182 -16.745 1.00 83.00 286 TYR A N 1
ATOM 2263 C CA . TYR A 1 286 ? 20.744 1.615 -16.482 1.00 83.00 286 TYR A CA 1
ATOM 2264 C C . TYR A 1 286 ? 21.230 1.957 -15.071 1.00 83.00 286 TYR A C 1
ATOM 2266 O O . TYR A 1 286 ? 22.071 2.838 -14.900 1.00 83.00 286 TYR A O 1
ATOM 2274 N N . LEU A 1 287 ? 20.764 1.203 -14.075 1.00 87.31 287 LEU A N 1
ATOM 2275 C CA . LEU A 1 287 ? 21.100 1.363 -12.665 1.00 87.31 287 LEU A CA 1
ATOM 2276 C C . LEU A 1 287 ? 21.654 0.046 -12.101 1.00 87.31 287 LEU A C 1
ATOM 2278 O O . LEU A 1 287 ? 21.213 -1.026 -12.519 1.00 87.31 287 LEU A O 1
ATOM 2282 N N . PRO A 1 288 ? 22.605 0.088 -11.149 1.00 90.06 288 PRO A N 1
ATOM 2283 C CA . PRO A 1 288 ? 23.053 -1.126 -10.486 1.00 90.06 288 PRO A CA 1
ATOM 2284 C C . PRO A 1 288 ? 21.897 -1.731 -9.672 1.00 90.06 288 PRO A C 1
ATOM 2286 O O . PRO A 1 288 ? 21.060 -0.970 -9.156 1.00 90.06 288 PRO A O 1
ATOM 2289 N N . PRO A 1 289 ? 21.861 -3.072 -9.523 1.00 92.69 289 PRO A N 1
ATOM 2290 C CA . PRO A 1 289 ? 20.955 -3.721 -8.588 1.00 92.69 289 PRO A CA 1
ATOM 2291 C C . PRO A 1 289 ? 21.115 -3.128 -7.191 1.00 92.69 289 PRO A C 1
ATOM 2293 O O . PRO A 1 289 ? 22.235 -2.854 -6.750 1.00 92.69 289 PRO A O 1
ATOM 2296 N N . LEU A 1 290 ? 19.999 -2.933 -6.495 1.00 94.19 290 LEU A N 1
ATOM 2297 C CA . LEU A 1 290 ? 20.047 -2.514 -5.102 1.00 94.19 290 LEU A CA 1
ATOM 2298 C C . LEU A 1 290 ? 20.364 -3.736 -4.241 1.00 94.19 290 LEU A C 1
ATOM 2300 O O . LEU A 1 290 ? 19.695 -4.755 -4.362 1.00 94.19 290 LEU A O 1
ATOM 2304 N N . CYS A 1 291 ? 21.374 -3.633 -3.385 1.00 94.50 291 CYS A N 1
ATOM 2305 C CA . CYS A 1 291 ? 21.674 -4.675 -2.411 1.00 94.50 291 CYS A CA 1
ATOM 2306 C C . CYS A 1 291 ? 20.784 -4.485 -1.180 1.00 94.50 291 CYS A C 1
ATOM 2308 O O . CYS A 1 291 ? 20.832 -3.423 -0.553 1.00 94.50 291 CYS A O 1
ATOM 2310 N N . ASP A 1 292 ? 19.973 -5.486 -0.852 1.00 93.12 292 ASP A N 1
ATOM 2311 C CA . ASP A 1 292 ? 19.134 -5.476 0.341 1.00 93.12 292 ASP A CA 1
ATOM 2312 C C . ASP A 1 292 ? 20.022 -5.613 1.594 1.00 93.12 292 ASP A C 1
ATOM 2314 O O . ASP A 1 292 ? 20.780 -6.580 1.708 1.00 93.12 292 ASP A O 1
ATOM 2318 N N . PRO A 1 293 ? 19.980 -4.661 2.544 1.00 86.88 293 PRO A N 1
ATOM 2319 C CA . PRO A 1 293 ? 20.807 -4.731 3.744 1.00 86.88 293 PRO A CA 1
ATOM 2320 C C . PRO A 1 293 ? 20.424 -5.879 4.692 1.00 86.88 293 PRO A C 1
ATOM 2322 O O . PRO A 1 293 ? 21.213 -6.193 5.584 1.00 86.88 293 PRO A O 1
ATOM 2325 N N . VAL A 1 294 ? 19.236 -6.478 4.547 1.00 88.38 294 VAL A N 1
ATOM 2326 C CA . VAL A 1 294 ? 18.744 -7.531 5.448 1.00 88.38 294 VAL A CA 1
ATOM 2327 C C . VAL A 1 294 ? 19.412 -8.876 5.164 1.00 88.38 294 VAL A C 1
ATOM 2329 O O . VAL A 1 294 ? 19.830 -9.559 6.098 1.00 88.38 294 VAL A O 1
ATOM 2332 N N . ASP A 1 295 ? 19.533 -9.256 3.893 1.00 91.88 295 ASP A N 1
ATOM 2333 C CA . ASP A 1 295 ? 20.036 -10.571 3.472 1.00 91.88 295 ASP A CA 1
ATOM 2334 C C . ASP A 1 295 ? 21.149 -10.510 2.410 1.00 91.88 295 ASP A C 1
ATOM 2336 O O . ASP A 1 295 ? 21.757 -11.533 2.094 1.00 91.88 295 ASP A O 1
ATOM 2340 N N . GLY A 1 296 ? 21.468 -9.324 1.886 1.00 93.81 296 GLY A N 1
ATOM 2341 C CA . GLY A 1 296 ? 22.483 -9.123 0.854 1.00 93.81 296 GLY A CA 1
ATOM 2342 C C . GLY A 1 296 ? 22.025 -9.481 -0.561 1.00 93.81 296 GLY A C 1
ATOM 2343 O O . GLY A 1 296 ? 22.866 -9.581 -1.460 1.00 93.81 296 GLY A O 1
ATOM 2344 N N . HIS A 1 297 ? 20.728 -9.706 -0.785 1.00 96.44 297 HIS A N 1
ATOM 2345 C CA . HIS A 1 297 ? 20.207 -10.047 -2.105 1.00 96.44 297 HIS A CA 1
ATOM 2346 C C . HIS A 1 297 ? 20.207 -8.843 -3.045 1.00 96.44 297 HIS A C 1
ATOM 2348 O O . HIS A 1 297 ? 20.114 -7.690 -2.628 1.00 96.44 297 HIS A O 1
ATOM 2354 N N . LEU A 1 298 ? 20.324 -9.115 -4.344 1.00 96.25 298 LEU A N 1
ATOM 2355 C CA . LEU A 1 298 ? 20.380 -8.083 -5.371 1.00 96.25 298 LEU A CA 1
ATOM 2356 C C . LEU A 1 298 ? 19.005 -7.915 -6.013 1.00 96.25 298 LEU A C 1
ATOM 2358 O O . LEU A 1 298 ? 18.433 -8.865 -6.545 1.00 96.25 298 LEU A O 1
ATOM 2362 N N . LEU A 1 299 ? 18.490 -6.688 -5.979 1.00 96.94 299 LEU A N 1
ATOM 2363 C CA . LEU A 1 299 ? 17.132 -6.353 -6.390 1.00 96.94 299 LEU A CA 1
ATOM 2364 C C . LEU A 1 299 ? 17.123 -5.459 -7.635 1.00 96.94 299 LEU A C 1
ATOM 2366 O O . LEU A 1 299 ? 17.796 -4.421 -7.696 1.00 96.94 299 LEU A O 1
ATOM 2370 N N . LEU A 1 300 ? 16.312 -5.855 -8.612 1.00 95.19 300 LEU A N 1
ATOM 2371 C CA . LEU A 1 300 ? 16.006 -5.121 -9.836 1.00 95.19 300 LEU A CA 1
ATOM 2372 C C . LEU A 1 300 ? 14.525 -4.729 -9.913 1.00 95.19 300 LEU A C 1
ATOM 2374 O O . LEU A 1 300 ? 13.716 -5.116 -9.066 1.00 95.19 300 LEU A O 1
ATOM 2378 N N . ASP A 1 301 ? 14.184 -3.969 -10.955 1.00 95.25 301 ASP A N 1
ATOM 2379 C CA . ASP A 1 301 ? 12.825 -3.518 -11.235 1.00 95.25 301 ASP A CA 1
ATOM 2380 C C . ASP A 1 301 ? 11.827 -4.690 -11.203 1.00 95.25 301 ASP A C 1
ATOM 2382 O O . ASP A 1 301 ? 12.090 -5.779 -11.722 1.00 95.25 301 ASP A O 1
ATOM 2386 N N . GLY A 1 302 ? 10.687 -4.494 -10.540 1.00 94.06 302 GLY A N 1
ATOM 2387 C CA . GLY A 1 302 ? 9.671 -5.542 -10.395 1.00 94.06 302 GLY A CA 1
ATOM 2388 C C . GLY A 1 302 ? 8.945 -5.878 -11.702 1.00 94.06 302 GLY A C 1
ATOM 2389 O O . GLY A 1 302 ? 8.298 -6.921 -11.795 1.00 94.06 302 GLY A O 1
ATOM 2390 N N . GLY A 1 303 ? 9.073 -5.033 -12.728 1.00 92.00 303 GLY A N 1
ATOM 2391 C CA . GLY A 1 303 ? 8.450 -5.205 -14.037 1.00 92.00 303 GLY A CA 1
ATOM 2392 C C . GLY A 1 303 ? 8.873 -6.490 -14.742 1.00 92.00 303 GLY A C 1
ATOM 2393 O O . GLY A 1 303 ? 8.067 -7.064 -15.468 1.00 92.00 303 GLY A O 1
ATOM 2394 N N . TYR A 1 304 ? 10.079 -7.000 -14.457 1.00 91.31 304 TYR A N 1
ATOM 2395 C CA . TYR A 1 304 ? 10.579 -8.248 -15.046 1.00 91.31 304 TYR A CA 1
ATOM 2396 C C . TYR A 1 304 ? 9.816 -9.499 -14.589 1.00 91.31 304 TYR A C 1
ATOM 2398 O O . TYR A 1 304 ? 9.842 -10.511 -15.287 1.00 91.31 304 TYR A O 1
ATOM 2406 N N . VAL A 1 305 ? 9.154 -9.447 -13.429 1.00 94.19 305 VAL A N 1
ATOM 2407 C CA . VAL A 1 305 ? 8.391 -10.578 -12.876 1.00 94.19 305 VAL A CA 1
ATOM 2408 C C . VAL A 1 305 ? 6.893 -10.308 -12.838 1.00 94.19 305 VAL A C 1
ATOM 2410 O O . VAL A 1 305 ? 6.111 -11.222 -13.092 1.00 94.19 305 VAL A O 1
ATOM 2413 N N . ASN A 1 306 ? 6.473 -9.078 -12.530 1.00 94.62 306 ASN A N 1
ATOM 2414 C CA . ASN A 1 306 ? 5.060 -8.742 -12.379 1.00 94.62 306 ASN A CA 1
ATOM 2415 C C . ASN A 1 306 ? 4.792 -7.234 -12.574 1.00 94.62 306 ASN A C 1
ATOM 2417 O O . ASN A 1 306 ? 4.630 -6.472 -11.626 1.00 94.62 306 ASN A O 1
ATOM 2421 N N . ASN A 1 307 ? 4.717 -6.758 -13.819 1.00 94.19 307 ASN A N 1
ATOM 2422 C CA . ASN A 1 307 ? 4.544 -5.320 -14.072 1.00 94.19 307 ASN A CA 1
ATOM 2423 C C . ASN A 1 307 ? 3.231 -4.714 -13.529 1.00 94.19 307 ASN A C 1
ATOM 2425 O O . ASN A 1 307 ? 3.173 -3.503 -13.319 1.00 94.19 307 ASN A O 1
ATOM 2429 N N . LEU A 1 308 ? 2.196 -5.525 -13.281 1.00 95.50 308 LEU A N 1
ATOM 2430 C CA . LEU A 1 308 ? 0.899 -5.082 -12.761 1.00 95.50 308 LEU A CA 1
ATOM 2431 C C . LEU A 1 308 ? 0.384 -6.062 -11.681 1.00 95.50 308 LEU A C 1
ATOM 2433 O O . LEU A 1 308 ? -0.424 -6.938 -11.996 1.00 95.50 308 LEU A O 1
ATOM 2437 N N . PRO A 1 309 ? 0.821 -5.915 -10.411 1.00 96.69 309 PRO A N 1
ATOM 2438 C CA . PRO A 1 309 ? 0.664 -6.924 -9.355 1.00 96.69 309 PRO A CA 1
ATOM 2439 C C . PRO A 1 309 ? -0.738 -6.964 -8.718 1.00 96.69 309 PRO A C 1
ATOM 2441 O O . PRO A 1 309 ? -0.921 -6.774 -7.512 1.00 96.69 309 PRO A O 1
ATOM 2444 N N . ALA A 1 310 ? -1.765 -7.186 -9.541 1.00 97.44 310 ALA A N 1
ATOM 2445 C CA . ALA A 1 310 ? -3.159 -7.304 -9.109 1.00 97.44 310 ALA A CA 1
ATOM 2446 C C . ALA A 1 310 ? -3.414 -8.557 -8.252 1.00 97.44 310 ALA A C 1
ATOM 2448 O O . ALA A 1 310 ? -4.261 -8.538 -7.359 1.00 97.44 310 ALA A O 1
ATOM 2449 N N . ASP A 1 311 ? -2.657 -9.623 -8.500 1.00 97.56 311 ASP A N 1
ATOM 2450 C CA . ASP A 1 311 ? -2.644 -10.868 -7.732 1.00 97.56 311 ASP A CA 1
ATOM 2451 C C . ASP A 1 311 ? -2.153 -10.648 -6.294 1.00 97.56 311 ASP A C 1
ATOM 2453 O O . ASP A 1 311 ? -2.785 -11.117 -5.346 1.00 97.56 311 ASP A O 1
ATOM 2457 N N . VAL A 1 312 ? -1.088 -9.858 -6.117 1.00 97.69 312 VAL A N 1
ATOM 2458 C CA . VAL A 1 312 ? -0.571 -9.498 -4.788 1.00 97.69 312 VAL A CA 1
ATOM 2459 C C . VAL A 1 312 ? -1.629 -8.718 -4.010 1.00 97.69 312 VAL A C 1
ATOM 2461 O O . VAL A 1 312 ? -1.936 -9.071 -2.872 1.00 97.69 312 VAL A O 1
ATOM 2464 N N . MET A 1 313 ? -2.268 -7.727 -4.638 1.00 98.00 313 MET A N 1
ATOM 2465 C CA . MET A 1 313 ? -3.344 -6.958 -4.002 1.00 98.00 313 MET A CA 1
ATOM 2466 C C . MET A 1 313 ? -4.545 -7.835 -3.619 1.00 98.00 313 MET A C 1
ATOM 2468 O O . MET A 1 313 ? -5.098 -7.694 -2.528 1.00 98.00 313 MET A O 1
ATOM 2472 N N . GLN A 1 314 ? -4.932 -8.778 -4.482 1.00 96.88 314 GLN A N 1
ATOM 2473 C CA . GLN A 1 314 ? -5.983 -9.743 -4.162 1.00 96.88 314 GLN A CA 1
ATOM 2474 C C . GLN A 1 314 ? -5.596 -10.624 -2.960 1.00 96.88 314 GLN A C 1
ATOM 2476 O O . GLN A 1 314 ? -6.423 -10.844 -2.076 1.00 96.88 314 GLN A O 1
ATOM 2481 N N . SER A 1 315 ? -4.340 -11.078 -2.882 1.00 95.31 315 SER A N 1
ATOM 2482 C CA . SER A 1 315 ? -3.834 -11.884 -1.758 1.00 95.31 315 SER A CA 1
ATOM 2483 C C . SER A 1 315 ? -3.824 -11.129 -0.423 1.00 95.31 315 SER A C 1
ATOM 2485 O O . SER A 1 315 ? -3.952 -11.745 0.632 1.00 95.31 315 SER A O 1
ATOM 2487 N N . MET A 1 316 ? -3.747 -9.794 -0.467 1.00 93.56 316 MET A N 1
ATOM 2488 C CA . MET A 1 316 ? -3.865 -8.921 0.705 1.00 93.56 316 MET A CA 1
ATOM 2489 C C . MET A 1 316 ? -5.313 -8.733 1.186 1.00 93.56 316 MET A C 1
ATOM 2491 O O . MET A 1 316 ? -5.538 -8.046 2.179 1.00 93.56 316 MET A O 1
ATOM 2495 N N . GLY A 1 317 ? -6.297 -9.347 0.518 1.00 93.50 317 GLY A N 1
ATOM 2496 C CA . GLY A 1 317 ? -7.698 -9.332 0.944 1.00 93.50 317 GLY A CA 1
ATOM 2497 C C . GLY A 1 317 ? -8.553 -8.234 0.307 1.00 93.50 317 GLY A C 1
ATOM 2498 O O . GLY A 1 317 ? -9.679 -8.004 0.751 1.00 93.50 317 GLY A O 1
ATOM 2499 N N . ALA A 1 318 ? -8.064 -7.560 -0.740 1.00 97.25 318 ALA A N 1
ATOM 2500 C CA . ALA A 1 318 ? -8.881 -6.618 -1.500 1.00 97.25 318 ALA A CA 1
ATOM 2501 C C . ALA A 1 318 ? -10.032 -7.346 -2.217 1.00 97.25 318 ALA A C 1
ATOM 2503 O O . ALA A 1 318 ? -9.818 -8.282 -2.991 1.00 97.25 318 ALA A O 1
ATOM 2504 N N . LYS A 1 319 ? -11.269 -6.883 -2.005 1.00 97.62 319 LYS A N 1
ATOM 2505 C CA . LYS A 1 319 ? -12.459 -7.409 -2.695 1.00 97.62 319 LYS A CA 1
ATOM 2506 C C . LYS A 1 319 ? -12.549 -6.900 -4.125 1.00 97.62 319 LYS A C 1
ATOM 2508 O O . LYS A 1 319 ? -12.953 -7.632 -5.026 1.00 97.62 319 LYS A O 1
ATOM 2513 N N . ILE A 1 320 ? -12.217 -5.626 -4.313 1.00 98.06 320 ILE A N 1
ATOM 2514 C CA . ILE A 1 320 ? -12.180 -4.966 -5.614 1.00 98.06 320 ILE A CA 1
ATOM 2515 C C . ILE A 1 320 ? -10.749 -4.501 -5.839 1.00 98.06 320 ILE A C 1
ATOM 2517 O O . ILE A 1 320 ? -10.202 -3.779 -5.010 1.00 98.06 320 ILE A O 1
ATOM 2521 N N . VAL A 1 321 ? -10.164 -4.905 -6.965 1.00 98.44 321 VAL A N 1
ATOM 2522 C CA . VAL A 1 321 ? -8.839 -4.457 -7.397 1.00 98.44 321 VAL A CA 1
ATOM 2523 C C . VAL A 1 321 ? -9.003 -3.562 -8.618 1.00 98.44 321 VAL A C 1
ATOM 2525 O O . VAL A 1 321 ? -9.531 -3.993 -9.643 1.00 98.44 321 VAL A O 1
ATOM 2528 N N . ILE A 1 322 ? -8.551 -2.317 -8.506 1.00 98.25 322 ILE A N 1
ATOM 2529 C CA . ILE A 1 322 ? -8.452 -1.373 -9.620 1.00 98.25 322 ILE A CA 1
ATOM 2530 C C . ILE A 1 322 ? -6.998 -1.382 -10.084 1.00 98.25 322 ILE A C 1
ATOM 2532 O O . ILE A 1 322 ? -6.114 -0.897 -9.382 1.00 98.25 322 ILE A O 1
ATOM 2536 N N . ALA A 1 323 ? -6.749 -1.965 -11.253 1.00 97.56 323 ALA A N 1
ATOM 2537 C CA . ALA A 1 323 ? -5.413 -2.089 -11.821 1.00 97.56 323 ALA A CA 1
ATOM 2538 C C . ALA A 1 323 ? -5.201 -1.039 -12.922 1.00 97.56 323 ALA A C 1
ATOM 2540 O O . ALA A 1 323 ? -5.987 -0.956 -13.868 1.00 97.56 323 ALA A O 1
ATOM 2541 N N . VAL A 1 324 ? -4.147 -0.236 -12.788 1.00 97.31 324 VAL A N 1
ATOM 2542 C CA . VAL A 1 324 ? -3.803 0.849 -13.711 1.00 97.31 324 VAL A CA 1
ATOM 2543 C C . VAL A 1 324 ? -2.581 0.446 -14.522 1.00 97.31 324 VAL A C 1
ATOM 2545 O O . VAL A 1 324 ? -1.452 0.483 -14.029 1.00 97.31 324 VAL A O 1
ATOM 2548 N N . ASP A 1 325 ? -2.815 0.067 -15.775 1.00 94.69 325 ASP A N 1
ATOM 2549 C CA . ASP A 1 325 ? -1.756 -0.255 -16.724 1.00 94.69 325 ASP A CA 1
ATOM 2550 C C . ASP A 1 325 ? -1.346 0.987 -17.525 1.00 94.69 325 ASP A C 1
ATOM 2552 O O . ASP A 1 325 ? -2.166 1.636 -18.176 1.00 94.69 325 ASP A O 1
ATOM 2556 N N . VAL A 1 326 ? -0.057 1.310 -17.464 1.00 90.00 326 VAL A N 1
ATOM 2557 C CA . VAL A 1 326 ? 0.582 2.405 -18.213 1.00 90.00 326 VAL A CA 1
ATOM 2558 C C . VAL A 1 326 ? 1.686 1.887 -19.136 1.00 90.00 326 VAL A C 1
ATOM 2560 O O . VAL A 1 326 ? 2.480 2.675 -19.665 1.00 90.00 326 VAL A O 1
ATOM 2563 N N . GLY A 1 327 ? 1.740 0.566 -19.324 1.00 79.44 327 GLY A N 1
ATOM 2564 C CA . GLY A 1 327 ? 2.660 -0.115 -20.214 1.00 79.44 327 GLY A CA 1
ATOM 2565 C C . GLY A 1 327 ? 2.519 0.333 -21.665 1.00 79.44 327 GLY A C 1
ATOM 2566 O O . GLY A 1 327 ? 1.602 1.062 -22.068 1.00 79.44 327 GLY A O 1
ATOM 2567 N N . SER A 1 328 ? 3.488 -0.065 -22.485 1.00 69.81 328 SER A N 1
ATOM 2568 C CA . SER A 1 328 ? 3.415 0.213 -23.912 1.00 69.81 328 SER A CA 1
ATOM 2569 C C . SER A 1 328 ? 2.446 -0.725 -24.622 1.00 69.81 328 SER A C 1
ATOM 2571 O O . SER A 1 328 ? 2.406 -1.920 -24.351 1.00 69.81 328 SER A O 1
ATOM 2573 N N . ALA A 1 329 ? 1.629 -0.173 -25.526 1.00 68.38 329 ALA A N 1
ATOM 2574 C CA . ALA A 1 329 ? 0.848 -0.999 -26.433 1.00 68.38 329 ALA A CA 1
ATOM 2575 C C . ALA A 1 329 ? 1.817 -1.862 -27.251 1.00 68.38 329 ALA A C 1
ATOM 2577 O O . ALA A 1 329 ? 2.786 -1.328 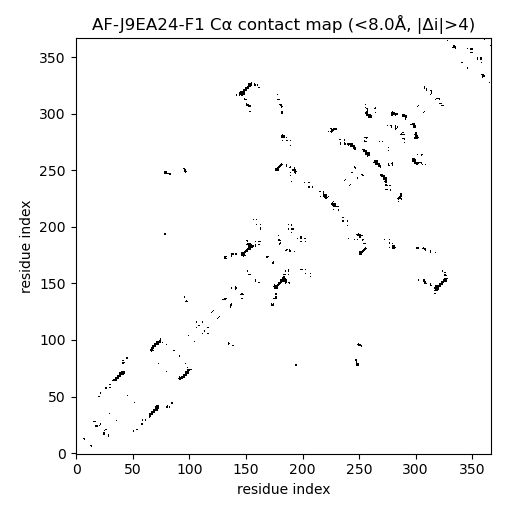-27.792 1.00 68.38 329 ALA A O 1
ATOM 2578 N N . ALA A 1 330 ? 1.550 -3.167 -27.338 1.00 62.78 330 ALA A N 1
ATOM 2579 C CA . ALA A 1 330 ? 2.411 -4.116 -28.033 1.00 62.78 330 ALA A CA 1
ATOM 2580 C C . ALA A 1 330 ? 2.685 -3.656 -29.476 1.00 62.78 330 ALA A C 1
ATOM 2582 O O . ALA A 1 330 ? 1.799 -3.681 -30.335 1.00 62.78 330 ALA A O 1
ATOM 2583 N N . GLU A 1 331 ? 3.918 -3.226 -29.747 1.00 64.31 331 GLU A N 1
ATOM 2584 C CA . GLU A 1 331 ? 4.341 -2.864 -31.093 1.00 64.31 331 GLU A CA 1
ATOM 2585 C C . GLU A 1 331 ? 4.787 -4.110 -31.847 1.00 64.31 331 GLU A C 1
ATOM 2587 O O . GLU A 1 331 ? 5.820 -4.710 -31.571 1.00 64.31 331 GLU A O 1
ATOM 2592 N N . THR A 1 332 ? 3.997 -4.492 -32.844 1.00 70.12 332 THR A N 1
ATOM 2593 C CA . THR A 1 332 ? 4.274 -5.664 -33.683 1.00 70.12 332 THR A CA 1
ATOM 2594 C C . THR A 1 332 ? 5.105 -5.331 -34.921 1.00 70.12 332 THR A C 1
ATOM 2596 O O . THR A 1 332 ? 5.602 -6.235 -35.588 1.00 70.12 332 THR A O 1
ATOM 2599 N N . ASN A 1 333 ? 5.284 -4.044 -35.237 1.00 76.81 333 ASN A N 1
ATOM 2600 C CA . ASN A 1 333 ? 6.009 -3.590 -36.424 1.00 76.81 333 ASN A CA 1
ATOM 2601 C C . ASN A 1 333 ? 7.477 -3.261 -36.105 1.00 76.81 333 ASN A C 1
ATOM 2603 O O . ASN A 1 333 ? 7.914 -2.112 -36.216 1.00 76.81 333 ASN A O 1
ATOM 2607 N N . LEU A 1 334 ? 8.214 -4.276 -35.654 1.00 82.00 334 LEU A N 1
ATOM 2608 C CA . LEU A 1 334 ? 9.646 -4.182 -35.372 1.00 82.00 334 LEU A CA 1
ATOM 2609 C C . LEU A 1 334 ? 10.469 -4.504 -36.621 1.00 82.00 334 LEU A C 1
ATOM 2611 O O . LEU A 1 334 ? 10.095 -5.341 -37.444 1.00 82.00 334 LEU A O 1
ATOM 2615 N N . TYR A 1 335 ? 11.614 -3.840 -36.762 1.00 83.25 335 TYR A N 1
ATOM 2616 C CA . TYR A 1 335 ? 12.521 -4.069 -37.880 1.00 83.25 335 TYR A CA 1
ATOM 2617 C C . TYR A 1 335 ? 13.254 -5.403 -37.712 1.00 83.25 335 TYR A C 1
ATOM 2619 O O . TYR A 1 335 ? 13.984 -5.593 -36.741 1.00 83.25 335 TYR A O 1
ATOM 2627 N N . ASN A 1 336 ? 13.110 -6.311 -38.679 1.00 85.50 336 ASN A N 1
ATOM 2628 C CA . ASN A 1 336 ? 13.860 -7.564 -38.690 1.00 85.50 336 ASN A CA 1
ATOM 2629 C C . ASN A 1 336 ? 15.308 -7.315 -39.147 1.00 85.50 336 ASN A C 1
ATOM 2631 O O . ASN A 1 336 ? 15.576 -7.152 -40.337 1.00 85.50 336 ASN A O 1
ATOM 2635 N N . TYR A 1 337 ? 16.237 -7.282 -38.193 1.00 85.31 337 TYR A N 1
ATOM 2636 C CA . TYR A 1 337 ? 17.674 -7.112 -38.427 1.00 85.31 337 TYR A CA 1
ATOM 2637 C C . TYR A 1 337 ? 18.457 -8.441 -38.483 1.00 85.31 337 TYR A C 1
ATOM 2639 O O . TYR A 1 337 ? 19.687 -8.418 -38.522 1.00 85.31 337 TYR A O 1
ATOM 2647 N N . GLY A 1 338 ? 17.774 -9.592 -38.512 1.00 86.69 338 GLY A N 1
ATOM 2648 C CA . GLY A 1 338 ? 18.399 -10.918 -38.468 1.00 86.69 338 GLY A CA 1
ATOM 2649 C C . GLY A 1 338 ? 18.950 -11.280 -37.083 1.00 86.69 338 GLY A C 1
ATOM 2650 O O . GLY A 1 338 ? 18.463 -10.792 -36.066 1.00 86.69 338 GLY A O 1
ATOM 2651 N N . ASP A 1 339 ? 19.983 -12.126 -37.043 1.00 89.38 339 ASP A N 1
ATOM 2652 C CA . ASP A 1 339 ? 20.492 -12.730 -35.796 1.00 89.38 339 ASP A CA 1
ATOM 2653 C C . ASP A 1 339 ? 21.453 -11.827 -34.999 1.00 89.38 339 ASP A C 1
ATOM 2655 O O . ASP A 1 339 ? 21.824 -12.145 -33.869 1.00 89.38 339 ASP A O 1
ATOM 2659 N N . SER A 1 340 ? 21.899 -10.705 -35.574 1.00 86.50 340 SER A N 1
ATOM 2660 C CA . SER A 1 340 ? 22.870 -9.812 -34.935 1.00 86.50 340 SER A CA 1
ATOM 2661 C C . SER A 1 340 ? 22.610 -8.351 -35.274 1.00 86.50 340 SER A C 1
ATOM 2663 O O . SER A 1 340 ? 22.446 -8.004 -36.444 1.00 86.50 340 SER A O 1
ATOM 2665 N N . LEU A 1 341 ? 22.661 -7.482 -34.265 1.00 86.25 341 LEU A N 1
ATOM 2666 C CA . LEU A 1 341 ? 22.499 -6.043 -34.429 1.00 86.25 341 LEU A CA 1
ATOM 2667 C C . LEU A 1 341 ? 23.794 -5.306 -34.076 1.00 86.25 341 LEU A C 1
ATOM 2669 O O . LEU A 1 341 ? 24.283 -5.385 -32.952 1.00 86.25 341 LEU A O 1
ATOM 2673 N N . SER A 1 342 ? 24.328 -4.533 -35.022 1.00 87.12 342 SER A N 1
ATOM 2674 C CA . SER A 1 342 ? 25.452 -3.627 -34.764 1.00 87.12 342 SER A CA 1
ATOM 2675 C C . SER A 1 342 ? 24.948 -2.228 -34.412 1.00 87.12 342 SER A C 1
ATOM 2677 O O . SER A 1 342 ? 24.264 -1.589 -35.215 1.00 87.12 342 SER A O 1
ATOM 2679 N N . GLY A 1 343 ? 25.344 -1.705 -33.247 1.00 83.81 343 GLY A N 1
ATOM 2680 C CA . GLY A 1 343 ? 24.998 -0.339 -32.831 1.00 83.81 343 GLY A CA 1
ATOM 2681 C C . GLY A 1 343 ? 25.484 0.735 -33.814 1.00 83.81 343 GLY A C 1
ATOM 2682 O O . GLY A 1 343 ? 24.769 1.699 -34.085 1.00 83.81 343 GLY A O 1
ATOM 2683 N N . PHE A 1 344 ? 26.651 0.535 -34.437 1.00 86.31 344 PHE A N 1
ATOM 2684 C CA . PHE A 1 344 ? 27.156 1.432 -35.484 1.00 86.31 344 PHE A CA 1
ATOM 2685 C C . PHE A 1 344 ? 26.300 1.387 -36.752 1.00 86.31 344 PHE A C 1
ATOM 2687 O O . PHE A 1 344 ? 26.066 2.424 -37.369 1.00 86.31 344 PHE A O 1
ATOM 2694 N N . TRP A 1 345 ? 25.795 0.210 -37.131 1.00 87.75 345 TRP A N 1
ATOM 2695 C CA . TRP A 1 345 ? 24.887 0.080 -38.271 1.00 87.75 345 TRP A CA 1
ATOM 2696 C C . TRP A 1 345 ? 23.558 0.800 -38.014 1.00 87.75 345 TRP A C 1
ATOM 2698 O O . TRP A 1 345 ? 23.098 1.549 -38.877 1.00 87.75 345 TRP A O 1
ATOM 2708 N N . VAL A 1 346 ? 22.992 0.654 -36.807 1.00 86.00 346 VAL A N 1
ATOM 2709 C CA . VAL A 1 346 ? 21.784 1.385 -36.383 1.00 86.00 346 VAL A CA 1
ATOM 2710 C C . VAL A 1 346 ? 22.012 2.892 -36.451 1.00 86.00 346 VAL A C 1
ATOM 2712 O O . VAL A 1 346 ? 21.182 3.615 -37.001 1.00 86.00 346 VAL A O 1
ATOM 2715 N N . LEU A 1 347 ? 23.147 3.371 -35.934 1.00 85.81 347 LEU A N 1
ATOM 2716 C CA . LEU A 1 347 ? 23.504 4.788 -35.962 1.00 85.81 347 LEU A CA 1
ATOM 2717 C C . LEU A 1 347 ? 23.605 5.316 -37.400 1.00 85.81 347 LEU A C 1
ATOM 2719 O O . LEU A 1 347 ? 22.982 6.322 -37.729 1.00 85.81 347 LEU A O 1
ATOM 2723 N N . LEU A 1 348 ? 24.333 4.617 -38.276 1.00 87.06 348 LEU A N 1
ATOM 2724 C CA . LEU A 1 348 ? 24.494 5.008 -39.680 1.00 87.06 348 LEU A CA 1
ATOM 2725 C C . LEU A 1 348 ? 23.160 5.022 -40.439 1.00 87.06 348 LEU A C 1
ATOM 2727 O O . LEU A 1 348 ? 22.920 5.924 -41.239 1.00 87.06 348 LEU A O 1
ATOM 2731 N N . LYS A 1 349 ? 22.272 4.058 -40.171 1.00 84.69 349 LYS A N 1
ATOM 2732 C CA . LYS A 1 349 ? 20.916 4.022 -40.738 1.00 84.69 349 LYS A CA 1
ATOM 2733 C C . LYS A 1 349 ? 20.048 5.173 -40.233 1.00 84.69 349 LYS A C 1
ATOM 2735 O O . LYS A 1 349 ? 19.391 5.804 -41.051 1.00 84.69 349 LYS A O 1
ATOM 2740 N N . LYS A 1 350 ? 20.082 5.485 -38.930 1.00 82.44 350 LYS A N 1
ATOM 2741 C CA . LYS A 1 350 ? 19.350 6.628 -38.348 1.00 82.44 350 LYS A CA 1
ATOM 2742 C C . LYS A 1 350 ? 19.837 7.979 -38.882 1.00 82.44 350 LYS A C 1
ATOM 2744 O O . LYS A 1 350 ? 19.037 8.898 -39.007 1.00 82.44 350 LYS A O 1
ATOM 2749 N N . LEU A 1 351 ? 21.126 8.103 -39.201 1.00 85.69 351 LEU A N 1
ATOM 2750 C CA . LEU A 1 351 ? 21.712 9.325 -39.765 1.00 85.69 351 LEU A CA 1
ATOM 2751 C C . LEU A 1 351 ? 21.480 9.480 -41.278 1.00 85.69 351 LEU A C 1
ATOM 2753 O O . LEU A 1 351 ? 21.735 10.556 -41.814 1.00 85.69 351 LEU A O 1
ATOM 2757 N N . ASN A 1 352 ? 21.019 8.438 -41.979 1.00 87.19 352 ASN A N 1
ATOM 2758 C CA . ASN A 1 352 ? 20.780 8.481 -43.420 1.00 87.19 352 ASN A CA 1
ATOM 2759 C C . ASN A 1 352 ? 19.328 8.908 -43.730 1.00 87.19 352 ASN A C 1
ATOM 2761 O O . ASN A 1 352 ? 18.418 8.095 -43.565 1.00 87.19 352 ASN A O 1
ATOM 2765 N N . PRO A 1 353 ? 19.091 10.124 -44.259 1.00 82.38 353 PRO A N 1
ATOM 2766 C CA . PRO A 1 353 ? 17.743 10.632 -44.531 1.00 82.38 353 PRO A CA 1
ATOM 2767 C C . PRO A 1 353 ? 17.016 9.912 -45.680 1.00 82.38 353 PRO A C 1
ATOM 2769 O O . PRO A 1 353 ? 15.820 10.118 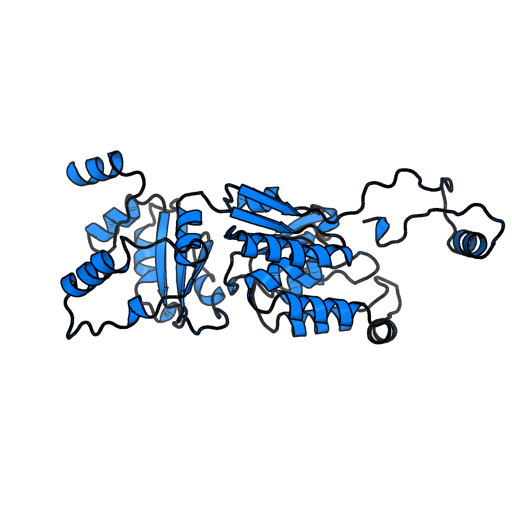-45.859 1.00 82.38 353 PRO A O 1
ATOM 2772 N N . PHE A 1 354 ? 17.714 9.077 -46.457 1.00 86.62 354 PHE A N 1
ATOM 2773 C CA . PHE A 1 354 ? 17.144 8.296 -47.561 1.00 86.62 354 PHE A CA 1
ATOM 2774 C C . PHE A 1 354 ? 16.934 6.817 -47.213 1.00 86.62 354 PHE A C 1
ATOM 2776 O O . PHE A 1 354 ? 16.473 6.048 -48.055 1.00 86.62 354 PHE A O 1
ATOM 2783 N N . ALA A 1 355 ? 17.316 6.385 -46.009 1.00 78.81 355 ALA A N 1
ATOM 2784 C CA . ALA A 1 355 ? 17.096 5.015 -45.570 1.00 78.81 355 ALA A CA 1
ATOM 2785 C C . ALA A 1 355 ? 15.667 4.834 -45.046 1.00 78.81 355 ALA A C 1
ATOM 2787 O O . ALA A 1 355 ? 15.103 5.733 -44.425 1.00 78.81 355 ALA A O 1
ATOM 2788 N N . GLU A 1 356 ? 15.103 3.641 -45.245 1.00 78.00 356 GLU A N 1
ATOM 2789 C CA . GLU A 1 356 ? 13.874 3.263 -44.551 1.00 78.00 356 GLU A CA 1
ATOM 2790 C C . GLU A 1 356 ? 14.067 3.389 -43.031 1.00 78.00 356 GLU A C 1
ATOM 2792 O O . GLU A 1 356 ? 15.104 2.948 -42.510 1.00 78.00 356 GLU A O 1
ATOM 2797 N N . PRO A 1 357 ? 13.097 3.984 -42.316 1.00 75.12 357 PRO A N 1
ATOM 2798 C CA . PRO A 1 357 ? 13.181 4.150 -40.877 1.00 75.12 357 PRO A CA 1
ATOM 2799 C C . PRO A 1 357 ? 13.227 2.780 -40.201 1.00 75.12 357 PRO A C 1
ATOM 2801 O O . PRO A 1 357 ? 12.282 1.996 -40.262 1.00 75.12 357 PRO A O 1
ATOM 2804 N N . ILE A 1 358 ? 14.352 2.498 -39.549 1.00 82.06 358 ILE A N 1
ATOM 2805 C CA . ILE A 1 358 ? 14.529 1.290 -38.751 1.00 82.06 358 ILE A CA 1
ATOM 2806 C C . ILE A 1 358 ? 13.909 1.494 -37.370 1.00 82.06 358 ILE A C 1
ATOM 2808 O O . ILE A 1 358 ? 14.236 2.448 -36.660 1.00 82.06 358 ILE A O 1
ATOM 2812 N N . LYS A 1 359 ? 13.020 0.582 -36.979 1.00 79.88 359 LYS A N 1
ATOM 2813 C CA . LYS A 1 359 ? 12.415 0.572 -35.650 1.00 79.88 359 LYS A CA 1
ATOM 2814 C C . LYS A 1 359 ? 12.954 -0.601 -34.845 1.00 79.88 359 LYS A C 1
ATOM 2816 O O . LYS A 1 359 ? 12.543 -1.742 -35.026 1.00 79.88 359 LYS A O 1
ATOM 2821 N N . VAL A 1 360 ? 13.942 -0.294 -34.016 1.00 82.88 360 VAL A N 1
ATOM 2822 C CA . VAL A 1 360 ? 14.601 -1.228 -33.104 1.00 82.88 360 VAL A CA 1
ATOM 2823 C C . VAL A 1 360 ? 14.311 -0.750 -31.692 1.00 82.88 360 VAL A C 1
ATOM 2825 O O . VAL A 1 360 ? 14.507 0.439 -31.425 1.00 82.88 360 VAL A O 1
ATOM 2828 N N . LEU A 1 361 ? 13.867 -1.668 -30.833 1.00 77.00 361 LEU A N 1
ATOM 2829 C CA . LEU A 1 361 ? 13.575 -1.379 -29.433 1.00 77.00 361 LEU A CA 1
ATOM 2830 C C . LEU A 1 361 ? 14.826 -0.839 -28.735 1.00 77.00 361 LEU A C 1
ATOM 2832 O O . LEU A 1 361 ? 15.928 -1.377 -28.886 1.00 77.00 361 LEU A O 1
ATOM 2836 N N . ASN A 1 362 ? 14.662 0.246 -27.992 1.00 71.81 362 ASN A N 1
ATOM 2837 C CA . ASN A 1 362 ? 15.691 0.736 -27.082 1.00 71.81 362 ASN A CA 1
ATOM 2838 C C . ASN A 1 362 ? 15.643 -0.022 -25.735 1.00 71.81 362 ASN A C 1
ATOM 2840 O O . ASN A 1 362 ? 14.745 -0.823 -25.503 1.00 71.81 362 ASN A O 1
ATOM 2844 N N . MET A 1 363 ? 16.604 0.224 -24.837 1.00 66.62 363 MET A N 1
ATOM 2845 C CA . MET A 1 363 ? 16.683 -0.503 -23.558 1.00 66.62 363 MET A CA 1
ATOM 2846 C C . MET A 1 363 ? 15.442 -0.317 -22.664 1.00 66.62 363 MET A C 1
ATOM 2848 O O . MET A 1 363 ? 15.093 -1.227 -21.924 1.00 66.62 363 MET A O 1
ATOM 2852 N N . GLU A 1 364 ? 14.774 0.836 -22.743 1.00 63.34 364 GLU A N 1
ATOM 2853 C CA . GLU A 1 364 ? 13.540 1.126 -21.997 1.00 63.34 364 GLU A CA 1
ATOM 2854 C C . GLU A 1 364 ? 12.315 0.441 -22.628 1.00 63.34 364 GLU A C 1
ATOM 2856 O O . GLU A 1 364 ? 11.378 0.092 -21.925 1.00 63.34 364 GLU A O 1
ATOM 2861 N N . GLU A 1 365 ? 12.314 0.240 -23.950 1.00 66.50 365 GLU A N 1
ATOM 2862 C CA . GLU A 1 365 ? 11.219 -0.399 -24.699 1.00 66.50 365 GLU A CA 1
ATOM 2863 C C . GLU A 1 365 ? 11.292 -1.934 -24.705 1.00 66.50 365 GLU A C 1
ATOM 2865 O O . GLU A 1 365 ? 10.323 -2.586 -25.083 1.00 66.50 365 GLU A O 1
ATOM 2870 N N . ILE A 1 366 ? 12.439 -2.515 -24.342 1.00 67.12 366 ILE A N 1
ATOM 2871 C CA . ILE A 1 366 ? 12.617 -3.972 -24.210 1.00 67.12 366 ILE A CA 1
ATOM 2872 C C . ILE A 1 366 ? 11.931 -4.514 -22.945 1.00 67.12 366 ILE A C 1
ATOM 2874 O O . ILE A 1 366 ? 11.669 -5.715 -22.872 1.00 67.12 366 ILE A O 1
ATOM 2878 N N . GLN A 1 367 ? 11.685 -3.649 -21.959 1.00 56.78 367 GLN A N 1
ATOM 2879 C CA . GLN A 1 367 ? 11.144 -4.022 -20.657 1.00 56.78 367 GLN A CA 1
ATOM 2880 C C . GLN A 1 367 ? 9.657 -4.384 -20.698 1.00 56.78 367 GLN A C 1
ATOM 2882 O O . GLN A 1 367 ? 8.885 -3.690 -21.403 1.00 56.78 367 GLN A O 1
#

Radius of gyration: 25.12 Å; Cα contacts (8 Å, |Δi|>4): 596; chains: 1; bounding box: 61×41×83 Å